Protein AF-0000000081803946 (afdb_homodimer)

pLDDT: mean 80.06, std 20.73, range [34.12, 98.56]

Organism: Hyalella azteca (NCBI:txid294128)

Sequence (398 aa):
MKQTNTRTLVTKDVRRVYSYYSEEHLLQTPNGPPEQARYSEAQELLKPVLTSSRTRSIFKINNPYLKTAFENKKAQLQHQNPNVQYEVKWLFHGTSSSNVTSIADENIDWRLHGTKTGQLYGRGAYFASQASDALRYGDVIFICHVLVGLTATGSPDTIKPPKDRFNRPIDTTVDNTVNPTIFVKYDSQEYYPVYYELFMKQTNTRTLVTKDVRRVYSYYSEEHLLQTPNGPPEQARYSEAQELLKPVLTSSRTRSIFKINNPYLKTAFENKKAQLQHQNPNVQYEVKWLFHGTSSSNVTSIADENIDWRLHGTKTGQLYGRGAYFASQASDALRYGDVIFICHVLVGLTATGSPDTIKPPKDRFNRPIDTTVDNTVNPTIFVKYDSQEYYPVYYELF

Foldseek 3Di:
DFDQPPVVRDTDPPPPPPQQKDFPQLPPPVPDDPPPNPVDPVNVQCVVPDDPDDSWTKIFGHDVVLVVLLVVVLVVVCVVPVPWDFDWDWWKAAAEPVCVRVCSVPNDFQQPQDPPDPLAFARGGKTFRHHVVNNVHYFKMFTKTFRQIAEEAGGSHHQFAAADPVRHGHAWHANDPVDGGMIGGNDRSRMDGTIMTGD/DFDQPPVVRDTDPPPPPPQQKDFPQLPPPVPDPPVSPPVPPVNVQCVVPDDPDDSFTKIFGHDVVLVVLLVVVLVVVCVVPVPWDFDWDWWKAAAEPVCVRVCSHPNDFQQPQDPPDPLAFARGGKTFSHHVVNNVHYFKMFTKTFRQIAEEAGGSHHQFAAADPVRHGHAWHANDPVDGGMIGGNDRSRMDGTIMTGD

Secondary structure (DSSP, 8-state):
-EEE-TTT--EEE------SEEEE-----TTS-GGG----HHHHHHTTT--SSS---EEEE--HHHHHHHHHHHHHHHHH-TTS---EEEEEEEE-GGGHHHHHHH---GGG--SSS--TT-SSEEEESSHHHHHTT-SEEEEEEEE--SEEE--TT-SSPPB-TTSPBP-EEES-SSS-SEEEES-GGGEEEEEEEE-/-EEEETTTTEEEE------SEEE------TTS-GGG----HHHHHHTTT--SSS---EEEE--HHHHHHHHHHHHHHHHH-TTS---EEEEEEEE-GGGHHHHHHH---GGG--SSS--TT-SSEEEESSHHHHHTT-SEEEEEEEE--SEEE--TT-SSPPB-TTSPBP-EEES-SSS-SEEEES-GGGEEEEEEEE-

InterPro domains:
  IPR012317 Poly(ADP-ribose) polymerase, catalytic domain [PF00644] (53-150)
  IPR012317 Poly(ADP-ribose) polymerase, catalytic domain [PS51059] (1-199)
  IPR051712 Mono-ADP-ribosyltransferase and antiviral protein [PTHR45740] (34-195)

Structure (mmCIF, N/CA/C/O backbone):
data_AF-0000000081803946-model_v1
#
loop_
_entity.id
_entity.type
_entity.pdbx_description
1 polymer Poly
#
loop_
_atom_site.group_PDB
_atom_site.id
_atom_site.type_symbol
_atom_site.label_atom_id
_atom_site.label_alt_id
_atom_site.label_comp_id
_atom_site.label_asym_id
_atom_site.label_entity_id
_atom_site.label_seq_id
_atom_site.pdbx_PDB_ins_code
_atom_site.Cartn_x
_atom_site.Cartn_y
_atom_site.Cartn_z
_atom_site.occupancy
_atom_site.B_iso_or_equiv
_atom_site.auth_seq_id
_atom_site.auth_comp_id
_atom_site.auth_asym_id
_atom_site.auth_atom_id
_atom_site.pdbx_PDB_model_num
ATOM 1 N N . MET A 1 1 ? 25.484 16.797 -4.73 1 41.78 1 MET A N 1
ATOM 2 C CA . MET A 1 1 ? 25.922 17.828 -3.805 1 41.78 1 MET A CA 1
ATOM 3 C C . MET A 1 1 ? 26.891 17.266 -2.779 1 41.78 1 MET A C 1
ATOM 5 O O . MET A 1 1 ? 26.859 16.078 -2.461 1 41.78 1 MET A O 1
ATOM 9 N N . LYS A 1 2 ? 27.938 17.875 -2.637 1 46.5 2 LYS A N 1
ATOM 10 C CA . LYS A 1 2 ? 29.031 17.547 -1.722 1 46.5 2 LYS A CA 1
ATOM 11 C C . LYS A 1 2 ? 28.688 17.953 -0.29 1 46.5 2 LYS A C 1
ATOM 13 O O . LYS A 1 2 ? 28.172 19.047 -0.053 1 46.5 2 LYS A O 1
ATOM 18 N N . GLN A 1 3 ? 28.266 17.031 0.655 1 44.72 3 GLN A N 1
ATOM 19 C CA . GLN A 1 3 ? 28.156 17.406 2.061 1 44.72 3 GLN A CA 1
ATOM 20 C C . GLN A 1 3 ? 29.484 17.172 2.789 1 44.72 3 GLN A C 1
ATOM 22 O O . GLN A 1 3 ? 30.109 16.125 2.635 1 44.72 3 GLN A O 1
ATOM 27 N N . THR A 1 4 ? 30.047 18.234 3.289 1 46.66 4 THR A N 1
ATOM 28 C CA . THR A 1 4 ? 31.297 18.203 4.02 1 46.66 4 THR A CA 1
ATOM 29 C C . THR A 1 4 ? 31.047 18.094 5.523 1 46.66 4 THR A C 1
ATOM 31 O O . THR A 1 4 ? 30.344 18.922 6.102 1 46.66 4 THR A O 1
ATOM 34 N N . ASN A 1 5 ? 31.281 16.953 6.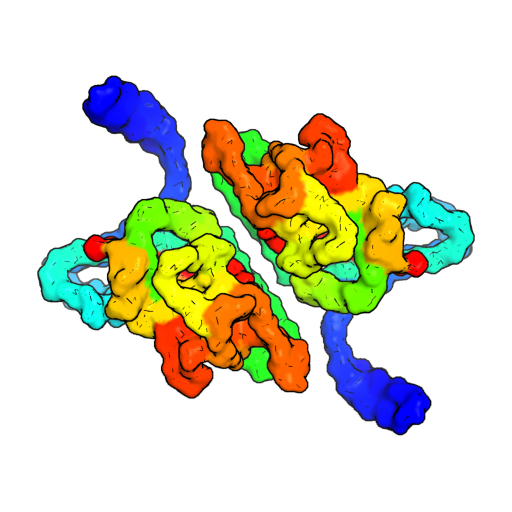215 1 44.16 5 ASN A N 1
ATOM 35 C CA . ASN A 1 5 ? 31.359 16.859 7.672 1 44.16 5 ASN A CA 1
ATOM 36 C C . ASN A 1 5 ? 32.375 17.859 8.242 1 44.16 5 ASN A C 1
ATOM 38 O O . ASN A 1 5 ? 33.562 17.766 7.98 1 44.16 5 ASN A O 1
ATOM 42 N N . THR A 1 6 ? 31.781 18.938 8.711 1 53.06 6 THR A N 1
ATOM 43 C CA . THR A 1 6 ? 32.656 20.016 9.188 1 53.06 6 THR A CA 1
ATOM 44 C C . THR A 1 6 ? 33.531 19.531 10.344 1 53.06 6 THR A C 1
ATOM 46 O O . THR A 1 6 ? 34.5 20.188 10.703 1 53.06 6 THR A O 1
ATOM 49 N N . ARG A 1 7 ? 33.156 18.484 11.062 1 51.31 7 ARG A N 1
ATOM 50 C CA . ARG A 1 7 ? 34 18.016 12.164 1 51.31 7 ARG A CA 1
ATOM 51 C C . ARG A 1 7 ? 35.188 17.234 11.656 1 51.31 7 ARG A C 1
ATOM 53 O O . ARG A 1 7 ? 36.312 17.438 12.125 1 51.31 7 ARG A O 1
ATOM 60 N N . THR A 1 8 ? 34.906 16.391 10.68 1 55.06 8 THR A N 1
ATOM 61 C CA . THR A 1 8 ? 36 15.531 10.211 1 55.06 8 THR A CA 1
ATOM 62 C C . THR A 1 8 ? 36.594 16.062 8.906 1 55.06 8 THR A C 1
ATOM 64 O O . THR A 1 8 ? 37.625 15.562 8.43 1 55.06 8 THR A O 1
ATOM 67 N N . LEU A 1 9 ? 36.25 17.094 8.359 1 52.09 9 LEU A N 1
ATOM 68 C CA . LEU A 1 9 ? 36.719 17.75 7.145 1 52.09 9 LEU A CA 1
ATOM 69 C C . LEU A 1 9 ? 36.656 16.797 5.953 1 52.09 9 LEU A C 1
ATOM 71 O O . LEU A 1 9 ? 37.344 16.984 4.965 1 52.09 9 LEU A O 1
ATOM 75 N N . VAL A 1 10 ? 36.031 15.641 6.133 1 49.66 10 VAL A N 1
ATOM 76 C CA . VAL A 1 10 ? 35.875 14.711 5.016 1 49.66 10 VAL A CA 1
ATOM 77 C C . VAL A 1 10 ? 34.719 15.148 4.133 1 49.66 10 VAL A C 1
ATOM 79 O O . VAL A 1 10 ? 33.625 15.469 4.633 1 49.66 10 VAL A O 1
ATOM 82 N N . THR A 1 11 ? 34.906 15.656 2.959 1 43.62 11 THR A N 1
ATOM 83 C CA . THR A 1 11 ? 33.938 16.031 1.945 1 43.62 11 THR A CA 1
ATOM 84 C C . THR A 1 11 ? 33.438 14.797 1.19 1 43.62 11 THR A C 1
ATOM 86 O O . THR A 1 11 ? 34.25 14.023 0.657 1 43.62 11 THR A O 1
ATOM 89 N N . LYS A 1 12 ? 32.625 14.125 1.545 1 43.72 12 LYS A N 1
ATOM 90 C CA . LYS A 1 12 ? 32.094 13.008 0.766 1 43.72 12 LYS A CA 1
ATOM 91 C C . LYS A 1 12 ? 31.047 13.492 -0.246 1 43.72 12 LYS A C 1
ATOM 93 O O . LYS A 1 12 ? 30.359 14.492 -0.015 1 43.72 12 LYS A O 1
ATOM 98 N N . ASP A 1 13 ? 31.062 13.117 -1.403 1 39.5 13 ASP A N 1
ATOM 99 C CA . ASP A 1 13 ? 30.016 13.367 -2.402 1 39.5 13 ASP A CA 1
ATOM 100 C C . ASP A 1 13 ? 28.672 12.82 -1.94 1 39.5 13 ASP A C 1
ATOM 102 O O . ASP A 1 13 ? 28.547 11.625 -1.674 1 39.5 13 ASP A O 1
ATOM 106 N N . VAL A 1 14 ? 27.922 13.508 -1.093 1 38.31 14 VAL A N 1
ATOM 107 C CA . VAL A 1 14 ? 26.578 13.055 -0.765 1 38.31 14 VAL A CA 1
ATOM 108 C C . VAL A 1 14 ? 25.703 13.07 -2.02 1 38.31 14 VAL A C 1
ATOM 110 O O . VAL A 1 14 ? 25.766 14.016 -2.809 1 38.31 14 VAL A O 1
ATOM 113 N N . ARG A 1 15 ? 25.625 12.047 -2.633 1 35.41 15 ARG A N 1
ATOM 114 C CA . ARG A 1 15 ? 24.672 11.961 -3.738 1 35.41 15 ARG A CA 1
ATOM 115 C C . ARG A 1 15 ? 23.438 12.812 -3.469 1 35.41 15 ARG A C 1
ATOM 117 O O . ARG A 1 15 ? 22.906 12.812 -2.357 1 35.41 15 ARG A O 1
ATOM 124 N N . ARG A 1 16 ? 23.312 13.953 -4.07 1 34.12 16 ARG A N 1
ATOM 125 C CA . ARG A 1 16 ? 22.078 14.734 -4.02 1 34.12 16 ARG A CA 1
ATOM 126 C C . ARG A 1 16 ? 20.859 13.836 -4.035 1 34.12 16 ARG A C 1
ATOM 128 O O . ARG A 1 16 ? 20.578 13.18 -5.039 1 34.12 16 ARG A O 1
ATOM 135 N N . VAL A 1 17 ? 20.562 13.078 -3.062 1 39.59 17 VAL A N 1
ATOM 136 C CA . VAL A 1 17 ? 19.281 12.406 -2.848 1 39.59 17 VAL A CA 1
ATOM 137 C C . VAL A 1 17 ? 18.141 13.273 -3.395 1 39.59 17 VAL A C 1
ATOM 139 O O . VAL A 1 17 ? 18.109 14.484 -3.148 1 39.59 17 VAL A O 1
ATOM 142 N N . TYR A 1 18 ? 17.719 13.125 -4.598 1 43.34 18 TYR A N 1
ATOM 143 C CA . TYR A 1 18 ? 16.547 13.781 -5.168 1 43.34 18 TYR A CA 1
ATOM 144 C C . TYR A 1 18 ? 15.617 14.289 -4.074 1 43.34 18 TYR A C 1
ATOM 146 O O . TYR A 1 18 ? 15.211 13.523 -3.193 1 43.34 18 TYR A O 1
ATOM 154 N N . SER A 1 19 ? 16.016 15.438 -3.504 1 56.5 19 SER A N 1
ATOM 155 C CA . SER A 1 19 ? 15.203 16.078 -2.48 1 56.5 19 SER A CA 1
ATOM 156 C C . SER A 1 19 ? 13.797 16.359 -2.998 1 56.5 19 SER A C 1
ATOM 158 O O . SER A 1 19 ? 13.625 17.031 -4.02 1 56.5 19 SER A O 1
ATOM 160 N N . TYR A 1 20 ? 12.914 15.461 -2.836 1 60 20 TYR A N 1
ATOM 161 C CA . TYR A 1 20 ? 11.523 15.656 -3.238 1 60 20 TYR A CA 1
ATOM 162 C C . TYR A 1 20 ? 10.953 16.922 -2.611 1 60 20 TYR A C 1
ATOM 164 O O . TYR A 1 20 ? 9.75 17.188 -2.715 1 60 20 TYR A O 1
ATOM 172 N N . TYR A 1 21 ? 11.773 17.672 -1.945 1 55.47 21 TYR A N 1
ATOM 173 C CA . TYR A 1 21 ? 11.133 18.844 -1.351 1 55.47 21 TYR A CA 1
ATOM 174 C C . TYR A 1 21 ? 11.852 20.125 -1.768 1 55.47 21 TYR A C 1
ATOM 176 O O . TYR A 1 21 ? 13.07 20.125 -1.989 1 55.47 21 TYR A O 1
ATOM 184 N N . SER A 1 22 ? 11.156 20.969 -2.434 1 55.28 22 SER A N 1
ATOM 185 C CA . SER A 1 22 ? 11.641 22.312 -2.758 1 55.28 22 SER A CA 1
ATOM 186 C C . SER A 1 22 ? 11.047 23.359 -1.823 1 55.28 22 SER A C 1
ATOM 188 O O . SER A 1 22 ? 9.906 23.203 -1.362 1 55.28 22 SER A O 1
ATOM 190 N N . GLU A 1 23 ? 11.93 24.141 -1.232 1 49.31 23 GLU A N 1
ATOM 191 C CA . GLU A 1 23 ? 11.453 25.266 -0.428 1 49.31 23 GLU A CA 1
ATOM 192 C C . GLU A 1 23 ? 10.516 26.156 -1.231 1 49.31 23 GLU A C 1
ATOM 194 O O . GLU A 1 23 ? 10.82 26.547 -2.363 1 49.31 23 GLU A O 1
ATOM 199 N N . GLU A 1 24 ? 9.32 26 -1.134 1 48.56 24 GLU A N 1
ATOM 200 C CA . GLU A 1 24 ? 8.508 27.125 -1.573 1 48.56 24 GLU A CA 1
ATOM 201 C C . GLU A 1 24 ? 8.656 28.312 -0.622 1 48.56 24 GLU A C 1
ATOM 203 O O . GLU A 1 24 ? 8.336 28.203 0.564 1 48.56 24 GLU A O 1
ATOM 208 N N . HIS A 1 25 ? 9.82 29.078 -0.826 1 42 25 HIS A N 1
ATOM 209 C CA . HIS A 1 25 ? 9.898 30.344 -0.109 1 42 25 HIS A CA 1
ATOM 210 C C . HIS A 1 25 ? 8.633 31.172 -0.292 1 42 25 HIS A C 1
ATOM 212 O O . HIS A 1 25 ? 8.328 31.625 -1.401 1 42 25 HIS A O 1
ATOM 218 N N . LEU A 1 26 ? 7.684 30.891 0.322 1 43.62 26 LEU A N 1
ATOM 219 C CA . LEU A 1 26 ? 6.695 31.969 0.394 1 43.62 26 LEU A CA 1
ATOM 220 C C . LEU A 1 26 ? 7.312 33.25 0.958 1 43.62 26 LEU A C 1
ATOM 222 O O . LEU A 1 26 ? 7.332 33.438 2.174 1 43.62 26 LEU A O 1
ATOM 226 N N . LEU A 1 27 ? 8.539 33.656 0.48 1 38.34 27 LEU A N 1
ATOM 227 C CA . LEU A 1 27 ? 9.141 34.938 0.866 1 38.34 27 LEU A CA 1
ATOM 228 C C . LEU A 1 27 ? 8.109 36.062 0.823 1 38.34 27 LEU A C 1
ATOM 230 O O . LEU A 1 27 ? 7.406 36.219 -0.174 1 38.34 27 LEU A O 1
ATOM 234 N N . GLN A 1 28 ? 7.594 36.406 1.961 1 39.09 28 GLN A N 1
ATOM 235 C CA . GLN A 1 28 ? 7.133 37.781 2.072 1 39.09 28 GLN A CA 1
ATOM 236 C C . GLN A 1 28 ? 8.18 38.781 1.543 1 39.09 28 GLN A C 1
ATOM 238 O O . GLN A 1 28 ? 9.266 38.875 2.117 1 39.09 28 GLN A O 1
ATOM 243 N N . THR A 1 29 ? 8.391 38.875 0.251 1 36.97 29 THR A N 1
ATOM 244 C CA . THR A 1 29 ? 9.195 40.062 -0.023 1 36.97 29 THR A CA 1
ATOM 245 C C . THR A 1 29 ? 8.57 41.312 0.613 1 36.97 29 THR A C 1
ATOM 247 O O . THR A 1 29 ? 7.367 41.531 0.473 1 36.97 29 THR A O 1
ATOM 250 N N . PRO A 1 30 ? 9.164 41.875 1.587 1 37.56 30 PRO A N 1
ATOM 251 C CA . PRO A 1 30 ? 8.664 43.125 2.133 1 37.56 30 PRO A CA 1
ATOM 252 C C . PRO A 1 30 ? 8.109 44.062 1.058 1 37.56 30 PRO A C 1
ATOM 254 O O . PRO A 1 30 ? 7.145 44.781 1.306 1 37.56 30 PRO A O 1
ATOM 257 N N . ASN A 1 31 ? 8.922 44.531 0.056 1 37.84 31 ASN A N 1
ATOM 258 C CA . ASN A 1 31 ? 8.633 45.594 -0.895 1 37.84 31 ASN A CA 1
ATOM 259 C C . ASN A 1 31 ? 7.699 45.125 -2.008 1 37.84 31 ASN A C 1
ATOM 261 O O . ASN A 1 31 ? 7.52 45.812 -3.01 1 37.84 31 ASN A O 1
ATOM 265 N N . GLY A 1 32 ? 7.414 43.812 -2.146 1 40.78 32 GLY A N 1
ATOM 266 C CA . GLY A 1 32 ? 6.516 43.656 -3.275 1 40.78 32 GLY A CA 1
ATOM 267 C C . GLY A 1 32 ? 5.082 44.031 -2.961 1 40.78 32 GLY A C 1
ATOM 268 O O . GLY A 1 32 ? 4.75 44.312 -1.81 1 40.78 32 GLY A O 1
ATOM 269 N N . PRO A 1 33 ? 4.293 44.562 -4.035 1 41.03 33 PRO A N 1
ATOM 270 C CA . PRO A 1 33 ? 2.934 45.062 -3.791 1 41.03 33 PRO A CA 1
ATOM 271 C C . PRO A 1 33 ? 2.143 44.156 -2.846 1 41.03 33 PRO A C 1
ATOM 273 O O . PRO A 1 33 ? 2.385 42.938 -2.791 1 41.03 33 PRO A O 1
ATOM 276 N N . PRO A 1 34 ? 1.508 44.656 -1.708 1 41.5 34 PRO A N 1
ATOM 277 C CA . PRO A 1 34 ? 0.594 44.062 -0.733 1 41.5 34 PRO A CA 1
ATOM 278 C C . PRO A 1 34 ? -0.209 42.906 -1.313 1 41.5 34 PRO A C 1
ATOM 280 O O . PRO A 1 34 ? -0.613 42 -0.579 1 41.5 34 PRO A O 1
ATOM 283 N N . GLU A 1 35 ? -0.716 43 -2.537 1 38.66 35 GLU A N 1
ATOM 284 C CA . GLU A 1 35 ? -1.681 42.094 -3.176 1 38.66 35 GLU A CA 1
ATOM 285 C C . GLU A 1 35 ? -1.144 40.688 -3.258 1 38.66 35 GLU A C 1
ATOM 287 O O . GLU A 1 35 ? -1.918 39.719 -3.295 1 38.66 35 GLU A O 1
ATOM 292 N N . GLN A 1 36 ? 0.095 40.5 -3.615 1 38.19 36 GLN A N 1
ATOM 293 C CA . GLN A 1 36 ? 0.548 39.188 -4.051 1 38.19 36 GLN A CA 1
ATOM 294 C C . GLN A 1 36 ? 0.669 38.219 -2.867 1 38.19 36 GLN A C 1
ATOM 296 O O . GLN A 1 36 ? 1.245 37.156 -2.992 1 38.19 36 GLN A O 1
ATOM 301 N N . ALA A 1 37 ? 0.672 38.594 -1.611 1 41.81 37 ALA A N 1
ATOM 302 C CA . ALA A 1 37 ? 0.837 37.5 -0.655 1 41.81 37 ALA A CA 1
ATOM 303 C C . ALA A 1 37 ? -0.208 36.438 -0.88 1 41.81 37 ALA A C 1
ATOM 305 O O . ALA A 1 37 ? -1.335 36.531 -0.39 1 41.81 37 ALA A O 1
ATOM 306 N N . ARG A 1 38 ? -0.534 36.094 -2.039 1 41.31 38 ARG A N 1
ATOM 307 C CA . ARG A 1 38 ? -1.35 34.906 -2.207 1 41.31 38 ARG A CA 1
ATOM 308 C C . ARG A 1 38 ? -0.952 33.812 -1.207 1 41.31 38 ARG A C 1
ATOM 310 O O . ARG A 1 38 ? 0.173 33.312 -1.243 1 41.31 38 ARG A O 1
ATOM 317 N N . TYR A 1 39 ? -1.432 34.094 0.064 1 51.84 39 TYR A N 1
ATOM 318 C CA . TYR A 1 39 ? -1.372 33 1.049 1 51.84 39 TYR A CA 1
ATOM 319 C C . TYR A 1 39 ? -1.576 31.656 0.387 1 51.84 39 TYR A C 1
ATOM 321 O O . TYR A 1 39 ? -2.6 31.422 -0.26 1 51.84 39 TYR A O 1
ATOM 329 N N . SER A 1 40 ? -0.46 30.984 0.191 1 66.38 40 SER A N 1
ATOM 330 C CA . SER A 1 40 ? -0.55 29.641 -0.346 1 66.38 40 SER A CA 1
ATOM 331 C C . SER A 1 40 ? -1.527 28.781 0.459 1 66.38 40 SER A C 1
ATOM 333 O O . SER A 1 40 ? -1.862 29.125 1.596 1 66.38 40 SER A O 1
ATOM 335 N N . GLU A 1 41 ? -2.383 28.016 -0.155 1 80.12 41 GLU A N 1
ATOM 336 C CA . GLU A 1 41 ? -3.291 27.062 0.462 1 80.12 41 GLU A CA 1
ATOM 337 C C . GLU A 1 41 ? -2.705 26.5 1.752 1 80.12 41 GLU A C 1
ATOM 339 O O . GLU A 1 41 ? -3.402 26.391 2.762 1 80.12 41 GLU A O 1
ATOM 344 N N . ALA A 1 42 ? -1.417 26.359 1.829 1 84.25 42 ALA A N 1
ATOM 345 C CA . ALA A 1 42 ? -0.75 25.797 2.998 1 84.25 42 ALA A CA 1
ATOM 346 C C . ALA A 1 42 ? -0.713 26.797 4.148 1 84.25 42 ALA A C 1
ATOM 348 O O . ALA A 1 42 ? -0.902 26.422 5.309 1 84.25 42 ALA A O 1
ATOM 349 N N . GLN A 1 43 ? -0.477 28.031 3.861 1 81.12 43 GLN A N 1
ATOM 350 C CA . GLN A 1 43 ? -0.434 29.062 4.891 1 81.12 43 GLN A CA 1
ATOM 351 C C . GLN A 1 43 ? -1.795 29.234 5.562 1 81.12 43 GLN A C 1
ATOM 353 O O . GLN A 1 43 ? -1.876 29.391 6.785 1 81.12 43 GLN A O 1
ATOM 358 N N . GLU A 1 44 ? -2.74 29.219 4.707 1 83.44 44 GLU A N 1
ATOM 359 C CA . GLU A 1 44 ? -4.09 29.328 5.254 1 83.44 44 GLU A CA 1
ATOM 360 C C . GLU A 1 44 ? -4.414 28.172 6.18 1 83.44 44 GLU A C 1
ATOM 362 O O . GLU A 1 44 ? -5.023 28.359 7.234 1 83.44 44 GLU A O 1
ATOM 367 N N . LEU A 1 45 ? -3.957 27.016 5.816 1 85.56 45 LEU A N 1
ATOM 368 C CA . LEU A 1 45 ? -4.227 25.812 6.586 1 85.56 45 LEU A CA 1
ATOM 369 C C . LEU A 1 45 ? -3.477 25.828 7.914 1 85.56 45 LEU A C 1
ATOM 371 O O . LEU A 1 45 ? -3.961 25.297 8.914 1 85.56 45 LEU A O 1
ATOM 375 N N . LEU A 1 46 ? -2.389 26.531 7.992 1 86.19 46 LEU A N 1
ATOM 376 C CA . LEU A 1 46 ? -1.525 26.5 9.172 1 86.19 46 LEU A CA 1
ATOM 377 C C . LEU A 1 46 ? -1.709 27.766 10.008 1 86.19 46 LEU A C 1
ATOM 379 O O . LEU A 1 46 ? -1.075 27.906 11.055 1 86.19 46 LEU A O 1
ATOM 383 N N . LYS A 1 47 ? -2.492 28.672 9.625 1 81.12 47 LYS A N 1
ATOM 384 C CA . LYS A 1 47 ? -2.678 29.969 10.266 1 81.12 47 LYS A CA 1
ATOM 385 C C . LYS A 1 47 ? -2.908 29.828 11.766 1 81.12 47 LYS A C 1
ATOM 387 O O . LYS A 1 47 ? -2.35 30.578 12.562 1 81.12 47 LYS A O 1
ATOM 392 N N . PRO A 1 48 ? -3.697 28.875 12.117 1 79.62 48 PRO A N 1
ATOM 393 C CA . PRO A 1 48 ? -3.988 28.766 13.547 1 79.62 48 PRO A CA 1
ATOM 394 C C . PRO A 1 48 ? -2.742 28.484 14.383 1 79.62 48 PRO A C 1
ATOM 396 O O . PRO A 1 48 ? -2.746 28.703 15.602 1 79.62 48 PRO A O 1
ATOM 399 N N . VAL A 1 49 ? -1.774 27.969 13.805 1 80.75 49 VAL A N 1
ATOM 400 C CA . VAL A 1 49 ? -0.613 27.578 14.594 1 80.75 49 VAL A CA 1
ATOM 401 C C . VAL A 1 49 ? 0.592 28.422 14.203 1 80.75 49 VAL A C 1
ATOM 403 O O . VAL A 1 49 ? 1.652 28.328 14.828 1 80.75 49 VAL A O 1
ATOM 406 N N . LEU A 1 50 ? 0.413 29.172 13.195 1 75.81 50 LEU A N 1
ATOM 407 C CA . LEU A 1 50 ? 1.511 30.047 12.797 1 75.81 50 LEU A CA 1
ATOM 408 C C . LEU A 1 50 ? 1.574 31.281 13.695 1 75.81 50 LEU A C 1
ATOM 410 O O . LEU A 1 50 ? 0.54 31.844 14.047 1 75.81 50 LEU A O 1
ATOM 414 N N . THR A 1 51 ? 2.58 31.469 14.531 1 64.56 51 THR A N 1
ATOM 415 C CA . THR A 1 51 ? 2.789 32.656 15.352 1 64.56 51 THR A CA 1
ATOM 416 C C . THR A 1 51 ? 3.303 33.812 14.508 1 64.56 51 THR A C 1
ATOM 418 O O . THR A 1 51 ? 3.789 33.594 13.391 1 64.56 51 THR A O 1
ATOM 421 N N . SER A 1 52 ? 2.844 35.188 14.914 1 54.19 52 SER A N 1
ATOM 422 C CA . SER A 1 52 ? 3.162 36.438 14.273 1 54.19 52 SER A CA 1
ATOM 423 C C . SER A 1 52 ? 4.621 36.5 13.836 1 54.19 52 SER A C 1
ATOM 425 O O . SER A 1 52 ? 5.004 37.344 13.016 1 54.19 52 SER A O 1
ATOM 427 N N . SER A 1 53 ? 5.391 35.969 14.625 1 48.62 53 SER A N 1
ATOM 428 C CA . SER A 1 53 ? 6.777 36.312 14.336 1 48.62 53 SER A CA 1
ATOM 429 C C . SER A 1 53 ? 7.18 35.875 12.93 1 48.62 53 SER A C 1
ATOM 431 O O . SER A 1 53 ? 7.629 36.688 12.125 1 48.62 53 SER A O 1
ATOM 433 N N . ARG A 1 54 ? 8.406 35.031 12.766 1 47.59 54 ARG A N 1
ATOM 434 C CA . ARG A 1 54 ? 9.43 34.812 11.758 1 47.59 54 ARG A CA 1
ATOM 435 C C . ARG A 1 54 ? 8.844 34.125 10.523 1 47.59 54 ARG A C 1
ATOM 437 O O . ARG A 1 54 ? 7.824 33.438 10.617 1 47.59 54 ARG A O 1
ATOM 444 N N . THR A 1 55 ? 9.539 34.375 9.352 1 49.84 55 THR A N 1
ATOM 445 C CA . THR A 1 55 ? 9.555 33.906 7.969 1 49.84 55 THR A CA 1
ATOM 446 C C . THR A 1 55 ? 9.422 32.375 7.91 1 49.84 55 THR A C 1
ATOM 448 O O . THR A 1 55 ? 10.367 31.656 8.219 1 49.84 55 THR A O 1
ATOM 451 N N . ARG A 1 56 ? 8.203 31.859 8.383 1 58.28 56 ARG A N 1
ATOM 452 C CA . ARG A 1 56 ? 8.164 30.406 8.391 1 58.28 56 ARG A CA 1
ATOM 453 C C . ARG A 1 56 ? 8.039 29.844 6.977 1 58.28 56 ARG A C 1
ATOM 455 O O . ARG A 1 56 ? 7.285 30.391 6.16 1 58.28 56 ARG A O 1
ATOM 462 N N . SER A 1 57 ? 9.086 29.141 6.531 1 71.56 57 SER A N 1
ATOM 463 C CA . SER A 1 57 ? 9.203 28.484 5.234 1 71.56 57 SER A CA 1
ATOM 464 C C . SER A 1 57 ? 8.375 27.203 5.184 1 71.56 57 SER A C 1
ATOM 466 O O . SER A 1 57 ? 8.531 26.328 6.035 1 71.56 57 SER A O 1
ATOM 468 N N . ILE A 1 58 ? 7.223 27.344 4.602 1 82.56 58 ILE A N 1
ATOM 469 C CA . ILE A 1 58 ? 6.484 26.125 4.27 1 82.56 58 ILE A CA 1
ATOM 470 C C . ILE A 1 58 ? 7.148 25.422 3.088 1 82.56 58 ILE A C 1
ATOM 472 O O . ILE A 1 58 ? 7.457 26.062 2.074 1 82.56 58 ILE A O 1
ATOM 476 N N . PHE A 1 59 ? 7.43 24.125 3.254 1 88.06 59 PHE A N 1
ATOM 477 C CA . PHE A 1 59 ? 8.109 23.328 2.23 1 88.06 59 PHE A CA 1
ATOM 478 C C . PHE A 1 59 ? 7.109 22.484 1.457 1 88.06 59 PHE A C 1
ATOM 480 O O . PHE A 1 59 ? 6.207 21.891 2.047 1 88.06 59 PHE A O 1
ATOM 487 N N . LYS A 1 60 ? 7.312 22.547 0.144 1 89.31 60 LYS A N 1
ATOM 488 C CA . LYS A 1 60 ? 6.492 21.688 -0.702 1 89.31 60 LYS A CA 1
ATOM 489 C C . LYS A 1 60 ? 7.195 20.359 -0.989 1 89.31 60 LYS A C 1
ATOM 491 O O . LYS A 1 60 ? 8.398 20.344 -1.258 1 89.31 60 LYS A O 1
ATOM 496 N N . ILE A 1 61 ? 6.418 19.344 -0.858 1 91.12 61 ILE A N 1
ATOM 497 C CA . ILE A 1 61 ? 6.918 18.016 -1.214 1 91.12 61 ILE A CA 1
ATOM 498 C C . ILE A 1 61 ? 6.504 17.672 -2.645 1 91.12 61 ILE A C 1
ATOM 500 O O . ILE A 1 61 ? 5.316 17.719 -2.982 1 91.12 61 ILE A O 1
ATOM 504 N N . ASN A 1 62 ? 7.516 17.359 -3.449 1 89.06 62 ASN A N 1
ATOM 505 C CA . ASN A 1 62 ? 7.238 16.969 -4.828 1 89.06 62 ASN A CA 1
ATOM 506 C C . ASN A 1 62 ? 7.73 15.562 -5.121 1 89.06 62 ASN A C 1
ATOM 508 O O . ASN A 1 62 ? 8.836 15.375 -5.633 1 89.06 62 ASN A O 1
ATOM 512 N N . ASN A 1 63 ? 6.969 14.609 -4.867 1 92.31 63 ASN A N 1
ATOM 513 C CA . ASN A 1 63 ? 7.199 13.211 -5.215 1 92.31 63 ASN A CA 1
ATOM 514 C C . ASN A 1 63 ? 6.121 12.68 -6.156 1 92.31 63 ASN A C 1
ATOM 516 O O . ASN A 1 63 ? 5.008 12.375 -5.723 1 92.31 63 ASN A O 1
ATOM 520 N N . PRO A 1 64 ? 6.434 12.609 -7.426 1 93.69 64 PRO A N 1
ATOM 521 C CA . PRO A 1 64 ? 5.395 12.258 -8.398 1 93.69 64 PRO A CA 1
ATOM 522 C C . PRO A 1 64 ? 4.883 10.828 -8.219 1 93.69 64 PRO A C 1
ATOM 524 O O . PRO A 1 64 ? 3.752 10.523 -8.602 1 93.69 64 PRO A O 1
ATOM 527 N N . TYR A 1 65 ? 5.672 9.969 -7.645 1 94.88 65 TYR A N 1
ATOM 528 C CA . TYR A 1 65 ? 5.266 8.586 -7.473 1 94.88 65 TYR A CA 1
ATOM 529 C C . TYR A 1 65 ? 4.203 8.453 -6.391 1 94.88 65 TYR A C 1
ATOM 531 O O . TYR A 1 65 ? 3.227 7.719 -6.551 1 94.88 65 TYR A O 1
ATOM 539 N N . LEU A 1 66 ? 4.406 9.18 -5.27 1 95.62 66 LEU A N 1
ATOM 540 C CA . LEU A 1 66 ? 3.406 9.172 -4.211 1 95.62 66 LEU A CA 1
ATOM 541 C C . LEU A 1 66 ? 2.086 9.75 -4.703 1 95.62 66 LEU A C 1
ATOM 543 O O . LEU A 1 66 ? 1.017 9.219 -4.402 1 95.62 66 LEU A O 1
ATOM 547 N N . LYS A 1 67 ? 2.229 10.789 -5.441 1 95.5 67 LYS A N 1
ATOM 548 C CA . LYS A 1 67 ? 1.033 11.422 -5.996 1 95.5 67 LYS A CA 1
ATOM 549 C C . LYS A 1 67 ? 0.309 10.477 -6.953 1 95.5 67 LYS A C 1
ATOM 551 O O . LYS A 1 67 ? -0.917 10.352 -6.902 1 95.5 67 LYS A O 1
ATOM 556 N N . THR A 1 68 ? 1.017 9.836 -7.82 1 96.75 68 THR A N 1
ATOM 557 C CA . THR A 1 68 ? 0.438 8.898 -8.781 1 96.75 68 THR A CA 1
ATOM 558 C C . THR A 1 68 ? -0.268 7.754 -8.055 1 96.75 68 THR A C 1
ATOM 560 O O . THR A 1 68 ? -1.374 7.363 -8.43 1 96.75 68 THR A O 1
ATOM 563 N N . ALA A 1 69 ? 0.379 7.219 -7.07 1 97.31 69 ALA A N 1
ATOM 564 C CA . ALA A 1 69 ? -0.234 6.145 -6.293 1 97.31 69 ALA A CA 1
ATOM 565 C C . ALA A 1 69 ? -1.547 6.605 -5.664 1 97.31 69 ALA A C 1
ATOM 567 O O . ALA A 1 69 ? -2.545 5.883 -5.695 1 97.31 69 ALA A O 1
ATOM 568 N N . PHE A 1 70 ? -1.563 7.805 -5.105 1 97.75 70 PHE A N 1
ATOM 569 C CA . PHE A 1 70 ? -2.732 8.383 -4.453 1 97.75 70 PHE A CA 1
ATOM 570 C C . PHE A 1 70 ? -3.871 8.562 -5.449 1 97.75 70 PHE A C 1
ATOM 572 O O . PHE A 1 70 ? -5.004 8.156 -5.188 1 97.75 70 PHE A O 1
ATOM 579 N N . GLU A 1 71 ? -3.553 9.156 -6.586 1 97.5 71 GLU A N 1
ATOM 580 C CA . GLU A 1 71 ? -4.559 9.422 -7.609 1 97.5 71 GLU A CA 1
ATOM 581 C C . GLU A 1 71 ? -5.121 8.117 -8.18 1 97.5 71 GLU A C 1
ATOM 583 O O . GLU A 1 71 ? -6.32 8.023 -8.453 1 97.5 71 GLU A O 1
ATOM 588 N N . ASN A 1 72 ? -4.242 7.188 -8.359 1 97.5 72 ASN A N 1
ATOM 589 C CA . ASN A 1 72 ? -4.68 5.879 -8.836 1 97.5 72 ASN A CA 1
ATOM 590 C C . ASN A 1 72 ? -5.625 5.211 -7.836 1 97.5 72 ASN A C 1
ATOM 592 O O . ASN A 1 72 ? -6.648 4.648 -8.227 1 97.5 72 ASN A O 1
ATOM 596 N N . LYS A 1 73 ? -5.281 5.262 -6.586 1 96.81 73 LYS A N 1
ATOM 597 C CA . LYS A 1 73 ? -6.113 4.656 -5.547 1 96.81 73 LYS A CA 1
ATOM 598 C C . LYS A 1 73 ? -7.48 5.332 -5.477 1 96.81 73 LYS A C 1
ATOM 600 O O . LYS A 1 73 ? -8.5 4.66 -5.336 1 96.81 73 LYS A O 1
ATOM 605 N N . LYS A 1 74 ? -7.488 6.629 -5.52 1 96.31 74 LYS A N 1
ATOM 606 C CA . LYS A 1 74 ? -8.75 7.367 -5.535 1 96.31 74 LYS A CA 1
ATOM 607 C C . LYS A 1 74 ? -9.648 6.902 -6.676 1 96.31 74 LYS A C 1
ATOM 609 O O . LYS A 1 74 ? -10.828 6.629 -6.473 1 96.31 74 LYS A O 1
ATOM 614 N N . ALA A 1 75 ? -9.07 6.84 -7.867 1 95.62 75 ALA A N 1
ATOM 615 C CA . ALA A 1 75 ? -9.82 6.391 -9.039 1 95.62 75 ALA A CA 1
ATOM 616 C C . ALA A 1 75 ? -10.32 4.961 -8.852 1 95.62 75 ALA A C 1
ATOM 618 O O . ALA A 1 75 ? -11.461 4.645 -9.211 1 95.62 75 ALA A O 1
ATOM 619 N N . GLN A 1 76 ? -9.492 4.113 -8.32 1 94.25 76 GLN A N 1
ATOM 620 C CA . GLN A 1 76 ? -9.836 2.719 -8.078 1 94.25 76 GLN A CA 1
ATOM 621 C C . GLN A 1 76 ? -11.031 2.604 -7.137 1 94.25 76 GLN A C 1
ATOM 623 O O . GLN A 1 76 ? -12.008 1.906 -7.438 1 94.25 76 GLN A O 1
ATOM 628 N N . LEU A 1 77 ? -10.961 3.25 -6.008 1 93.69 77 LEU A N 1
ATOM 629 C CA . LEU A 1 77 ? -12.008 3.168 -5 1 93.69 77 LEU A CA 1
ATOM 630 C C . LEU A 1 77 ? -13.32 3.723 -5.535 1 93.69 77 LEU A C 1
ATOM 632 O O . LEU A 1 77 ? -14.391 3.158 -5.281 1 93.69 77 LEU A O 1
ATOM 636 N N . GLN A 1 78 ? -13.164 4.852 -6.25 1 93.19 78 GLN A N 1
ATOM 637 C CA . GLN A 1 78 ? -14.359 5.438 -6.844 1 93.19 78 GLN A CA 1
ATOM 638 C C . GLN A 1 78 ? -15 4.48 -7.844 1 93.19 78 GLN A C 1
ATOM 640 O O . GLN A 1 78 ? -16.234 4.395 -7.93 1 93.19 78 GLN A O 1
ATOM 645 N N . HIS A 1 79 ? -14.203 3.82 -8.586 1 91.06 79 HIS A N 1
ATOM 646 C CA . HIS A 1 79 ? -14.695 2.844 -9.547 1 91.06 79 HIS A CA 1
ATOM 647 C C . HIS A 1 79 ? -15.383 1.676 -8.852 1 91.06 79 HIS A C 1
ATOM 649 O O . HIS A 1 79 ? -16.453 1.23 -9.281 1 91.06 79 HIS A O 1
ATOM 655 N N . GLN A 1 80 ? -14.812 1.207 -7.789 1 87.56 80 GLN A N 1
ATOM 656 C CA . GLN A 1 80 ? -15.32 0.061 -7.047 1 87.56 80 GLN A CA 1
ATOM 657 C C . GLN A 1 80 ? -16.625 0.409 -6.324 1 87.56 80 GLN A C 1
ATOM 659 O O . GLN A 1 80 ? -17.5 -0.444 -6.164 1 87.56 80 GLN A O 1
ATOM 664 N N . ASN A 1 81 ? -16.641 1.64 -5.871 1 88.56 81 ASN A N 1
ATOM 665 C CA . ASN A 1 81 ? -17.797 2.111 -5.121 1 88.56 81 ASN A CA 1
ATOM 666 C C . ASN A 1 81 ? -18.328 3.424 -5.684 1 88.56 81 ASN A C 1
ATOM 668 O O . ASN A 1 81 ? -18.156 4.48 -5.078 1 88.56 81 ASN A O 1
ATOM 672 N N . PRO A 1 82 ? -19.078 3.334 -6.703 1 88.5 82 PRO A N 1
ATOM 673 C CA . PRO A 1 82 ? -19.516 4.547 -7.398 1 88.5 82 PRO A CA 1
ATOM 674 C C . PRO A 1 82 ? -20.484 5.387 -6.566 1 88.5 82 PRO A C 1
ATOM 676 O O . PRO A 1 82 ? -20.625 6.59 -6.797 1 88.5 82 PRO A O 1
ATOM 679 N N . ASN A 1 83 ? -21.125 4.75 -5.543 1 88.44 83 ASN A N 1
ATOM 680 C CA . ASN A 1 83 ? -22.125 5.465 -4.754 1 88.44 83 ASN A CA 1
ATOM 681 C C . ASN A 1 83 ? -21.484 6.152 -3.547 1 88.44 83 ASN A C 1
ATOM 683 O O . ASN A 1 83 ? -22.172 6.844 -2.793 1 88.44 83 ASN A O 1
ATOM 687 N N . VAL A 1 84 ? -20.25 5.973 -3.363 1 88.44 84 VAL A N 1
ATOM 688 C CA . VAL A 1 84 ? -19.516 6.594 -2.26 1 88.44 84 VAL A CA 1
ATOM 689 C C . VAL A 1 84 ? -18.75 7.809 -2.766 1 88.44 84 VAL A C 1
ATOM 691 O O . VAL A 1 84 ? -18.094 7.742 -3.812 1 88.44 84 VAL A O 1
ATOM 694 N N . GLN A 1 85 ? -18.906 8.836 -2.107 1 87.88 85 GLN A N 1
ATOM 695 C CA . GLN A 1 85 ? -18.094 10 -2.422 1 87.88 85 GLN A CA 1
ATOM 696 C C . GLN A 1 85 ? -16.75 9.945 -1.696 1 87.88 85 GLN A C 1
ATOM 698 O O . GLN A 1 85 ? -16.703 10.055 -0.469 1 87.88 85 GLN A O 1
ATOM 703 N N . TYR A 1 86 ? -15.688 9.727 -2.424 1 92.31 86 TYR A N 1
ATOM 704 C CA . TYR A 1 86 ? -14.352 9.711 -1.844 1 92.31 86 TYR A CA 1
ATOM 705 C C . TYR A 1 86 ? -13.75 11.109 -1.811 1 92.31 86 TYR A C 1
ATOM 707 O O . TYR A 1 86 ? -13.023 11.5 -2.723 1 92.31 86 TYR A O 1
ATOM 715 N N . GLU A 1 87 ? -14.086 11.758 -0.719 1 92.38 87 GLU A N 1
ATOM 716 C CA . GLU A 1 87 ? -13.609 13.125 -0.51 1 92.38 87 GLU A CA 1
ATOM 717 C C . GLU A 1 87 ? -12.133 13.133 -0.123 1 92.38 87 GLU A C 1
ATOM 719 O O . GLU A 1 87 ? -11.68 12.289 0.648 1 92.38 87 GLU A O 1
ATOM 724 N N . VAL A 1 88 ? -11.422 14.055 -0.684 1 97 88 VAL A N 1
ATOM 725 C CA . VAL A 1 88 ? -10.047 14.336 -0.276 1 97 88 VAL A CA 1
ATOM 726 C C . VAL A 1 88 ? -10.031 15.508 0.704 1 97 88 VAL A C 1
ATOM 728 O O . VAL A 1 88 ? -10.57 16.578 0.41 1 97 88 VAL A O 1
ATOM 731 N N . LYS A 1 89 ? -9.469 15.297 1.853 1 97.31 89 LYS A N 1
ATOM 732 C CA . LYS A 1 89 ? -9.375 16.344 2.859 1 97.31 89 LYS A CA 1
ATOM 733 C C . LYS A 1 89 ? -7.926 16.75 3.104 1 97.31 89 LYS A C 1
ATOM 735 O O . LYS A 1 89 ? -7.02 15.914 2.986 1 97.31 89 LYS A O 1
ATOM 740 N N . TRP A 1 90 ? -7.758 18 3.406 1 97.31 90 TRP A N 1
ATOM 741 C CA . TRP A 1 90 ? -6.512 18.453 4.02 1 97.31 90 TRP A CA 1
ATOM 742 C C . TRP A 1 90 ? -6.469 18.062 5.496 1 97.31 90 TRP A C 1
ATOM 744 O O . TRP A 1 90 ? -7.297 18.516 6.285 1 97.31 90 TRP A O 1
ATOM 754 N N . LEU A 1 91 ? -5.578 17.188 5.824 1 98.12 91 LEU A N 1
ATOM 755 C CA . LEU A 1 91 ? -5.387 16.797 7.219 1 98.12 91 LEU A CA 1
ATOM 756 C C . LEU A 1 91 ? -3.92 16.922 7.621 1 98.12 91 LEU A C 1
ATOM 758 O O . LEU A 1 91 ? -3.053 17.109 6.762 1 98.12 91 LEU A O 1
ATOM 762 N N . PHE A 1 92 ? -3.711 16.828 8.922 1 97.31 92 PHE A N 1
ATOM 763 C CA . PHE A 1 92 ? -2.387 17.156 9.438 1 97.31 92 PHE A CA 1
ATOM 764 C C . PHE A 1 92 ? -1.782 15.945 10.148 1 97.31 92 PHE A C 1
ATOM 766 O O . PHE A 1 92 ? -2.475 15.242 10.883 1 97.31 92 PHE A O 1
ATOM 773 N N . HIS A 1 93 ? -0.495 15.68 9.914 1 96.44 93 HIS A N 1
ATOM 774 C CA . HIS A 1 93 ? 0.292 14.672 10.617 1 96.44 93 HIS A CA 1
ATOM 775 C C . HIS A 1 93 ? 1.489 15.305 11.32 1 96.44 93 HIS A C 1
ATOM 777 O O . HIS A 1 93 ? 2.316 15.953 10.68 1 96.44 93 HIS A O 1
ATOM 783 N N . GLY A 1 94 ? 1.515 15.188 12.609 1 95 94 GLY A N 1
ATOM 784 C CA . GLY A 1 94 ? 2.646 15.656 13.391 1 95 94 GLY A CA 1
ATOM 785 C C . GLY A 1 94 ? 3.625 14.562 13.75 1 95 94 GLY A C 1
ATOM 786 O O . GLY A 1 94 ? 3.219 13.445 14.102 1 95 94 GLY A O 1
ATOM 787 N N . THR A 1 95 ? 4.879 14.844 13.656 1 93.94 95 THR A N 1
ATOM 788 C CA . THR A 1 95 ? 5.93 13.891 13.992 1 93.94 95 THR A CA 1
ATOM 789 C C . THR A 1 95 ? 7.262 14.602 14.195 1 93.94 95 THR A C 1
ATOM 791 O O . THR A 1 95 ? 7.316 15.836 14.211 1 93.94 95 THR A O 1
ATOM 794 N N . SER A 1 96 ? 8.281 13.836 14.359 1 93.12 96 SER A N 1
ATOM 795 C CA . SER A 1 96 ? 9.617 14.398 14.531 1 93.12 96 SER A CA 1
ATOM 796 C C . SER A 1 96 ? 10.195 14.859 13.195 1 93.12 96 SER A C 1
ATOM 798 O O . SER A 1 96 ? 10.039 14.188 12.172 1 93.12 96 SER A O 1
ATOM 800 N N . SER A 1 97 ? 10.945 15.961 13.242 1 91.75 97 SER A N 1
ATOM 801 C CA . SER A 1 97 ? 11.586 16.5 12.047 1 91.75 97 SER A CA 1
ATOM 802 C C . SER A 1 97 ? 12.602 15.523 11.461 1 91.75 97 SER A C 1
ATOM 804 O O . SER A 1 97 ? 12.969 15.625 10.289 1 91.75 97 SER A O 1
ATOM 806 N N . SER A 1 98 ? 13.031 14.539 12.219 1 91.88 98 SER A N 1
ATOM 807 C CA . SER A 1 98 ? 13.953 13.516 11.727 1 91.88 98 SER A CA 1
ATOM 808 C C . SER A 1 98 ? 13.289 12.641 10.672 1 91.88 98 SER A C 1
ATOM 810 O O . SER A 1 98 ? 13.977 11.922 9.938 1 91.88 98 SER A O 1
ATOM 812 N N . ASN A 1 99 ? 11.953 12.766 10.547 1 91.94 99 ASN A N 1
ATOM 813 C CA . ASN A 1 99 ? 11.219 11.898 9.633 1 91.94 99 ASN A CA 1
ATOM 814 C C . ASN A 1 99 ? 10.922 12.586 8.305 1 91.94 99 ASN A C 1
ATOM 816 O O . ASN A 1 99 ? 10.336 11.992 7.406 1 91.94 99 ASN A O 1
ATOM 820 N N . VAL A 1 100 ? 11.352 13.805 8.133 1 92 100 VAL A N 1
ATOM 821 C CA . VAL A 1 100 ? 10.953 14.602 6.973 1 92 100 VAL A CA 1
ATOM 822 C C . VAL A 1 100 ? 11.438 13.93 5.691 1 92 100 VAL A C 1
ATOM 824 O O . VAL A 1 100 ? 10.648 13.703 4.766 1 92 100 VAL A O 1
ATOM 827 N N . THR A 1 101 ? 12.703 13.555 5.633 1 88.81 101 THR A N 1
ATOM 828 C CA . THR A 1 101 ? 13.266 12.977 4.418 1 88.81 101 THR A CA 1
ATOM 829 C C . THR A 1 101 ? 12.594 11.641 4.094 1 88.81 101 THR A C 1
ATOM 831 O O . THR A 1 101 ? 12.188 11.406 2.951 1 88.81 101 THR A O 1
ATOM 834 N N . SER A 1 102 ? 12.414 10.797 5.102 1 89.44 102 SER A N 1
ATOM 835 C CA . SER A 1 102 ? 11.828 9.477 4.875 1 89.44 102 SER A CA 1
ATOM 836 C C . SER A 1 102 ? 10.383 9.586 4.414 1 89.44 102 SER A C 1
ATOM 838 O O . SER A 1 102 ? 9.953 8.867 3.508 1 89.44 102 SER A O 1
ATOM 840 N N . ILE A 1 103 ? 9.68 10.469 5.004 1 93.38 103 ILE A N 1
ATOM 841 C CA . ILE A 1 103 ? 8.273 10.633 4.656 1 93.38 103 ILE A CA 1
ATOM 842 C C . ILE A 1 103 ? 8.148 11.234 3.256 1 93.38 103 ILE A C 1
ATOM 844 O O . ILE A 1 103 ? 7.309 10.812 2.461 1 93.38 103 ILE A O 1
ATOM 848 N N . ALA A 1 104 ? 8.984 12.164 2.943 1 92.56 104 ALA A N 1
ATOM 849 C CA . ALA A 1 104 ? 8.969 12.75 1.606 1 92.56 104 ALA A CA 1
ATOM 850 C C . ALA A 1 104 ? 9.312 11.711 0.545 1 92.56 104 ALA A C 1
ATOM 852 O O . ALA A 1 104 ? 8.766 11.734 -0.558 1 92.56 104 ALA A O 1
ATOM 853 N N . ASP A 1 105 ? 10.148 10.797 0.917 1 88.44 105 ASP A N 1
ATOM 854 C CA . ASP A 1 105 ? 10.641 9.812 -0.04 1 88.44 105 ASP A CA 1
ATOM 855 C C . ASP A 1 105 ? 9.703 8.609 -0.123 1 88.44 105 ASP A C 1
ATOM 857 O O . ASP A 1 105 ? 9.484 8.062 -1.204 1 88.44 105 ASP A O 1
ATOM 861 N N . GLU A 1 106 ? 9.156 8.211 1.069 1 89.81 106 GLU A N 1
ATOM 862 C CA . GLU A 1 106 ? 8.508 6.902 1.132 1 89.81 106 GLU A CA 1
ATOM 863 C C . GLU A 1 106 ? 7.09 7.012 1.681 1 89.81 106 GLU A C 1
ATOM 865 O O . GLU A 1 106 ? 6.391 6.004 1.818 1 89.81 106 GLU A O 1
ATOM 870 N N . ASN A 1 107 ? 6.695 8.18 1.948 1 94.62 107 ASN A N 1
ATOM 871 C CA . ASN A 1 107 ? 5.375 8.375 2.547 1 94.62 107 ASN A CA 1
ATOM 872 C C . ASN A 1 107 ? 5.359 7.941 4.012 1 94.62 107 ASN A C 1
ATOM 874 O O . ASN A 1 107 ? 6.355 7.426 4.523 1 94.62 107 ASN A O 1
ATOM 878 N N . ILE A 1 108 ? 4.309 8.273 4.68 1 93.75 108 ILE A N 1
ATOM 879 C CA . ILE A 1 108 ? 4.082 7.844 6.055 1 93.75 108 ILE A CA 1
ATOM 880 C C . ILE A 1 108 ? 3.805 6.34 6.086 1 93.75 108 ILE A C 1
ATOM 882 O O . ILE A 1 108 ? 2.92 5.852 5.379 1 93.75 108 ILE A O 1
ATOM 886 N N . ASP A 1 109 ? 4.613 5.609 6.758 1 88.38 109 ASP A N 1
ATOM 887 C CA . ASP A 1 109 ? 4.406 4.176 6.938 1 88.38 109 ASP A CA 1
ATOM 888 C C . ASP A 1 109 ? 3.402 3.902 8.055 1 88.38 109 ASP A C 1
ATOM 890 O O . ASP A 1 109 ? 3.742 3.992 9.234 1 88.38 109 ASP A O 1
ATOM 894 N N . TRP A 1 110 ? 2.246 3.523 7.719 1 86 110 TRP A N 1
ATOM 895 C CA . TRP A 1 110 ? 1.155 3.35 8.672 1 86 110 TRP A CA 1
ATOM 896 C C . TRP A 1 110 ? 1.45 2.203 9.633 1 86 110 TRP A C 1
ATOM 898 O O . TRP A 1 110 ? 0.856 2.119 10.711 1 86 110 TRP A O 1
ATOM 908 N N . ARG A 1 111 ? 2.363 1.352 9.352 1 76.75 111 ARG A N 1
ATOM 909 C CA . ARG A 1 111 ? 2.697 0.188 10.164 1 76.75 111 ARG A CA 1
ATOM 910 C C . ARG A 1 111 ? 3.506 0.594 11.391 1 76.75 111 ARG A C 1
ATOM 912 O O . ARG A 1 111 ? 3.613 -0.172 12.352 1 76.75 111 ARG A O 1
ATOM 919 N N . LEU A 1 112 ? 4.195 1.78 11.164 1 71.25 112 LEU A N 1
ATOM 920 C CA . LEU A 1 112 ? 5.004 2.26 12.281 1 71.25 112 LEU A CA 1
ATOM 921 C C . LEU A 1 112 ? 4.125 2.92 13.336 1 71.25 112 LEU A C 1
ATOM 923 O O . LEU A 1 112 ? 4.625 3.646 14.203 1 71.25 112 LEU A O 1
ATOM 927 N N . HIS A 1 113 ? 2.906 2.406 13.328 1 61.91 113 HIS A N 1
ATOM 928 C CA . HIS A 1 113 ? 1.976 2.994 14.281 1 61.91 113 HIS A CA 1
ATOM 929 C C . HIS A 1 113 ? 2.625 3.162 15.648 1 61.91 113 HIS A C 1
ATOM 931 O O . HIS A 1 113 ? 3.539 2.414 16 1 61.91 113 HIS A O 1
ATOM 937 N N . GLY A 1 114 ? 2.744 4.449 16.062 1 53.28 114 GLY A N 1
ATOM 938 C CA . GLY A 1 114 ? 3.383 4.879 17.297 1 53.28 114 GLY A CA 1
ATOM 939 C C . GLY A 1 114 ? 3.082 3.969 18.484 1 53.28 114 GLY A C 1
ATOM 940 O O . GLY A 1 114 ? 2.053 3.289 18.5 1 53.28 114 GLY A O 1
ATOM 941 N N . THR A 1 115 ? 4.051 3.266 18.938 1 49.69 115 THR A N 1
ATOM 942 C CA . THR A 1 115 ? 3.883 2.719 20.281 1 49.69 115 THR A CA 1
ATOM 943 C C . THR A 1 115 ? 3.539 3.822 21.281 1 49.69 115 THR A C 1
ATOM 945 O O . THR A 1 115 ? 3.066 3.545 22.375 1 49.69 115 THR A O 1
ATOM 948 N N . LYS A 1 116 ? 4.062 4.973 20.812 1 46.72 116 LYS A N 1
ATOM 949 C CA . LYS A 1 116 ? 4.082 5.922 21.922 1 46.72 116 LYS A CA 1
ATOM 950 C C . LYS A 1 116 ? 2.67 6.234 22.406 1 46.72 116 LYS A C 1
ATOM 952 O O . LYS A 1 116 ? 2.422 6.301 23.609 1 46.72 116 LYS A O 1
ATOM 957 N N . THR A 1 117 ? 1.729 7.117 21.594 1 51.66 117 THR A N 1
ATOM 958 C CA . THR A 1 117 ? 0.521 7.719 22.156 1 51.66 117 THR A CA 1
ATOM 959 C C . THR A 1 117 ? -0.721 6.969 21.688 1 51.66 117 THR A C 1
ATOM 961 O O . THR A 1 117 ? -0.932 6.797 20.484 1 51.66 117 THR A O 1
ATOM 964 N N . GLY A 1 118 ? -1.572 6.285 22.547 1 62.22 118 GLY A N 1
ATOM 965 C CA . GLY A 1 118 ? -2.91 5.738 22.703 1 62.22 118 GLY A CA 1
ATOM 966 C C . GLY A 1 118 ? -3.596 5.449 21.375 1 62.22 118 GLY A C 1
ATOM 967 O O . GLY A 1 118 ? -4.129 6.355 20.734 1 62.22 118 GLY A O 1
ATOM 968 N N . GLN A 1 119 ? -3.131 4.414 20.594 1 82.31 119 GLN A N 1
ATOM 969 C CA . GLN A 1 119 ? -3.803 3.898 19.406 1 82.31 119 GLN A CA 1
ATOM 970 C C . GLN A 1 119 ? -5.27 3.592 19.688 1 82.31 119 GLN A C 1
ATOM 972 O O . GLN A 1 119 ? -5.746 2.492 19.406 1 82.31 119 GLN A O 1
ATOM 977 N N . LEU A 1 120 ? -5.867 4.715 20.125 1 88.75 120 LEU A N 1
ATOM 978 C CA . LEU A 1 120 ? -7.223 4.535 20.641 1 88.75 120 LEU A CA 1
ATOM 979 C C . LEU A 1 120 ? -8.195 4.227 19.5 1 88.75 120 LEU A C 1
ATOM 981 O O . LEU A 1 120 ? -9.227 3.594 19.719 1 88.75 120 LEU A O 1
ATOM 985 N N . TYR A 1 121 ? -7.77 4.688 18.312 1 93.44 121 TYR A N 1
ATOM 986 C CA . TYR A 1 121 ? -8.781 4.609 17.266 1 93.44 121 TYR A CA 1
ATOM 987 C C . TYR A 1 121 ? -8.305 3.734 16.109 1 93.44 121 TYR A C 1
ATOM 989 O O . TYR A 1 121 ? -8.883 3.76 15.023 1 93.44 121 TYR A O 1
ATOM 997 N N . GLY A 1 122 ? -7.227 3.027 16.344 1 92.81 122 GLY A N 1
ATOM 998 C CA . GLY A 1 122 ? -6.707 2.086 15.367 1 92.81 122 GLY A CA 1
ATOM 999 C C . GLY A 1 122 ? -5.191 2.078 15.289 1 92.81 122 GLY A C 1
ATOM 1000 O O . GLY A 1 122 ? -4.535 3.008 15.766 1 92.81 122 GLY A O 1
ATOM 1001 N N . ARG A 1 123 ? -4.727 1.076 14.695 1 90 123 ARG A N 1
ATOM 1002 C CA . ARG A 1 123 ? -3.289 0.935 14.5 1 90 123 ARG A CA 1
ATOM 1003 C C . ARG A 1 123 ? -2.895 1.293 13.07 1 90 123 ARG A C 1
ATOM 1005 O O . ARG A 1 123 ? -2.656 0.409 12.242 1 90 123 ARG A O 1
ATOM 1012 N N . GLY A 1 124 ? -2.781 2.566 12.836 1 93.69 124 GLY A N 1
ATOM 1013 C CA . GLY A 1 124 ? -2.469 3.057 11.5 1 93.69 124 GLY A CA 1
ATOM 1014 C C . GLY A 1 124 ? -1.822 4.43 11.508 1 93.69 124 GLY A C 1
ATOM 1015 O O . GLY A 1 124 ? -1.123 4.789 12.461 1 93.69 124 GLY A O 1
ATOM 1016 N N . ALA A 1 125 ? -1.862 5.051 10.406 1 94.69 125 ALA A N 1
ATOM 1017 C CA . ALA A 1 125 ? -1.354 6.414 10.289 1 94.69 125 ALA A CA 1
ATOM 1018 C C . ALA A 1 125 ? -2.381 7.43 10.781 1 94.69 125 ALA A C 1
ATOM 1020 O O . ALA A 1 125 ? -3.518 7.457 10.305 1 94.69 125 ALA A O 1
ATOM 1021 N N . TYR A 1 126 ? -1.974 8.297 11.688 1 95.19 126 TYR A N 1
ATOM 1022 C CA . TYR A 1 126 ? -2.879 9.25 12.328 1 95.19 126 TYR A CA 1
ATOM 1023 C C . TYR A 1 126 ? -2.795 10.617 11.664 1 95.19 126 TYR A C 1
ATOM 1025 O O . TYR A 1 126 ? -1.7 11.109 11.367 1 95.19 126 TYR A O 1
ATOM 1033 N N . PHE A 1 127 ? -3.938 11.18 11.492 1 96.62 127 PHE A N 1
ATOM 1034 C CA . PHE A 1 127 ? -4.07 12.547 11 1 96.62 127 PHE A CA 1
ATOM 1035 C C . PHE A 1 127 ? -5.051 13.336 11.859 1 96.62 127 PHE A C 1
ATOM 1037 O O . PHE A 1 127 ? -6.043 12.781 12.344 1 96.62 127 PHE A O 1
ATOM 1044 N N . ALA A 1 128 ? -4.773 14.594 11.992 1 97.19 128 ALA A N 1
ATOM 1045 C CA . ALA A 1 128 ? -5.641 15.492 12.742 1 97.19 128 ALA A CA 1
ATOM 1046 C C . ALA A 1 128 ? -6.348 16.484 11.82 1 97.19 128 ALA A C 1
ATOM 1048 O O . ALA A 1 128 ? -5.789 16.891 10.797 1 97.19 128 ALA A O 1
ATOM 1049 N N . SER A 1 129 ? -7.582 16.906 12.203 1 97.38 129 SER A N 1
ATOM 1050 C CA . SER A 1 129 ? -8.312 17.906 11.438 1 97.38 129 SER A CA 1
ATOM 1051 C C . SER A 1 129 ? -7.762 19.312 11.695 1 97.38 129 SER A C 1
ATOM 1053 O O . SER A 1 129 ? -7.949 20.219 10.875 1 97.38 129 SER A O 1
ATOM 1055 N N . GLN A 1 130 ? -7.074 19.453 12.797 1 96.25 130 GLN A N 1
ATOM 1056 C CA . GLN A 1 130 ? -6.5 20.75 13.141 1 96.25 130 GLN A CA 1
ATOM 1057 C C . GLN A 1 130 ? -4.984 20.641 13.305 1 96.25 130 GLN A C 1
ATOM 1059 O O . GLN A 1 130 ? -4.477 19.703 13.906 1 96.25 130 GLN A O 1
ATOM 1064 N N . ALA A 1 131 ? -4.297 21.609 12.812 1 94.81 131 ALA A N 1
ATOM 1065 C CA . ALA A 1 131 ? -2.838 21.656 12.883 1 94.81 131 ALA A CA 1
ATOM 1066 C C . ALA A 1 131 ? -2.354 21.656 14.328 1 94.81 131 ALA A C 1
ATOM 1068 O O . ALA A 1 131 ? -1.331 21.047 14.648 1 94.81 131 ALA A O 1
ATOM 1069 N N . SER A 1 132 ? -3.043 22.375 15.195 1 93.75 132 SER A N 1
ATOM 1070 C CA . SER A 1 132 ? -2.664 22.484 16.594 1 93.75 132 SER A CA 1
ATOM 1071 C C . SER A 1 132 ? -2.602 21.109 17.266 1 93.75 132 SER A C 1
ATOM 1073 O O . SER A 1 132 ? -1.733 20.859 18.094 1 93.75 132 SER A O 1
ATOM 1075 N N . ASP A 1 133 ? -3.541 20.266 16.891 1 94.75 133 ASP A N 1
ATOM 1076 C CA . ASP A 1 133 ? -3.561 18.922 17.453 1 94.75 133 ASP A CA 1
ATOM 1077 C C . ASP A 1 133 ? -2.367 18.109 16.953 1 94.75 133 ASP A C 1
ATOM 1079 O O . ASP A 1 133 ? -1.78 17.328 17.719 1 94.75 133 ASP A O 1
ATOM 1083 N N . ALA A 1 134 ? -2.01 18.219 15.68 1 94.44 134 ALA A N 1
ATOM 1084 C CA . ALA A 1 134 ? -0.875 17.5 15.109 1 94.44 134 ALA A CA 1
ATOM 1085 C C . ALA A 1 134 ? 0.437 17.953 15.742 1 94.44 134 ALA A C 1
ATOM 1087 O O . ALA A 1 134 ? 1.35 17.141 15.938 1 94.44 134 ALA A O 1
ATOM 1088 N N . LEU A 1 135 ? 0.517 19.203 16.078 1 92 135 LEU A N 1
ATOM 1089 C CA . LEU A 1 135 ? 1.738 19.766 16.625 1 92 135 LEU A CA 1
ATOM 1090 C C . LEU A 1 135 ? 2.078 19.141 17.969 1 92 135 LEU A C 1
ATOM 1092 O O . LEU A 1 135 ? 3.232 19.172 18.406 1 92 135 LEU A O 1
ATOM 1096 N N . ARG A 1 136 ? 1.124 18.547 18.672 1 91.38 136 ARG A N 1
ATOM 1097 C CA . ARG A 1 136 ? 1.335 17.891 19.969 1 91.38 136 ARG A CA 1
ATOM 1098 C C . ARG A 1 136 ? 2.205 16.656 19.812 1 91.38 136 ARG A C 1
ATOM 1100 O O . ARG A 1 136 ? 2.713 16.109 20.797 1 91.38 136 ARG A O 1
ATOM 1107 N N . TYR A 1 137 ? 2.463 16.203 18.609 1 90.31 137 TYR A N 1
ATOM 1108 C CA . TYR A 1 137 ? 3.133 14.93 18.406 1 90.31 137 TYR A CA 1
ATOM 1109 C C . TYR A 1 137 ? 4.531 15.125 17.844 1 90.31 137 TYR A C 1
ATOM 1111 O O . TYR A 1 137 ? 5.25 14.156 17.578 1 90.31 137 TYR A O 1
ATOM 1119 N N . GLY A 1 138 ? 4.879 16.344 17.609 1 92.69 138 GLY A N 1
ATOM 1120 C CA . GLY A 1 138 ? 6.211 16.547 17.062 1 92.69 138 GLY A CA 1
ATOM 1121 C C . GLY A 1 138 ? 6.527 18 16.766 1 92.69 138 GLY A C 1
ATOM 1122 O O . GLY A 1 138 ? 5.84 18.906 17.234 1 92.69 138 GLY A O 1
ATOM 1123 N N . ASP A 1 139 ? 7.664 18.125 16.016 1 94.06 139 ASP A N 1
ATOM 1124 C CA . ASP A 1 139 ? 8.148 19.469 15.711 1 94.06 139 ASP A CA 1
ATOM 1125 C C . ASP A 1 139 ? 8.031 19.766 14.219 1 94.06 139 ASP A C 1
ATOM 1127 O O . ASP A 1 139 ? 8.594 20.75 13.734 1 94.06 139 ASP A O 1
ATOM 1131 N N . VAL A 1 140 ? 7.379 18.891 13.539 1 93.81 140 VAL A N 1
ATOM 1132 C CA . VAL A 1 140 ? 7.039 19.141 12.141 1 93.81 140 VAL A CA 1
ATOM 1133 C C . VAL A 1 140 ? 5.59 18.734 11.883 1 93.81 140 VAL A C 1
ATOM 1135 O O . VAL A 1 140 ? 5.113 17.734 12.422 1 93.81 140 VAL A O 1
ATOM 1138 N N . ILE A 1 141 ? 4.934 19.531 11.102 1 95.19 141 ILE A N 1
ATOM 1139 C CA . ILE A 1 141 ? 3.588 19.188 10.648 1 95.19 141 ILE A CA 1
ATOM 1140 C C . ILE A 1 141 ? 3.607 18.922 9.141 1 95.19 141 ILE A C 1
ATOM 1142 O O . ILE A 1 141 ? 4.094 19.75 8.367 1 95.19 141 ILE A O 1
ATOM 1146 N N . PHE A 1 142 ? 3.123 17.766 8.797 1 95.75 142 PHE A N 1
ATOM 1147 C CA . PHE A 1 142 ? 2.83 17.484 7.391 1 95.75 142 PHE A CA 1
ATOM 1148 C C . PHE A 1 142 ? 1.378 17.812 7.066 1 95.75 142 PHE A C 1
ATOM 1150 O O . PHE A 1 142 ? 0.474 17.484 7.836 1 95.75 142 PHE A O 1
ATOM 1157 N N . ILE A 1 143 ? 1.209 18.516 5.988 1 96.44 143 ILE A N 1
ATOM 1158 C CA . ILE A 1 143 ? -0.111 18.766 5.418 1 96.44 143 ILE A CA 1
ATOM 1159 C C . ILE A 1 143 ? -0.362 17.781 4.273 1 96.44 143 ILE A C 1
ATOM 1161 O O . ILE A 1 143 ? 0.363 17.781 3.275 1 96.44 143 ILE A O 1
ATOM 1165 N N . CYS A 1 144 ? -1.429 17 4.457 1 97.81 144 CYS A N 1
ATOM 1166 C CA . CYS A 1 144 ? -1.614 15.875 3.555 1 97.81 144 CYS A CA 1
ATOM 1167 C C . CYS A 1 144 ? -2.982 15.93 2.887 1 97.81 144 CYS A C 1
ATOM 1169 O O . CYS A 1 144 ? -3.953 16.391 3.486 1 97.81 144 CYS A O 1
ATOM 1171 N N . HIS A 1 145 ? -2.973 15.5 1.619 1 97.88 145 HIS A N 1
ATOM 1172 C CA . HIS A 1 145 ? -4.227 15.016 1.05 1 97.88 145 HIS A CA 1
ATOM 1173 C C . HIS A 1 145 ? -4.57 13.625 1.572 1 97.88 145 HIS A C 1
ATOM 1175 O O . HIS A 1 145 ? -3.76 12.703 1.464 1 97.88 145 HIS A O 1
ATOM 1181 N N . VAL A 1 146 ? -5.715 13.469 2.191 1 98.56 146 VAL A N 1
ATOM 1182 C CA . VAL A 1 146 ? -6.145 12.188 2.734 1 98.56 146 VAL A CA 1
ATOM 1183 C C . VAL A 1 146 ? -7.473 11.773 2.102 1 98.56 146 VAL A C 1
ATOM 1185 O O . VAL A 1 146 ? -8.422 12.555 2.076 1 98.56 146 VAL A O 1
ATOM 1188 N N . LEU A 1 147 ? -7.465 10.633 1.497 1 98 147 LEU A N 1
ATOM 1189 C CA . LEU A 1 147 ? -8.68 10.023 0.977 1 98 147 LEU A CA 1
ATOM 1190 C C . LEU A 1 147 ? -9.508 9.398 2.102 1 98 147 LEU A C 1
ATOM 1192 O O . LEU A 1 147 ? -9.219 8.281 2.539 1 98 147 LEU A O 1
ATOM 1196 N N . VAL A 1 148 ? -10.5 10.062 2.568 1 96.94 148 VAL A N 1
ATOM 1197 C CA . VAL A 1 148 ? -11.195 9.641 3.783 1 96.94 148 VAL A CA 1
ATOM 1198 C C . VAL A 1 148 ? -12.117 8.469 3.473 1 96.94 148 VAL A C 1
ATOM 1200 O O . VAL A 1 148 ? -12.016 7.41 4.098 1 96.94 148 VAL A O 1
ATOM 1203 N N . GLY A 1 149 ? -13 8.586 2.498 1 94.75 149 GLY A N 1
ATOM 1204 C CA . GLY A 1 149 ? -13.922 7.52 2.143 1 94.75 149 GLY A CA 1
ATOM 1205 C C . GLY A 1 149 ? -14.898 7.184 3.25 1 94.75 149 GLY A C 1
ATOM 1206 O O . GLY A 1 149 ? -15.383 8.07 3.949 1 94.75 149 GLY A O 1
ATOM 1207 N N . LEU A 1 150 ? -15.266 5.91 3.387 1 94.88 150 LEU A N 1
ATOM 1208 C CA . LEU A 1 150 ? -16.172 5.426 4.414 1 94.88 150 LEU A CA 1
ATOM 1209 C C . LEU A 1 150 ? -15.5 5.41 5.781 1 94.88 150 LEU A C 1
ATOM 1211 O O . LEU A 1 150 ? -14.359 4.961 5.906 1 94.88 150 LEU A O 1
ATOM 1215 N N . THR A 1 151 ? -16.25 5.918 6.781 1 96 151 THR A N 1
ATOM 1216 C CA . THR A 1 151 ? -15.656 6.043 8.109 1 96 151 THR A CA 1
ATOM 1217 C C . THR A 1 151 ? -16.438 5.215 9.125 1 96 151 THR A C 1
ATOM 1219 O O . THR A 1 151 ? -17.609 4.902 8.922 1 96 151 THR A O 1
ATOM 1222 N N . ALA A 1 152 ? -15.781 4.801 10.156 1 96.44 152 ALA A N 1
ATOM 1223 C CA . ALA A 1 152 ? -16.328 4.207 11.375 1 96.44 152 ALA A CA 1
ATOM 1224 C C . ALA A 1 152 ? -15.516 4.602 12.594 1 96.44 152 ALA A C 1
ATOM 1226 O O . ALA A 1 152 ? -14.352 4.992 12.469 1 96.44 152 ALA A O 1
ATOM 1227 N N . THR A 1 153 ? -16.125 4.516 13.719 1 96.25 153 THR A N 1
ATOM 1228 C CA . THR A 1 153 ? -15.375 4.758 14.945 1 96.25 153 THR A CA 1
ATOM 1229 C C . THR A 1 153 ? -14.32 3.67 15.156 1 96.25 153 THR A C 1
ATOM 1231 O O . THR A 1 153 ? -14.625 2.48 15.023 1 96.25 153 THR A O 1
ATOM 1234 N N . GLY A 1 154 ? -13.102 4.109 15.469 1 94.88 154 GLY A N 1
ATOM 1235 C CA . GLY A 1 154 ? -12.008 3.16 15.617 1 94.88 154 GLY A CA 1
ATOM 1236 C C . GLY A 1 154 ? -11.945 2.535 17 1 94.88 154 GLY A C 1
ATOM 1237 O O . GLY A 1 154 ? -12.68 2.939 17.906 1 94.88 154 GLY A O 1
ATOM 1238 N N . SER A 1 155 ? -11.156 1.535 17.016 1 92.81 155 SER A N 1
ATOM 1239 C CA . SER A 1 155 ? -10.812 0.859 18.266 1 92.81 155 SER A CA 1
ATOM 1240 C C . SER A 1 155 ? -9.32 0.557 18.328 1 92.81 155 SER A C 1
ATOM 1242 O O . SER A 1 155 ? -8.648 0.474 17.297 1 92.81 155 SER A O 1
ATOM 1244 N N . PRO A 1 156 ? -8.773 0.383 19.578 1 89.56 156 PRO A N 1
ATOM 1245 C CA . PRO A 1 156 ? -7.324 0.246 19.75 1 89.56 156 PRO A CA 1
ATOM 1246 C C . PRO A 1 156 ? -6.762 -0.983 19.031 1 89.56 156 PRO A C 1
ATOM 1248 O O . PRO A 1 156 ? -5.578 -1.011 18.688 1 89.56 156 PRO A O 1
ATOM 1251 N N . ASP A 1 157 ? -7.598 -1.908 18.703 1 87 157 ASP A N 1
ATOM 1252 C CA . ASP A 1 157 ? -7.074 -3.162 18.172 1 87 157 ASP A CA 1
ATOM 1253 C C . ASP A 1 157 ? -7.27 -3.24 16.656 1 87 157 ASP A C 1
ATOM 1255 O O . ASP A 1 157 ? -6.887 -4.227 16.031 1 87 157 ASP A O 1
ATOM 1259 N N . THR A 1 158 ? -7.789 -2.164 16.156 1 87.12 158 THR A N 1
ATOM 1260 C CA . THR A 1 158 ? -8.094 -2.203 14.734 1 87.12 158 THR A CA 1
ATOM 1261 C C . THR A 1 158 ? -6.812 -2.141 13.906 1 87.12 158 THR A C 1
ATOM 1263 O O . THR A 1 158 ? -6.07 -1.159 13.977 1 87.12 158 THR A O 1
ATOM 1266 N N . ILE A 1 159 ? -6.543 -3.209 13.125 1 82.06 159 ILE A N 1
ATOM 1267 C CA . ILE A 1 159 ? -5.406 -3.236 12.211 1 82.06 159 ILE A CA 1
ATOM 1268 C C . ILE A 1 159 ? -5.902 -3.152 10.766 1 82.06 159 ILE A C 1
ATOM 1270 O O . ILE A 1 159 ? -5.199 -2.641 9.891 1 82.06 159 ILE A O 1
ATOM 1274 N N . LYS A 1 160 ? -7.004 -3.699 10.586 1 82.62 160 LYS A N 1
ATOM 1275 C CA . LYS A 1 160 ? -7.758 -3.639 9.336 1 82.62 160 LYS A CA 1
ATOM 1276 C C . LYS A 1 160 ? -9.219 -3.277 9.594 1 82.62 160 LYS A C 1
ATOM 1278 O O . LYS A 1 160 ? -9.922 -3.988 10.32 1 82.62 160 LYS A O 1
ATOM 1283 N N . PRO A 1 161 ? -9.586 -2.201 8.961 1 87.62 161 PRO A N 1
ATOM 1284 C CA . PRO A 1 161 ? -10.969 -1.8 9.234 1 87.62 161 PRO A CA 1
ATOM 1285 C C . PRO A 1 161 ? -11.984 -2.848 8.781 1 87.62 161 PRO A C 1
ATOM 1287 O O . PRO A 1 161 ? -11.75 -3.561 7.805 1 87.62 161 PRO A O 1
ATOM 1290 N N . PRO A 1 162 ? -13.039 -2.883 9.578 1 86.25 162 PRO A N 1
ATOM 1291 C CA . PRO A 1 162 ? -14.102 -3.83 9.234 1 86.25 162 PRO A CA 1
ATOM 1292 C C . PRO A 1 162 ? -14.891 -3.41 7.996 1 86.25 162 PRO A C 1
ATOM 1294 O O . PRO A 1 162 ? -14.609 -2.363 7.406 1 86.25 162 PRO A O 1
ATOM 1297 N N . LYS A 1 163 ? -15.711 -4.336 7.582 1 87.62 163 LYS A N 1
ATOM 1298 C CA . LYS A 1 163 ? -16.672 -4 6.535 1 87.62 163 LYS A CA 1
ATOM 1299 C C . LYS A 1 163 ? -17.953 -3.422 7.129 1 87.62 163 LYS A C 1
ATOM 1301 O O . LYS A 1 163 ? -18.297 -3.707 8.281 1 87.62 163 LYS A O 1
ATOM 1306 N N . ASP A 1 164 ? -18.562 -2.562 6.359 1 87.38 164 ASP A N 1
ATOM 1307 C CA . ASP A 1 164 ? -19.828 -2.016 6.836 1 87.38 164 ASP A CA 1
ATOM 1308 C C . ASP A 1 164 ? -20.984 -2.982 6.566 1 87.38 164 ASP A C 1
ATOM 1310 O O . ASP A 1 164 ? -20.75 -4.129 6.172 1 87.38 164 ASP A O 1
ATOM 1314 N N . ARG A 1 165 ? -22.188 -2.557 6.875 1 84.12 165 ARG A N 1
ATOM 1315 C CA . ARG A 1 165 ? -23.375 -3.4 6.797 1 84.12 165 ARG A CA 1
ATOM 1316 C C . ARG A 1 165 ? -23.641 -3.82 5.355 1 84.12 165 ARG A C 1
ATOM 1318 O O . ARG A 1 165 ? -24.375 -4.785 5.117 1 84.12 165 ARG A O 1
ATOM 1325 N N . PHE A 1 166 ? -23.094 -3.098 4.367 1 82.88 166 PHE A N 1
ATOM 1326 C CA . PHE A 1 166 ? -23.266 -3.418 2.957 1 82.88 166 PHE A CA 1
ATOM 1327 C C . PHE A 1 166 ? -22.062 -4.18 2.426 1 82.88 166 PHE A C 1
ATOM 1329 O O . PHE A 1 166 ? -21.875 -4.281 1.212 1 82.88 166 PHE A O 1
ATOM 1336 N N . ASN A 1 167 ? -21.141 -4.582 3.324 1 81 167 ASN A N 1
ATOM 1337 C CA . ASN A 1 167 ? -19.969 -5.387 3.021 1 81 167 ASN A CA 1
ATOM 1338 C C . ASN A 1 167 ? -18.891 -4.562 2.309 1 81 167 ASN A C 1
ATOM 1340 O O . ASN A 1 167 ? -18.078 -5.109 1.569 1 81 167 ASN A O 1
ATOM 1344 N N . ARG A 1 168 ? -19.094 -3.25 2.518 1 84.5 168 ARG A N 1
ATOM 1345 C CA . ARG A 1 168 ? -18.062 -2.371 1.986 1 84.5 168 ARG A CA 1
ATOM 1346 C C . ARG A 1 168 ? -16.969 -2.123 3.021 1 84.5 168 ARG A C 1
ATOM 1348 O O . ARG A 1 168 ? -17.25 -1.912 4.199 1 84.5 168 ARG A O 1
ATOM 1355 N N . PRO A 1 169 ? -15.711 -2.238 2.518 1 87.69 169 PRO A N 1
ATOM 1356 C CA . PRO A 1 169 ? -14.641 -1.987 3.48 1 87.69 169 PRO A CA 1
ATOM 1357 C C . PRO A 1 169 ? -14.617 -0.542 3.973 1 87.69 169 PRO A C 1
ATOM 1359 O O . PRO A 1 169 ? -14.734 0.388 3.172 1 87.69 169 PRO A O 1
ATOM 1362 N N . ILE A 1 170 ? -14.531 -0.386 5.297 1 93.81 170 ILE A N 1
ATOM 1363 C CA . ILE A 1 170 ? -14.281 0.929 5.879 1 93.81 170 ILE A CA 1
ATOM 1364 C C . ILE A 1 170 ? -12.875 1.397 5.512 1 93.81 170 ILE A C 1
ATOM 1366 O O . ILE A 1 170 ? -11.922 0.62 5.57 1 93.81 170 ILE A O 1
ATOM 1370 N N . ASP A 1 171 ? -12.789 2.643 5.148 1 94.44 171 ASP A N 1
ATOM 1371 C CA . ASP A 1 171 ? -11.516 3.176 4.676 1 94.44 171 ASP A CA 1
ATOM 1372 C C . ASP A 1 171 ? -10.75 3.85 5.809 1 94.44 171 ASP A C 1
ATOM 1374 O O . ASP A 1 171 ? -9.516 3.842 5.824 1 94.44 171 ASP A O 1
ATOM 1378 N N . THR A 1 172 ? -11.469 4.445 6.656 1 96.81 172 THR A N 1
ATOM 1379 C CA . THR A 1 172 ? -10.891 5.316 7.672 1 96.81 172 THR A CA 1
ATOM 1380 C C . THR A 1 172 ? -11.594 5.113 9.016 1 96.81 172 THR A C 1
ATOM 1382 O O . THR A 1 172 ? -12.82 5.102 9.086 1 96.81 172 THR A O 1
ATOM 1385 N N . THR A 1 173 ? -10.836 4.914 10.055 1 97 173 THR A N 1
ATOM 1386 C CA . THR A 1 173 ? -11.43 4.984 11.383 1 97 173 THR A CA 1
ATOM 1387 C C . THR A 1 173 ? -11.211 6.363 12.008 1 97 173 THR A C 1
ATOM 1389 O O . THR A 1 173 ? -10.203 7.016 11.734 1 97 173 THR A O 1
ATOM 1392 N N . VAL A 1 174 ? -12.211 6.746 12.836 1 97.44 174 VAL A N 1
ATOM 1393 C CA . VAL A 1 174 ? -12.211 8.102 13.375 1 97.44 174 VAL A CA 1
ATOM 1394 C C . VAL A 1 174 ? -12.625 8.062 14.844 1 97.44 174 VAL A C 1
ATOM 1396 O O . VAL A 1 174 ? -13.062 7.027 15.352 1 97.44 174 VAL A O 1
ATOM 1399 N N . ASP A 1 175 ? -12.391 9.188 15.5 1 96.88 175 ASP A N 1
ATOM 1400 C CA . ASP A 1 175 ? -12.797 9.32 16.906 1 96.88 175 ASP A CA 1
ATOM 1401 C C . ASP A 1 175 ? -14.297 9.578 17.016 1 96.88 175 ASP A C 1
ATOM 1403 O O . ASP A 1 175 ? -14.93 9.164 18 1 96.88 175 ASP A O 1
ATOM 1407 N N . ASN A 1 176 ? -14.812 10.281 15.992 1 96.81 176 ASN A N 1
ATOM 1408 C CA . ASN A 1 176 ? -16.219 10.672 15.922 1 96.81 176 ASN A CA 1
ATOM 1409 C C . ASN A 1 176 ? -16.719 10.711 14.484 1 96.81 176 ASN A C 1
ATOM 1411 O O . ASN A 1 176 ? -16.188 11.453 13.656 1 96.81 176 ASN A O 1
ATOM 1415 N N . THR A 1 177 ? -17.766 9.898 14.18 1 95.44 177 THR A N 1
ATOM 1416 C CA . THR A 1 177 ? -18.203 9.758 12.789 1 95.44 177 THR A CA 1
ATOM 1417 C C . THR A 1 177 ? -18.953 11 12.336 1 95.44 177 THR A C 1
ATOM 1419 O O . THR A 1 177 ? -19.078 11.25 11.133 1 95.44 177 THR A O 1
ATOM 1422 N N . VAL A 1 178 ? -19.5 11.766 13.234 1 95.94 178 VAL A N 1
ATOM 1423 C CA . VAL A 1 178 ? -20.266 12.961 12.891 1 95.94 178 VAL A CA 1
ATOM 1424 C C . VAL A 1 178 ? -19.312 14.148 12.703 1 95.94 178 VAL A C 1
ATOM 1426 O O . VAL A 1 178 ? -19.422 14.875 11.719 1 95.94 178 VAL A O 1
ATOM 1429 N N . ASN A 1 179 ? -18.438 14.297 13.672 1 96.88 179 ASN A N 1
ATOM 1430 C CA . ASN A 1 179 ? -17.453 15.367 13.633 1 96.88 179 ASN A CA 1
ATOM 1431 C C . ASN A 1 179 ? -16.062 14.859 13.945 1 96.88 179 ASN A C 1
ATOM 1433 O O . ASN A 1 179 ? -15.508 15.133 15.016 1 96.88 179 ASN A O 1
ATOM 1437 N N . PRO A 1 180 ? -15.453 14.25 12.969 1 97.81 180 PRO A N 1
ATOM 1438 C CA . PRO A 1 180 ? -14.148 13.641 13.219 1 97.81 180 PRO A CA 1
ATOM 1439 C C . PRO A 1 180 ? -13.039 14.68 13.391 1 97.81 180 PRO A C 1
ATOM 1441 O O . PRO A 1 180 ? -12.977 15.656 12.648 1 97.81 180 PRO A O 1
ATOM 1444 N N . THR A 1 181 ? -12.195 14.469 14.43 1 97.75 181 THR A N 1
ATOM 1445 C CA . THR A 1 181 ? -11.008 15.281 14.633 1 97.75 181 THR A CA 1
ATOM 1446 C C . THR A 1 181 ? -9.742 14.453 14.438 1 97.75 181 THR A C 1
ATOM 1448 O O . THR A 1 181 ? -8.656 15.008 14.266 1 97.75 181 THR A O 1
ATOM 1451 N N . ILE 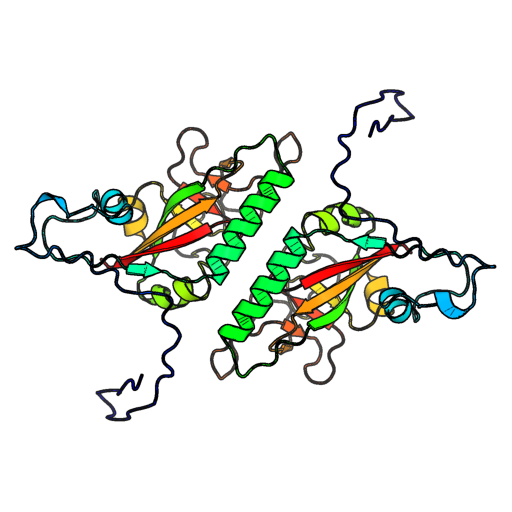A 1 182 ? -9.93 13.156 14.523 1 97 182 ILE A N 1
ATOM 1452 C CA . ILE A 1 182 ? -8.836 12.203 14.352 1 97 182 ILE A CA 1
ATOM 1453 C C . ILE A 1 182 ? -9.195 11.211 13.242 1 97 182 ILE A C 1
ATOM 1455 O O . ILE A 1 182 ? -10.305 10.672 13.219 1 97 182 ILE A O 1
ATOM 1459 N N . PHE A 1 183 ? -8.352 11.023 12.383 1 97.06 183 PHE A N 1
ATOM 1460 C CA . PHE A 1 183 ? -8.492 10.094 11.273 1 97.06 183 PHE A CA 1
ATOM 1461 C C . PHE A 1 183 ? -7.348 9.086 11.258 1 97.06 183 PHE A C 1
ATOM 1463 O O . PHE A 1 183 ? -6.184 9.461 11.398 1 97.06 183 PHE A O 1
ATOM 1470 N N . VAL A 1 184 ? -7.656 7.82 11.102 1 96.38 184 VAL A N 1
ATOM 1471 C CA . VAL A 1 184 ? -6.641 6.773 11.055 1 96.38 184 VAL A CA 1
ATOM 1472 C C . VAL A 1 184 ? -6.734 6.023 9.727 1 96.38 184 VAL A C 1
ATOM 1474 O O . VAL A 1 184 ? -7.812 5.555 9.344 1 96.38 184 VAL A O 1
ATOM 1477 N N . LYS A 1 185 ? -5.645 5.996 9 1 95.94 185 LYS A N 1
ATOM 1478 C CA . LYS A 1 185 ? -5.586 5.316 7.707 1 95.94 185 LYS A CA 1
ATOM 1479 C C . LYS A 1 185 ? -4.723 4.059 7.789 1 95.94 185 LYS A C 1
ATOM 1481 O O . LYS A 1 185 ? -3.754 4.016 8.547 1 95.94 185 LYS A O 1
ATOM 1486 N N . TYR A 1 186 ? -4.969 3.088 6.863 1 91.94 186 TYR A N 1
ATOM 1487 C CA . TYR A 1 186 ? -4.348 1.772 6.938 1 91.94 186 TYR A CA 1
ATOM 1488 C C . TYR A 1 186 ? -3.754 1.373 5.59 1 91.94 186 TYR A C 1
ATOM 1490 O O . TYR A 1 186 ? -3.473 0.195 5.355 1 91.94 186 TYR A O 1
ATOM 1498 N N . ASP A 1 187 ? -3.73 2.277 4.715 1 92.81 187 ASP A N 1
ATOM 1499 C CA . ASP A 1 187 ? -3.18 2.107 3.373 1 92.81 187 ASP A CA 1
ATOM 1500 C C . ASP A 1 187 ? -2.445 3.365 2.918 1 92.81 187 ASP A C 1
ATOM 1502 O O . ASP A 1 187 ? -3.051 4.434 2.789 1 92.81 187 ASP A O 1
ATOM 1506 N N . SER A 1 188 ? -1.189 3.18 2.59 1 94.38 188 SER A N 1
ATOM 1507 C CA . SER A 1 188 ? -0.344 4.328 2.275 1 94.38 188 SER A CA 1
ATOM 1508 C C . SER A 1 188 ? -0.763 4.977 0.96 1 94.38 188 SER A C 1
ATOM 1510 O O . SER A 1 188 ? -0.35 6.098 0.657 1 94.38 188 SER A O 1
ATOM 1512 N N . GLN A 1 189 ? -1.568 4.297 0.198 1 96.25 189 GLN A N 1
ATOM 1513 C CA . GLN A 1 189 ? -2 4.875 -1.07 1 96.25 189 GLN A CA 1
ATOM 1514 C C . GLN A 1 189 ? -3.178 5.824 -0.871 1 96.25 189 GLN A C 1
ATOM 1516 O O . GLN A 1 189 ? -3.635 6.465 -1.819 1 96.25 189 GLN A O 1
ATOM 1521 N N . GLU A 1 190 ? -3.623 5.934 0.353 1 97.5 190 GLU A N 1
ATOM 1522 C CA . GLU A 1 190 ? -4.828 6.719 0.607 1 97.5 190 GLU A CA 1
ATOM 1523 C C . GLU A 1 190 ? -4.488 8.07 1.219 1 97.5 190 GLU A C 1
ATOM 1525 O O . GLU A 1 190 ? -5.375 8.797 1.679 1 97.5 190 GLU A O 1
ATOM 1530 N N . TYR A 1 191 ? -3.238 8.43 1.271 1 97.94 191 TYR A N 1
ATOM 1531 C CA . TYR A 1 191 ? -2.809 9.758 1.672 1 97.94 191 TYR A CA 1
ATOM 1532 C C . TYR A 1 191 ? -1.504 10.141 0.983 1 97.94 191 TYR A C 1
ATOM 1534 O O . TYR A 1 191 ? -0.77 9.273 0.504 1 97.94 191 TYR A O 1
ATOM 1542 N N . TYR A 1 192 ? -1.29 11.414 0.969 1 95.88 192 TYR A N 1
ATOM 1543 C CA . TYR A 1 192 ? -0.18 12 0.229 1 95.88 192 TYR A CA 1
ATOM 1544 C C . TYR A 1 192 ? 0.283 13.297 0.883 1 95.88 192 TYR A C 1
ATOM 1546 O O . TYR A 1 192 ? -0.452 14.289 0.902 1 95.88 192 TYR A O 1
ATOM 1554 N N . PRO A 1 193 ? 1.555 13.234 1.457 1 96.62 193 PRO A N 1
ATOM 1555 C CA . PRO A 1 193 ? 2.053 14.5 2.004 1 96.62 193 PRO A CA 1
ATOM 1556 C C . PRO A 1 193 ? 2.354 15.531 0.922 1 96.62 193 PRO A C 1
ATOM 1558 O O . PRO A 1 193 ? 3.076 15.234 -0.035 1 96.62 193 PRO A O 1
ATOM 1561 N N . VAL A 1 194 ? 1.796 16.75 1.111 1 95 194 VAL A N 1
ATOM 1562 C CA . VAL A 1 194 ? 1.929 17.781 0.089 1 95 194 VAL A CA 1
ATOM 1563 C C . VAL A 1 194 ? 2.895 18.859 0.57 1 95 194 VAL A C 1
ATOM 1565 O O . VAL A 1 194 ? 3.73 19.344 -0.198 1 95 194 VAL A O 1
ATOM 1568 N N . TYR A 1 195 ? 2.74 19.297 1.844 1 92.5 195 TYR A N 1
ATOM 1569 C CA . TYR A 1 195 ? 3.59 20.312 2.457 1 92.5 195 TYR A CA 1
ATOM 1570 C C . TYR A 1 195 ? 4.09 19.844 3.822 1 92.5 195 TYR A C 1
ATOM 1572 O O . TYR A 1 195 ? 3.543 18.906 4.406 1 92.5 195 TYR A O 1
ATOM 1580 N N . TYR A 1 196 ? 5.156 20.453 4.258 1 92.5 196 TYR A N 1
ATOM 1581 C CA . TYR A 1 196 ? 5.5 20.312 5.668 1 92.5 196 TYR A CA 1
ATOM 1582 C C . TYR A 1 196 ? 6.078 21.625 6.211 1 92.5 196 TYR A C 1
ATOM 1584 O O . TYR A 1 196 ? 6.562 22.453 5.445 1 92.5 196 TYR A O 1
ATOM 1592 N N . GLU A 1 197 ? 5.891 21.812 7.48 1 90.75 197 GLU A N 1
ATOM 1593 C CA . GLU A 1 197 ? 6.395 22.984 8.203 1 90.75 197 GLU A CA 1
ATOM 1594 C C . GLU A 1 197 ? 7.102 22.562 9.492 1 90.75 197 GLU A C 1
ATOM 1596 O O . GLU A 1 197 ? 6.609 21.703 10.227 1 90.75 197 GLU A O 1
ATOM 1601 N N . LEU A 1 198 ? 8.242 23.156 9.625 1 89 198 LEU A N 1
ATOM 1602 C CA . LEU A 1 198 ? 9.023 22.922 10.836 1 89 198 LEU A CA 1
ATOM 1603 C C . LEU A 1 198 ? 8.68 23.922 11.922 1 89 198 LEU A C 1
ATOM 1605 O O . LEU A 1 198 ? 8.477 25.109 11.633 1 89 198 LEU A O 1
ATOM 1609 N N . PHE A 1 199 ? 8.609 23.469 13.109 1 86.38 199 PHE A N 1
ATOM 1610 C CA . PHE A 1 199 ? 8.297 24.359 14.227 1 86.38 199 PHE A CA 1
ATOM 1611 C C . PHE A 1 199 ? 9.391 24.297 15.289 1 86.38 199 PHE A C 1
ATOM 1613 O O . PHE A 1 199 ? 10.094 23.281 15.398 1 86.38 199 PHE A O 1
ATOM 1620 N N . MET B 1 1 ? -25.969 -7.785 -14.57 1 40.94 1 MET B N 1
ATOM 1621 C CA . MET B 1 1 ? -26.406 -9.164 -14.773 1 40.94 1 MET B CA 1
ATOM 1622 C C . MET B 1 1 ? -27.297 -9.625 -13.617 1 40.94 1 MET B C 1
ATOM 1624 O O . MET B 1 1 ? -27.188 -9.117 -12.5 1 40.94 1 MET B O 1
ATOM 1628 N N . LYS B 1 2 ? -28.375 -10.125 -13.953 1 46.34 2 LYS B N 1
ATOM 1629 C CA . LYS B 1 2 ? -29.391 -10.648 -13.047 1 46.34 2 LYS B CA 1
ATOM 1630 C C . LYS B 1 2 ? -28.984 -12.008 -12.492 1 46.34 2 LYS B C 1
ATOM 1632 O O . LYS B 1 2 ? -28.5 -12.875 -13.227 1 46.34 2 LYS B O 1
ATOM 1637 N N . GLN B 1 3 ? -28.438 -12.141 -11.234 1 44.84 3 GLN B N 1
ATOM 1638 C CA . GLN B 1 3 ? -28.281 -13.469 -10.656 1 44.84 3 GLN B CA 1
ATOM 1639 C C . GLN B 1 3 ? -29.547 -13.914 -9.93 1 44.84 3 GLN B C 1
ATOM 1641 O O . GLN B 1 3 ? -30.125 -13.141 -9.164 1 44.84 3 GLN B O 1
ATOM 1646 N N . THR B 1 4 ? -30.125 -14.953 -10.43 1 46.66 4 THR B N 1
ATOM 1647 C CA . THR B 1 4 ? -31.344 -15.523 -9.859 1 46.66 4 THR B CA 1
ATOM 1648 C C . THR B 1 4 ? -31 -16.625 -8.852 1 46.66 4 THR B C 1
ATOM 1650 O O . THR B 1 4 ? -30.312 -17.578 -9.18 1 46.66 4 THR B O 1
ATOM 1653 N N . ASN B 1 5 ? -31.141 -16.438 -7.52 1 44.38 5 ASN B N 1
ATOM 1654 C CA . ASN B 1 5 ? -31.125 -17.516 -6.539 1 44.38 5 ASN B CA 1
ATOM 1655 C C . ASN B 1 5 ? -32.156 -18.594 -6.883 1 44.38 5 ASN B C 1
ATOM 1657 O O . ASN B 1 5 ? -33.344 -18.344 -6.883 1 44.38 5 ASN B O 1
ATOM 1661 N N . THR B 1 6 ? -31.578 -19.672 -7.48 1 53.09 6 THR B N 1
ATOM 1662 C CA . THR B 1 6 ? -32.469 -20.719 -7.961 1 53.09 6 THR B CA 1
ATOM 1663 C C . THR B 1 6 ? -33.25 -21.328 -6.809 1 53.09 6 THR B C 1
ATOM 1665 O O . THR B 1 6 ? -34.25 -22.031 -7.027 1 53.09 6 THR B O 1
ATOM 1668 N N . ARG B 1 7 ? -32.812 -21.219 -5.586 1 51.47 7 ARG B N 1
ATOM 1669 C CA . ARG B 1 7 ? -33.562 -21.812 -4.484 1 51.47 7 ARG B CA 1
ATOM 1670 C C . ARG B 1 7 ? -34.75 -20.922 -4.109 1 51.47 7 ARG B C 1
ATOM 1672 O O . ARG B 1 7 ? -35.875 -21.422 -3.9 1 51.47 7 ARG B O 1
ATOM 1679 N N . THR B 1 8 ? -34.5 -19.656 -4.078 1 53.22 8 THR B N 1
ATOM 1680 C CA . THR B 1 8 ? -35.562 -18.75 -3.637 1 53.22 8 THR B CA 1
ATOM 1681 C C . THR B 1 8 ? -36.219 -18.078 -4.832 1 53.22 8 THR B C 1
ATOM 1683 O O . THR B 1 8 ? -37.219 -17.406 -4.68 1 53.22 8 THR B O 1
ATOM 1686 N N . LEU B 1 9 ? -35.969 -18.281 -6.039 1 47.62 9 LEU B N 1
ATOM 1687 C CA . LEU B 1 9 ? -36.5 -17.75 -7.277 1 47.62 9 LEU B CA 1
ATOM 1688 C C . LEU B 1 9 ? -36.438 -16.219 -7.281 1 47.62 9 LEU B C 1
ATOM 1690 O O . LEU B 1 9 ? -37.219 -15.57 -7.977 1 47.62 9 LEU B O 1
ATOM 1694 N N . VAL B 1 10 ? -35.812 -15.633 -6.312 1 48.06 10 VAL B N 1
ATOM 1695 C CA . VAL B 1 10 ? -35.656 -14.188 -6.309 1 48.06 10 VAL B CA 1
ATOM 1696 C C . VAL B 1 10 ? -34.562 -13.766 -7.281 1 48.06 10 VAL B C 1
ATOM 1698 O O . VAL B 1 10 ? -33.469 -14.32 -7.266 1 48.06 10 VAL B O 1
ATOM 1701 N N . THR B 1 11 ? -34.875 -13.133 -8.375 1 40.84 11 THR B N 1
ATOM 1702 C CA . THR B 1 11 ? -33.969 -12.578 -9.375 1 40.84 11 THR B CA 1
ATOM 1703 C C . THR B 1 11 ? -33.438 -11.219 -8.93 1 40.84 11 THR B C 1
ATOM 1705 O O . THR B 1 11 ? -34.219 -10.312 -8.625 1 40.84 11 THR B O 1
ATOM 1708 N N . LYS B 1 12 ? -32.594 -11.07 -8.211 1 43.31 12 LYS B N 1
ATOM 1709 C CA . LYS B 1 12 ? -32.031 -9.758 -7.871 1 43.31 12 LYS B CA 1
ATOM 1710 C C . LYS B 1 12 ? -31.062 -9.273 -8.945 1 43.31 12 LYS B C 1
ATOM 1712 O O . LYS B 1 12 ? -30.406 -10.078 -9.617 1 43.31 12 LYS B O 1
ATOM 1717 N N . ASP B 1 13 ? -31.125 -8.156 -9.414 1 38.53 13 ASP B N 1
ATOM 1718 C CA . ASP B 1 13 ? -30.156 -7.52 -10.297 1 38.53 13 ASP B CA 1
ATOM 1719 C C . ASP B 1 13 ? -28.766 -7.512 -9.672 1 38.53 13 ASP B C 1
ATOM 1721 O O . ASP B 1 13 ? -28.578 -6.969 -8.586 1 38.53 13 ASP B O 1
ATOM 1725 N N . VAL B 1 14 ? -27.969 -8.594 -9.734 1 38.19 14 VAL B N 1
ATOM 1726 C CA . VAL B 1 14 ? -26.594 -8.539 -9.281 1 38.19 14 VAL B CA 1
ATOM 1727 C C . VAL B 1 14 ? -25.797 -7.562 -10.148 1 38.19 14 VAL B C 1
ATOM 1729 O O . VAL B 1 14 ? -25.922 -7.578 -11.375 1 38.19 14 VAL B O 1
ATOM 1732 N N . ARG B 1 15 ? -25.734 -6.438 -9.781 1 35.62 15 ARG B N 1
ATOM 1733 C CA . ARG B 1 15 ? -24.859 -5.512 -10.492 1 35.62 15 ARG B CA 1
ATOM 1734 C C . ARG B 1 15 ? -23.625 -6.227 -11.023 1 35.62 15 ARG B C 1
ATOM 1736 O O . ARG B 1 15 ? -23.031 -7.051 -10.328 1 35.62 15 ARG B O 1
ATOM 1743 N N . ARG B 1 16 ? -23.547 -6.508 -12.289 1 34.47 16 ARG B N 1
ATOM 1744 C CA . ARG B 1 16 ? -22.344 -7.023 -12.914 1 34.47 16 ARG B CA 1
ATOM 1745 C C . ARG B 1 16 ? -21.094 -6.391 -12.297 1 34.47 16 ARG B C 1
ATOM 1747 O O . ARG B 1 16 ? -20.875 -5.188 -12.422 1 34.47 16 ARG B O 1
ATOM 1754 N N . VAL B 1 17 ? -20.719 -6.656 -11.125 1 39.53 17 VAL B N 1
ATOM 1755 C CA . VAL B 1 17 ? -19.406 -6.363 -10.539 1 39.53 17 VAL B CA 1
ATOM 1756 C C . VAL B 1 17 ? -18.328 -6.43 -11.617 1 39.53 17 VAL B C 1
ATOM 1758 O O . VAL B 1 17 ? -18.312 -7.359 -12.422 1 39.53 17 VAL B O 1
ATOM 1761 N N . TYR B 1 18 ? -17.984 -5.391 -12.273 1 43.16 18 TYR B N 1
ATOM 1762 C CA . TYR B 1 18 ? -16.875 -5.305 -13.211 1 43.16 18 TYR B CA 1
ATOM 1763 C C . TYR B 1 18 ? -15.883 -6.445 -12.992 1 43.16 18 TYR B C 1
ATOM 1765 O O . TYR B 1 18 ? -15.406 -6.656 -11.875 1 43.16 18 TYR B O 1
ATOM 1773 N N . SER B 1 19 ? -16.281 -7.617 -13.547 1 56.12 19 SER B N 1
ATOM 1774 C CA . SER B 1 19 ? -15.422 -8.789 -13.461 1 56.12 19 SER B CA 1
ATOM 1775 C C . SER B 1 19 ? -14.062 -8.516 -14.094 1 56.12 19 SER B C 1
ATOM 1777 O O . SER B 1 19 ? -13.977 -8.117 -15.258 1 56.12 19 SER B O 1
ATOM 1779 N N . TYR B 1 20 ? -13.141 -8.07 -13.328 1 59.97 20 TYR B N 1
ATOM 1780 C CA . TYR B 1 20 ? -11.781 -7.836 -13.812 1 59.97 20 TYR B CA 1
ATOM 1781 C C . TYR B 1 20 ? -11.211 -9.094 -14.469 1 59.97 20 TYR B C 1
ATOM 1783 O O . TYR B 1 20 ? -10.023 -9.133 -14.812 1 59.97 20 TYR B O 1
ATOM 1791 N N . TYR B 1 21 ? -12 -10.117 -14.617 1 55.22 21 TYR B N 1
ATOM 1792 C CA . TYR B 1 21 ? -11.367 -11.289 -15.219 1 55.22 21 TYR B CA 1
ATOM 1793 C C . TYR B 1 21 ? -12.141 -11.75 -16.453 1 55.22 21 TYR B C 1
ATOM 1795 O O . TYR B 1 21 ? -13.359 -11.602 -16.516 1 55.22 21 TYR B O 1
ATOM 1803 N N . SER B 1 22 ? -11.492 -11.719 -17.562 1 55.53 22 SER B N 1
ATOM 1804 C CA . SER B 1 22 ? -12.023 -12.281 -18.797 1 55.53 22 SER B CA 1
ATOM 1805 C C . SER B 1 22 ? -11.43 -13.656 -19.078 1 55.53 22 SER B C 1
ATOM 1807 O O . SER B 1 22 ? -10.273 -13.922 -18.719 1 55.53 22 SER B O 1
ATOM 1809 N N . GLU B 1 23 ? -12.32 -14.625 -19.281 1 48.28 23 GLU B N 1
ATOM 1810 C CA . GLU B 1 23 ? -11.852 -15.938 -19.703 1 48.28 23 GLU B CA 1
ATOM 1811 C C . GLU B 1 23 ? -10.992 -15.836 -20.969 1 48.28 23 GLU B C 1
ATOM 1813 O O . GLU B 1 23 ? -11.391 -15.203 -21.938 1 48.28 23 GLU B O 1
ATOM 1818 N N . GLU B 1 24 ? -9.812 -15.711 -20.859 1 48 24 GLU B N 1
ATOM 1819 C CA . GLU B 1 24 ? -9.062 -16.047 -22.062 1 48 24 GLU B CA 1
ATOM 1820 C C . GLU B 1 24 ? -9.172 -17.547 -22.375 1 48 24 GLU B C 1
ATOM 1822 O O . GLU B 1 24 ? -8.758 -18.391 -21.578 1 48 24 GLU B O 1
ATOM 1827 N N . HIS B 1 25 ? -10.391 -17.906 -23 1 41.66 25 HIS B N 1
ATOM 1828 C CA . HIS B 1 25 ? -10.469 -19.266 -23.547 1 41.66 25 HIS B CA 1
ATOM 1829 C C . HIS B 1 25 ? -9.25 -19.594 -24.406 1 41.66 25 HIS B C 1
ATOM 1831 O O . HIS B 1 25 ? -9.055 -18.984 -25.453 1 41.66 25 HIS B O 1
ATOM 1837 N N . LEU B 1 26 ? -8.266 -19.906 -23.891 1 43.12 26 LEU B N 1
ATOM 1838 C CA . LEU B 1 26 ? -7.316 -20.578 -24.766 1 43.12 26 LEU B CA 1
ATOM 1839 C C . LEU B 1 26 ? -7.957 -21.797 -25.422 1 43.12 26 LEU B C 1
ATOM 1841 O O . LEU B 1 26 ? -7.949 -22.891 -24.859 1 43.12 26 LEU B O 1
ATOM 1845 N N . LEU B 1 27 ? -9.203 -21.688 -26 1 37.94 27 LEU B N 1
ATOM 1846 C CA . LEU B 1 27 ? -9.789 -22.781 -26.781 1 37.94 27 LEU B CA 1
ATOM 1847 C C . LEU B 1 27 ? -8.773 -23.375 -27.734 1 37.94 27 LEU B C 1
ATOM 1849 O O . LEU B 1 27 ? -8.125 -22.641 -28.5 1 37.94 27 LEU B O 1
ATOM 1853 N N . GLN B 1 28 ? -8.164 -24.438 -27.344 1 38.62 28 GLN B N 1
ATOM 1854 C CA . GLN B 1 28 ? -7.699 -25.359 -28.391 1 38.62 28 GLN B CA 1
ATOM 1855 C C . GLN B 1 28 ? -8.781 -25.594 -29.438 1 38.62 28 GLN B C 1
ATOM 1857 O O . GLN B 1 28 ? -9.812 -26.188 -29.156 1 38.62 28 GLN B O 1
ATOM 1862 N N . THR B 1 29 ? -9.125 -24.609 -30.266 1 36.41 29 THR B N 1
ATOM 1863 C CA . THR B 1 29 ? -9.922 -25.188 -31.344 1 36.41 29 THR B CA 1
ATOM 1864 C C . THR B 1 29 ? -9.172 -26.328 -32.031 1 36.41 29 THR B C 1
ATOM 1866 O O . THR B 1 29 ? -7.996 -26.188 -32.375 1 36.41 29 THR B O 1
ATOM 1869 N N . PRO B 1 30 ? -9.625 -27.516 -31.922 1 37.25 30 PRO B N 1
ATOM 1870 C CA . PRO B 1 30 ? -9.016 -28.625 -32.656 1 37.25 30 PRO B CA 1
ATOM 1871 C C . PRO B 1 30 ? -8.539 -28.219 -34.031 1 37.25 30 PRO B C 1
ATOM 1873 O O . PRO B 1 30 ? -7.539 -28.75 -34.531 1 37.25 30 PRO B O 1
ATOM 1876 N N . ASN B 1 31 ? -9.445 -27.781 -34.969 1 37.34 31 ASN B N 1
ATOM 1877 C CA . ASN B 1 31 ? -9.227 -27.578 -36.406 1 37.34 31 ASN B CA 1
ATOM 1878 C C . ASN B 1 31 ? -8.492 -26.266 -36.688 1 37.34 31 ASN B C 1
ATOM 1880 O O . ASN B 1 31 ? -8.438 -25.812 -37.844 1 37.34 31 ASN B O 1
ATOM 1884 N N . GLY B 1 32 ? -8.289 -25.359 -35.75 1 40.44 32 GLY B N 1
ATOM 1885 C CA . GLY B 1 32 ? -7.625 -24.203 -36.312 1 40.44 32 GLY B CA 1
ATOM 1886 C C . GLY B 1 32 ? -6.148 -24.422 -36.562 1 40.44 32 GLY B C 1
ATOM 1887 O O . GLY B 1 32 ? -5.602 -25.469 -36.219 1 40.44 32 GLY B O 1
ATOM 1888 N N . PRO B 1 33 ? -5.559 -23.688 -37.656 1 40.06 33 PRO B N 1
ATOM 1889 C CA . PRO B 1 33 ? -4.164 -23.922 -38.062 1 40.06 33 PRO B CA 1
ATOM 1890 C C . PRO B 1 33 ? -3.229 -24.031 -36.844 1 40.06 33 PRO B C 1
ATOM 1892 O O . PRO B 1 33 ? -3.52 -23.5 -35.781 1 40.06 33 PRO B O 1
ATOM 1895 N N . PRO B 1 34 ? -2.256 -25.031 -36.812 1 40.31 34 PRO B N 1
ATOM 1896 C CA . PRO B 1 34 ? -1.165 -25.312 -35.875 1 40.31 34 PRO B CA 1
ATOM 1897 C C . PRO B 1 34 ? -0.632 -24.047 -35.219 1 40.31 34 PRO B C 1
ATOM 1899 O O . PRO B 1 34 ? -0.062 -24.125 -34.125 1 40.31 34 PRO B O 1
ATOM 1902 N N . GLU B 1 35 ? -0.564 -22.969 -35.906 1 38.59 35 GLU B N 1
ATOM 1903 C CA . GLU B 1 35 ? 0.072 -21.75 -35.406 1 38.59 35 GLU B CA 1
ATOM 1904 C C . GLU B 1 35 ? -0.573 -21.297 -34.125 1 38.59 35 GLU B C 1
ATOM 1906 O O . GLU B 1 35 ? -0.018 -20.453 -33.406 1 38.59 35 GLU B O 1
ATOM 1911 N N . GLN B 1 36 ? -1.813 -21.469 -33.938 1 38.34 36 GLN B N 1
ATOM 1912 C CA . GLN B 1 36 ? -2.541 -20.953 -32.781 1 38.34 36 GLN B CA 1
ATOM 1913 C C . GLN B 1 36 ? -2.045 -21.578 -31.5 1 38.34 36 GLN B C 1
ATOM 1915 O O . GLN B 1 36 ? -2.654 -21.406 -30.438 1 38.34 36 GLN B O 1
ATOM 1920 N N . ALA B 1 37 ? -1.365 -22.672 -31.469 1 41.31 37 ALA B N 1
ATOM 1921 C CA . ALA B 1 37 ? -0.81 -23.125 -30.203 1 41.31 37 ALA B CA 1
ATOM 1922 C C . ALA B 1 37 ? -0.054 -22 -29.5 1 41.31 37 ALA B C 1
ATOM 1924 O O . ALA B 1 37 ? 1.128 -22.141 -29.188 1 41.31 37 ALA B O 1
ATOM 1925 N N . ARG B 1 38 ? -0.002 -20.875 -29.984 1 41.75 38 ARG B N 1
ATOM 1926 C CA . ARG B 1 38 ? 0.722 -19.922 -29.156 1 41.75 38 ARG B CA 1
ATOM 1927 C C . ARG B 1 38 ? 0.369 -20.094 -27.672 1 41.75 38 ARG B C 1
ATOM 1929 O O . ARG B 1 38 ? -0.75 -19.797 -27.266 1 41.75 38 ARG B O 1
ATOM 1936 N N . TYR B 1 39 ? 0.884 -21.25 -27.156 1 51.28 39 TYR B N 1
ATOM 1937 C CA . TYR B 1 39 ? 0.852 -21.453 -25.719 1 51.28 39 TYR B CA 1
ATOM 1938 C C . TYR B 1 39 ? 1.063 -20.141 -24.969 1 51.28 39 TYR B C 1
ATOM 1940 O O . TYR B 1 39 ? 2.105 -19.5 -25.125 1 51.28 39 TYR B O 1
ATOM 1948 N N . SER B 1 40 ? -0.066 -19.562 -24.547 1 66.62 40 SER B N 1
ATOM 1949 C CA . SER B 1 40 ? -0.025 -18.328 -23.781 1 66.62 40 SER B CA 1
ATOM 1950 C C . SER B 1 40 ? 1.015 -18.406 -22.656 1 66.62 40 SER B C 1
ATOM 1952 O O . SER B 1 40 ? 1.409 -19.5 -22.25 1 66.62 40 SER B O 1
ATOM 1954 N N . GLU B 1 41 ? 1.913 -17.438 -22.516 1 79.56 41 GLU B N 1
ATOM 1955 C CA . GLU B 1 41 ? 2.889 -17.281 -21.453 1 79.56 41 GLU B CA 1
ATOM 1956 C C . GLU B 1 41 ? 2.41 -17.984 -20.172 1 79.56 41 GLU B C 1
ATOM 1958 O O . GLU B 1 41 ? 3.18 -18.688 -19.516 1 79.56 41 GLU B O 1
ATOM 1963 N N . ALA B 1 42 ? 1.147 -18.031 -19.953 1 84 42 ALA B N 1
ATOM 1964 C CA . ALA B 1 42 ? 0.583 -18.625 -18.734 1 84 42 ALA B CA 1
ATOM 1965 C C . ALA B 1 42 ? 0.584 -20.141 -18.828 1 84 42 ALA B C 1
ATOM 1967 O O . ALA B 1 42 ? 0.858 -20.828 -17.844 1 84 42 ALA B O 1
ATOM 1968 N N . GLN B 1 43 ? 0.295 -20.672 -19.984 1 81.12 43 GLN B N 1
ATOM 1969 C CA . GLN B 1 43 ? 0.285 -22.125 -20.156 1 81.12 43 GLN B CA 1
ATOM 1970 C C . GLN B 1 43 ? 1.679 -22.719 -19.953 1 81.12 43 GLN B C 1
ATOM 1972 O O . GLN B 1 43 ? 1.829 -23.766 -19.344 1 81.12 43 GLN B O 1
ATOM 1977 N N . GLU B 1 44 ? 2.574 -22 -20.531 1 83.44 44 GLU B N 1
ATOM 1978 C CA . GLU B 1 44 ? 3.949 -22.469 -20.375 1 83.44 44 GLU B CA 1
ATOM 1979 C C . GLU B 1 44 ? 4.367 -22.469 -18.906 1 83.44 44 GLU B C 1
ATOM 1981 O O . GLU B 1 44 ? 5.039 -23.391 -18.453 1 83.44 44 GLU B O 1
ATOM 1986 N N . LEU B 1 45 ? 3.906 -21.5 -18.203 1 85.31 45 LEU B N 1
ATOM 1987 C CA . LEU B 1 45 ? 4.258 -21.344 -16.781 1 85.31 45 LEU B CA 1
ATOM 1988 C C . LEU B 1 45 ? 3.594 -22.438 -15.945 1 85.31 45 LEU B C 1
ATOM 1990 O O . LEU B 1 45 ? 4.152 -22.875 -14.938 1 85.31 45 LEU B O 1
ATOM 1994 N N . LEU B 1 46 ? 2.494 -22.969 -16.391 1 85.81 46 LEU B N 1
ATOM 1995 C CA . LEU B 1 46 ? 1.707 -23.906 -15.594 1 85.81 46 LEU B CA 1
ATOM 1996 C C . LEU B 1 46 ? 1.906 -25.328 -16.078 1 85.81 46 LEU B C 1
ATOM 1998 O O . LEU B 1 46 ? 1.339 -26.266 -15.523 1 85.81 46 LEU B O 1
ATOM 2002 N N . LYS B 1 47 ? 2.637 -25.562 -17.094 1 81 47 LYS B N 1
ATOM 2003 C CA . LYS B 1 47 ? 2.826 -26.859 -17.734 1 81 47 LYS B CA 1
ATOM 2004 C C . LYS B 1 47 ? 3.158 -27.938 -16.703 1 81 47 LYS B C 1
ATOM 2006 O O . LYS B 1 47 ? 2.629 -29.047 -16.781 1 81 47 LYS B O 1
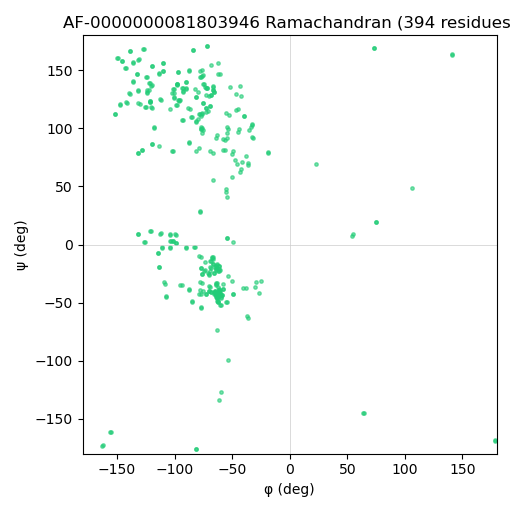ATOM 2011 N N . PRO B 1 48 ? 3.998 -27.609 -15.789 1 79.5 48 PRO B N 1
ATOM 2012 C CA . PRO B 1 48 ? 4.383 -28.656 -14.844 1 79.5 48 PRO B CA 1
ATOM 2013 C C . PRO B 1 48 ? 3.197 -29.188 -14.039 1 79.5 48 PRO B C 1
ATOM 2015 O O . PRO B 1 48 ? 3.271 -30.266 -13.469 1 79.5 48 PRO B O 1
ATOM 2018 N N . VAL B 1 49 ? 2.209 -28.438 -13.93 1 80.38 49 VAL B N 1
ATOM 2019 C CA . VAL B 1 49 ? 1.112 -28.859 -13.062 1 80.38 49 VAL B CA 1
ATOM 2020 C C . VAL B 1 49 ? -0.139 -29.109 -13.906 1 80.38 49 VAL B C 1
ATOM 2022 O O . VAL B 1 49 ? -1.152 -29.578 -13.383 1 80.38 49 VAL B O 1
ATOM 2025 N N . LEU B 1 50 ? -0.034 -28.766 -15.117 1 75.88 50 LEU B N 1
ATOM 2026 C CA . LEU B 1 50 ? -1.181 -29.031 -15.984 1 75.88 50 LEU B CA 1
ATOM 2027 C C . LEU B 1 50 ? -1.232 -30.484 -16.391 1 75.88 50 LEU B C 1
ATOM 2029 O O . LEU B 1 50 ? -0.196 -31.094 -16.672 1 75.88 50 LEU B O 1
ATOM 2033 N N . THR B 1 51 ? -2.193 -31.297 -15.977 1 64.31 51 THR B N 1
ATOM 2034 C CA . THR B 1 51 ? -2.391 -32.688 -16.391 1 64.31 51 THR B CA 1
ATOM 2035 C C . THR B 1 51 ? -2.996 -32.75 -17.797 1 64.31 51 THR B C 1
ATOM 2037 O O . THR B 1 51 ? -3.541 -31.75 -18.281 1 64.31 51 THR B O 1
ATOM 2040 N N . SER B 1 52 ? -2.543 -33.875 -18.641 1 53.97 52 SER B N 1
ATOM 2041 C CA . SER B 1 52 ? -2.951 -34.188 -20.016 1 53.97 52 SER B CA 1
ATOM 2042 C C . SER B 1 52 ? -4.438 -33.906 -20.219 1 53.97 52 SER B C 1
ATOM 2044 O O . SER B 1 52 ? -4.914 -33.812 -21.344 1 53.97 52 SER B O 1
ATOM 2046 N N . SER B 1 53 ? -5.113 -34.188 -19.234 1 48.22 53 SER B N 1
ATOM 2047 C CA . SER B 1 53 ? -6.531 -34.219 -19.578 1 48.22 53 SER B CA 1
ATOM 2048 C C . SER B 1 53 ? -6.996 -32.844 -20.078 1 48.22 53 SER B C 1
ATOM 2050 O O . SER B 1 53 ? -7.492 -32.75 -21.203 1 48.22 53 SER B O 1
ATOM 2052 N N . ARG B 1 54 ? -8.25 -32.312 -19.547 1 47.53 54 ARG B N 1
ATOM 2053 C CA . ARG B 1 54 ? -9.305 -31.375 -19.969 1 47.53 54 ARG B CA 1
ATOM 2054 C C . ARG B 1 54 ? -8.758 -29.969 -20.156 1 47.53 54 ARG B C 1
ATOM 2056 O O . ARG B 1 54 ? -7.723 -29.609 -19.594 1 47.53 54 ARG B O 1
ATOM 2063 N N . THR B 1 55 ? -9.523 -29.172 -21.031 1 49.91 55 THR B N 1
ATOM 2064 C CA . THR B 1 55 ? -9.602 -27.797 -21.5 1 49.91 55 THR B CA 1
ATOM 2065 C C . THR B 1 55 ? -9.438 -26.812 -20.344 1 49.91 55 THR B C 1
ATOM 2067 O O . THR B 1 55 ? -10.352 -26.625 -19.547 1 49.91 55 THR B O 1
ATOM 2070 N N . ARG B 1 56 ? -8.211 -26.859 -19.672 1 58.31 56 ARG B N 1
ATOM 2071 C CA . ARG B 1 56 ? -8.141 -25.969 -18.516 1 58.31 56 ARG B CA 1
ATOM 2072 C C . ARG B 1 56 ? -8.078 -24.516 -18.953 1 58.31 56 ARG B C 1
ATOM 2074 O O . ARG B 1 56 ? -7.391 -24.188 -19.922 1 58.31 56 ARG B O 1
ATOM 2081 N N . SER B 1 57 ? -9.125 -23.734 -18.609 1 72.12 57 SER B N 1
ATOM 2082 C CA . SER B 1 57 ? -9.305 -22.328 -18.891 1 72.12 57 SER B CA 1
ATOM 2083 C C . SER B 1 57 ? -8.453 -21.453 -17.969 1 72.12 57 SER B C 1
ATOM 2085 O O . SER B 1 57 ? -8.539 -21.578 -16.75 1 72.12 57 SER B O 1
ATOM 2087 N N . ILE B 1 58 ? -7.324 -21.109 -18.5 1 82.69 58 ILE B N 1
ATOM 2088 C CA . ILE B 1 58 ? -6.574 -20.062 -17.797 1 82.69 58 ILE B CA 1
ATOM 2089 C C . ILE B 1 58 ? -7.293 -18.734 -17.938 1 82.69 58 ILE B C 1
ATOM 2091 O O . ILE B 1 58 ? -7.676 -18.328 -19.031 1 82.69 58 ILE B O 1
ATOM 2095 N N . PHE B 1 59 ? -7.531 -18.062 -16.781 1 88.25 59 PHE B N 1
ATOM 2096 C CA . PHE B 1 59 ? -8.25 -16.797 -16.75 1 88.25 59 PHE B CA 1
ATOM 2097 C C . PHE B 1 59 ? -7.285 -15.625 -16.609 1 88.25 59 PHE B C 1
ATOM 2099 O O . PHE B 1 59 ? -6.332 -15.688 -15.836 1 88.25 59 PHE B O 1
ATOM 2106 N N . LYS B 1 60 ? -7.57 -14.641 -17.453 1 89.44 60 LYS B N 1
ATOM 2107 C CA . LYS B 1 60 ? -6.777 -13.422 -17.359 1 89.44 60 LYS B CA 1
ATOM 2108 C C . LYS B 1 60 ? -7.457 -12.406 -16.438 1 89.44 60 LYS B C 1
ATOM 2110 O O . LYS B 1 60 ? -8.672 -12.219 -16.5 1 89.44 60 LYS B O 1
ATOM 2115 N N . ILE B 1 61 ? -6.645 -11.844 -15.602 1 91.19 61 ILE B N 1
ATOM 2116 C CA . ILE B 1 61 ? -7.125 -10.766 -14.742 1 91.19 61 ILE B CA 1
ATOM 2117 C C . ILE B 1 61 ? -6.793 -9.422 -15.375 1 91.19 61 ILE B C 1
ATOM 2119 O O . ILE B 1 61 ? -5.637 -9.141 -15.695 1 91.19 61 ILE B O 1
ATOM 2123 N N . ASN B 1 62 ? -7.859 -8.625 -15.547 1 89.19 62 ASN B N 1
ATOM 2124 C CA . ASN B 1 62 ? -7.66 -7.293 -16.109 1 89.19 62 ASN B CA 1
ATOM 2125 C C . ASN B 1 62 ? -8.125 -6.207 -15.141 1 89.19 62 ASN B C 1
ATOM 2127 O O . ASN B 1 62 ? -9.266 -5.746 -15.219 1 89.19 62 ASN B O 1
ATOM 2131 N N . ASN B 1 63 ? -7.32 -5.797 -14.273 1 92.44 63 ASN B N 1
ATOM 2132 C CA . ASN B 1 63 ? -7.527 -4.672 -13.375 1 92.44 63 ASN B CA 1
ATOM 2133 C C . ASN B 1 63 ? -6.496 -3.572 -13.602 1 92.44 63 ASN B C 1
ATOM 2135 O O . ASN B 1 63 ? -5.348 -3.689 -13.164 1 92.44 63 ASN B O 1
ATOM 2139 N N . PRO B 1 64 ? -6.887 -2.533 -14.312 1 93.75 64 PRO B N 1
ATOM 2140 C CA . PRO B 1 64 ? -5.902 -1.519 -14.695 1 93.75 64 PRO B CA 1
ATOM 2141 C C . PRO B 1 64 ? -5.336 -0.766 -13.492 1 93.75 64 PRO B C 1
ATOM 2143 O O . PRO B 1 64 ? -4.223 -0.239 -13.555 1 93.75 64 PRO B O 1
ATOM 2146 N N . TYR B 1 65 ? -6.059 -0.718 -12.406 1 94.94 65 TYR B N 1
ATOM 2147 C CA . TYR B 1 65 ? -5.594 0.013 -11.234 1 94.94 65 TYR B CA 1
ATOM 2148 C C . TYR B 1 65 ? -4.461 -0.732 -10.539 1 94.94 65 TYR B C 1
ATOM 2150 O O . TYR B 1 65 ? -3.477 -0.122 -10.109 1 94.94 65 TYR B O 1
ATOM 2158 N N . LEU B 1 66 ? -4.621 -2.068 -10.414 1 95.75 66 LEU B N 1
ATOM 2159 C CA . LEU B 1 66 ? -3.553 -2.869 -9.82 1 95.75 66 LEU B CA 1
ATOM 2160 C C . LEU B 1 66 ? -2.287 -2.795 -10.664 1 95.75 66 LEU B C 1
ATOM 2162 O O . LEU B 1 66 ? -1.184 -2.67 -10.133 1 95.75 66 LEU B O 1
ATOM 2166 N N . LYS B 1 67 ? -2.504 -2.854 -11.938 1 95.56 67 LYS B N 1
ATOM 2167 C CA . LYS B 1 67 ? -1.367 -2.764 -12.844 1 95.56 67 LYS B CA 1
ATOM 2168 C C . LYS B 1 67 ? -0.676 -1.407 -12.727 1 95.56 67 LYS B C 1
ATOM 2170 O O . LYS B 1 67 ? 0.553 -1.334 -12.68 1 95.56 67 LYS B O 1
ATOM 2175 N N . THR B 1 68 ? -1.417 -0.36 -12.711 1 96.81 68 THR B N 1
ATOM 2176 C CA . THR B 1 68 ? -0.874 0.989 -12.594 1 96.81 68 THR B CA 1
ATOM 2177 C C . THR B 1 68 ? -0.088 1.146 -11.297 1 96.81 68 THR B C 1
ATOM 2179 O O . THR B 1 68 ? 1.003 1.72 -11.289 1 96.81 68 THR B O 1
ATOM 2182 N N . ALA B 1 69 ? -0.648 0.672 -10.227 1 97.31 69 ALA B N 1
ATOM 2183 C CA . ALA B 1 69 ? 0.049 0.738 -8.945 1 97.31 69 ALA B CA 1
ATOM 2184 C C . ALA B 1 69 ? 1.383 0.001 -9.008 1 97.31 69 ALA B C 1
ATOM 2186 O O . ALA B 1 69 ? 2.398 0.498 -8.516 1 97.31 69 ALA B O 1
ATOM 2187 N N . PHE B 1 70 ? 1.389 -1.166 -9.617 1 97.75 70 PHE B N 1
ATOM 2188 C CA . PHE B 1 70 ? 2.578 -1.999 -9.75 1 97.75 70 PHE B CA 1
ATOM 2189 C C . PHE B 1 70 ? 3.645 -1.29 -10.578 1 97.75 70 PHE B C 1
ATOM 2191 O O . PHE B 1 70 ? 4.805 -1.212 -10.164 1 97.75 70 PHE B O 1
ATOM 2198 N N . GLU B 1 71 ? 3.24 -0.766 -11.711 1 97.5 71 GLU B N 1
ATOM 2199 C CA . GLU B 1 71 ? 4.172 -0.089 -12.609 1 97.5 71 GLU B CA 1
ATOM 2200 C C . GLU B 1 71 ? 4.738 1.175 -11.969 1 97.5 71 GLU B C 1
ATOM 2202 O O . GLU B 1 71 ? 5.918 1.488 -12.133 1 97.5 71 GLU B O 1
ATOM 2207 N N . ASN B 1 72 ? 3.873 1.859 -11.289 1 97.5 72 ASN B N 1
ATOM 2208 C CA . ASN B 1 72 ? 4.316 3.047 -10.57 1 97.5 72 ASN B CA 1
ATOM 2209 C C . ASN B 1 72 ? 5.348 2.701 -9.5 1 97.5 72 ASN B C 1
ATOM 2211 O O . ASN B 1 72 ? 6.359 3.389 -9.359 1 97.5 72 ASN B O 1
ATOM 2215 N N . LYS B 1 73 ? 5.086 1.675 -8.75 1 96.88 73 LYS B N 1
ATOM 2216 C CA . LYS B 1 73 ? 5.996 1.252 -7.688 1 96.88 73 LYS B CA 1
ATOM 2217 C C . LYS B 1 73 ? 7.344 0.823 -8.266 1 96.88 73 LYS B C 1
ATOM 2219 O O . LYS B 1 73 ? 8.398 1.154 -7.711 1 96.88 73 LYS B O 1
ATOM 2224 N N . LYS B 1 74 ? 7.312 0.07 -9.32 1 96.38 74 LYS B N 1
ATOM 2225 C CA . LYS B 1 74 ? 8.539 -0.333 -9.992 1 96.38 74 LYS B CA 1
ATOM 2226 C C . LYS B 1 74 ? 9.383 0.882 -10.375 1 96.38 74 LYS B C 1
ATOM 2228 O O . LYS B 1 74 ? 10.586 0.923 -10.109 1 96.38 74 LYS B O 1
ATOM 2233 N N . ALA B 1 75 ? 8.742 1.843 -11.016 1 95.69 75 ALA B N 1
ATOM 2234 C CA . ALA B 1 75 ? 9.43 3.064 -11.422 1 95.69 75 ALA B CA 1
ATOM 2235 C C . ALA B 1 75 ? 9.984 3.811 -10.219 1 95.69 75 ALA B C 1
ATOM 2237 O O . ALA B 1 75 ? 11.102 4.32 -10.25 1 95.69 75 ALA B O 1
ATOM 2238 N N . GLN B 1 76 ? 9.211 3.879 -9.164 1 94.25 76 GLN B N 1
ATOM 2239 C CA . GLN B 1 76 ? 9.617 4.555 -7.938 1 94.25 76 GLN B CA 1
ATOM 2240 C C . GLN B 1 76 ? 10.867 3.92 -7.348 1 94.25 76 GLN B C 1
ATOM 2242 O O . GLN B 1 76 ? 11.836 4.617 -7.039 1 94.25 76 GLN B O 1
ATOM 2247 N N . LEU B 1 77 ? 10.844 2.639 -7.16 1 93.69 77 LEU B N 1
ATOM 2248 C CA . LEU B 1 77 ? 11.953 1.926 -6.543 1 93.69 77 LEU B CA 1
ATOM 2249 C C . LEU B 1 77 ? 13.219 2.051 -7.395 1 93.69 77 LEU B C 1
ATOM 2251 O O . LEU B 1 77 ? 14.312 2.232 -6.859 1 93.69 77 LEU B O 1
ATOM 2255 N N . GLN B 1 78 ? 12.984 1.914 -8.711 1 93.19 78 GLN B N 1
ATOM 2256 C CA . GLN B 1 78 ? 14.125 2.059 -9.617 1 93.19 78 GLN B CA 1
ATOM 2257 C C . GLN B 1 78 ? 14.727 3.455 -9.516 1 93.19 78 GLN B C 1
ATOM 2259 O O . GLN B 1 78 ? 15.953 3.613 -9.578 1 93.19 78 GLN B O 1
ATOM 2264 N N . HIS B 1 79 ? 13.906 4.41 -9.391 1 91 79 HIS B N 1
ATOM 2265 C CA . HIS B 1 79 ? 14.367 5.785 -9.242 1 91 79 HIS B CA 1
ATOM 2266 C C . HIS B 1 79 ? 15.125 5.969 -7.934 1 91 79 HIS B C 1
ATOM 2268 O O . HIS B 1 79 ? 16.188 6.613 -7.91 1 91 79 HIS B O 1
ATOM 2274 N N . GLN B 1 80 ? 14.633 5.41 -6.875 1 87.56 80 GLN B N 1
ATOM 2275 C CA . GLN B 1 80 ? 15.227 5.543 -5.547 1 87.56 80 GLN B CA 1
ATOM 2276 C C . GLN B 1 80 ? 16.562 4.801 -5.465 1 87.56 80 GLN B C 1
ATOM 2278 O O . GLN B 1 80 ? 17.469 5.227 -4.75 1 87.56 80 GLN B O 1
ATOM 2283 N N . ASN B 1 81 ? 16.562 3.686 -6.156 1 88.56 81 ASN B N 1
ATOM 2284 C CA . ASN B 1 81 ? 17.75 2.842 -6.145 1 88.56 81 ASN B CA 1
ATOM 2285 C C . ASN B 1 81 ? 18.203 2.502 -7.559 1 88.56 81 ASN B C 1
ATOM 2287 O O . ASN B 1 81 ? 18.047 1.368 -8.016 1 88.56 81 ASN B O 1
ATOM 2291 N N . PRO B 1 82 ? 18.891 3.391 -8.164 1 88.38 82 PRO B N 1
ATOM 2292 C CA . PRO B 1 82 ? 19.234 3.209 -9.57 1 88.38 82 PRO B CA 1
ATOM 2293 C C . PRO B 1 82 ? 20.234 2.072 -9.789 1 88.38 82 PRO B C 1
ATOM 2295 O O . PRO B 1 82 ? 20.328 1.522 -10.891 1 88.38 82 PRO B O 1
ATOM 2298 N N . ASN B 1 83 ? 20.969 1.676 -8.703 1 88.38 83 ASN B N 1
ATOM 2299 C CA . ASN B 1 83 ? 21.984 0.646 -8.852 1 88.38 83 ASN B CA 1
ATOM 2300 C C . ASN B 1 83 ? 21.422 -0.749 -8.617 1 88.38 83 ASN B C 1
ATOM 2302 O O . ASN B 1 83 ? 22.125 -1.746 -8.742 1 88.38 83 ASN B O 1
ATOM 2306 N N . VAL B 1 84 ? 20.188 -0.829 -8.289 1 88.38 84 VAL B N 1
ATOM 2307 C CA . VAL B 1 84 ? 19.531 -2.105 -8.055 1 88.38 84 VAL B CA 1
ATOM 2308 C C . VAL B 1 84 ? 18.672 -2.473 -9.273 1 88.38 84 VAL B C 1
ATOM 2310 O O . VAL B 1 84 ? 17.969 -1.628 -9.82 1 88.38 84 VAL B O 1
ATOM 2313 N N . GLN B 1 85 ? 18.859 -3.621 -9.695 1 87.81 85 GLN B N 1
ATOM 2314 C CA . GLN B 1 85 ? 17.984 -4.113 -10.758 1 87.81 85 GLN B CA 1
ATOM 2315 C C . GLN B 1 85 ? 16.703 -4.695 -10.18 1 87.81 85 GLN B C 1
ATOM 2317 O O . GLN B 1 85 ? 16.719 -5.73 -9.516 1 87.81 85 GLN B O 1
ATOM 2322 N N . TYR B 1 86 ? 15.594 -4.02 -10.383 1 92.31 86 TYR B N 1
ATOM 2323 C CA . TYR B 1 86 ? 14.297 -4.508 -9.922 1 92.31 86 TYR B CA 1
ATOM 2324 C C . TYR B 1 86 ? 13.664 -5.414 -10.969 1 92.31 86 TYR B C 1
ATOM 2326 O O . TYR B 1 86 ? 12.867 -4.961 -11.797 1 92.31 86 TYR B O 1
ATOM 2334 N N . GLU B 1 87 ? 14.039 -6.664 -10.828 1 92.38 87 GLU B N 1
ATOM 2335 C CA . GLU B 1 87 ? 13.539 -7.684 -11.75 1 92.38 87 GLU B CA 1
ATOM 2336 C C . GLU B 1 87 ? 12.086 -8.039 -11.43 1 92.38 87 GLU B C 1
ATOM 2338 O O . GLU B 1 87 ? 11.703 -8.141 -10.266 1 92.38 87 GLU B O 1
ATOM 2343 N N . VAL B 1 88 ? 11.312 -8.18 -12.445 1 97 88 VAL B N 1
ATOM 2344 C CA . VAL B 1 88 ? 9.961 -8.719 -12.336 1 97 88 VAL B CA 1
ATOM 2345 C C . VAL B 1 88 ? 9.969 -10.211 -12.664 1 97 88 VAL B C 1
ATOM 2347 O O . VAL B 1 88 ? 10.453 -10.625 -13.719 1 97 88 VAL B O 1
ATOM 2350 N N . LYS B 1 89 ? 9.492 -11 -11.758 1 97.31 89 LYS B N 1
ATOM 2351 C CA . LYS B 1 89 ? 9.43 -12.445 -11.969 1 97.31 89 LYS B CA 1
ATOM 2352 C C . LYS B 1 89 ? 7.988 -12.93 -12.039 1 97.31 89 LYS B C 1
ATOM 2354 O O . LYS B 1 89 ? 7.102 -12.352 -11.406 1 97.31 89 LYS B O 1
ATOM 2359 N N . TRP B 1 90 ? 7.797 -13.953 -12.828 1 97.31 90 TRP B N 1
ATOM 2360 C CA . TRP B 1 90 ? 6.582 -14.75 -12.727 1 97.31 90 TRP B CA 1
ATOM 2361 C C . TRP B 1 90 ? 6.637 -15.68 -11.523 1 97.31 90 TRP B C 1
ATOM 2363 O O . TRP B 1 90 ? 7.504 -16.562 -11.445 1 97.31 90 TRP B O 1
ATOM 2373 N N . LEU B 1 91 ? 5.812 -15.414 -10.562 1 98.12 91 LEU B N 1
ATOM 2374 C CA . LEU B 1 91 ? 5.719 -16.281 -9.398 1 98.12 91 LEU B CA 1
ATOM 2375 C C . LEU B 1 91 ? 4.277 -16.719 -9.156 1 98.12 91 LEU B C 1
ATOM 2377 O O . LEU B 1 91 ? 3.352 -16.188 -9.773 1 98.12 91 LEU B O 1
ATOM 2381 N N . PHE B 1 92 ? 4.156 -17.688 -8.273 1 97.38 92 PHE B N 1
ATOM 2382 C CA . PHE B 1 92 ? 2.857 -18.344 -8.125 1 97.38 92 PHE B CA 1
ATOM 2383 C C . PHE B 1 92 ? 2.334 -18.188 -6.703 1 97.38 92 PHE B C 1
ATOM 2385 O O . PHE B 1 92 ? 3.092 -18.312 -5.738 1 97.38 92 PHE B O 1
ATOM 2392 N N . HIS B 1 93 ? 1.046 -17.875 -6.559 1 96.5 93 HIS B N 1
ATOM 2393 C CA . HIS B 1 93 ? 0.335 -17.828 -5.285 1 96.5 93 HIS B CA 1
ATOM 2394 C C . HIS B 1 93 ? -0.832 -18.812 -5.273 1 96.5 93 HIS B C 1
ATOM 2396 O O . HIS B 1 93 ? -1.721 -18.734 -6.125 1 96.5 93 HIS B O 1
ATOM 2402 N N . GLY B 1 94 ? -0.763 -19.75 -4.391 1 95 94 GLY B N 1
ATOM 2403 C CA . GLY B 1 94 ? -1.854 -20.703 -4.215 1 95 94 GLY B CA 1
ATOM 2404 C C . GLY B 1 94 ? -2.775 -20.344 -3.064 1 95 94 GLY B C 1
ATOM 2405 O O . GLY B 1 94 ? -2.316 -19.906 -2.004 1 95 94 GLY B O 1
ATOM 2406 N N . THR B 1 95 ? -4.043 -20.484 -3.273 1 94 95 THR B N 1
ATOM 2407 C CA . THR B 1 95 ? -5.043 -20.188 -2.252 1 94 95 THR B CA 1
ATOM 2408 C C . THR B 1 95 ? -6.379 -20.844 -2.604 1 94 95 THR B C 1
ATOM 2410 O O . THR B 1 95 ? -6.469 -21.609 -3.557 1 94 95 THR B O 1
ATOM 2413 N N . SER B 1 96 ? -7.355 -20.516 -1.844 1 93.31 96 SER B N 1
ATOM 2414 C CA . SER B 1 96 ? -8.695 -21.031 -2.096 1 93.31 96 SER B CA 1
ATOM 2415 C C . SER B 1 96 ? -9.367 -20.281 -3.242 1 93.31 96 SER B C 1
ATOM 2417 O O . SER B 1 96 ? -9.258 -19.062 -3.342 1 93.31 96 SER B O 1
ATOM 2419 N N . SER B 1 97 ? -10.156 -21.031 -4.035 1 92 97 SER B N 1
ATOM 2420 C CA . SER B 1 97 ? -10.883 -20.438 -5.156 1 92 97 SER B CA 1
ATOM 2421 C C . SER B 1 97 ? -11.898 -19.406 -4.672 1 92 97 SER B C 1
ATOM 2423 O O . SER B 1 97 ? -12.352 -18.562 -5.445 1 92 97 SER B O 1
ATOM 2425 N N . SER B 1 98 ? -12.258 -19.406 -3.406 1 92 98 SER B N 1
ATOM 2426 C CA . SER B 1 98 ? -13.172 -18.422 -2.838 1 92 98 SER B CA 1
ATOM 2427 C C . SER B 1 98 ? -12.562 -17.031 -2.836 1 92 98 SER B C 1
ATOM 2429 O O . SER B 1 98 ? -13.266 -16.031 -2.682 1 92 98 SER B O 1
ATOM 2431 N N . ASN B 1 99 ? -11.242 -16.969 -3.092 1 92.06 99 ASN B N 1
ATOM 2432 C CA . ASN B 1 99 ? -10.539 -15.695 -3.008 1 92.06 99 ASN B CA 1
ATOM 2433 C C . ASN B 1 99 ? -10.352 -15.07 -4.387 1 92.06 99 ASN B C 1
ATOM 2435 O O . ASN B 1 99 ? -9.805 -13.969 -4.504 1 92.06 99 ASN B O 1
ATOM 2439 N N . VAL B 1 100 ? -10.828 -15.688 -5.43 1 92.12 100 VAL B N 1
ATOM 2440 C CA . VAL B 1 100 ? -10.531 -15.25 -6.793 1 92.12 100 VAL B CA 1
ATOM 2441 C C . VAL B 1 100 ? -11.078 -13.844 -7.016 1 92.12 100 VAL B C 1
ATOM 2443 O O . VAL B 1 100 ? -10.352 -12.953 -7.453 1 92.12 100 VAL B O 1
ATOM 2446 N N . THR B 1 101 ? -12.336 -13.617 -6.676 1 89.06 101 THR B N 1
ATOM 2447 C CA . THR B 1 101 ? -12.953 -12.32 -6.93 1 89.06 101 THR B CA 1
ATOM 2448 C C . THR B 1 101 ? -12.266 -11.219 -6.121 1 89.06 101 THR B C 1
ATOM 2450 O O . THR B 1 101 ? -11.93 -10.164 -6.656 1 89.06 1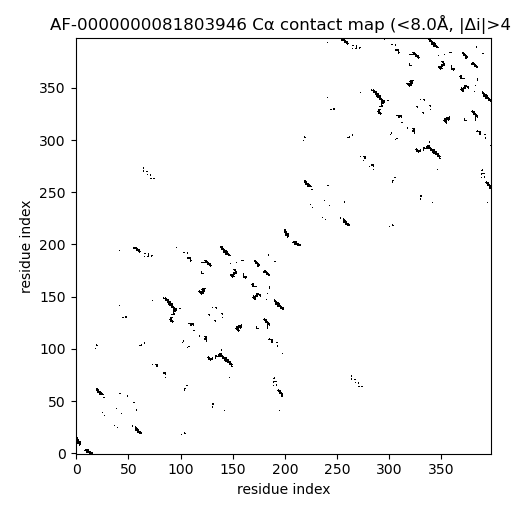01 THR B O 1
ATOM 2453 N N . SER B 1 102 ? -12.008 -11.484 -4.848 1 89.56 102 SER B N 1
ATOM 2454 C CA . SER B 1 102 ? -11.398 -10.484 -3.984 1 89.56 102 SER B CA 1
ATOM 2455 C C . SER B 1 102 ? -9.984 -10.141 -4.445 1 89.56 102 SER B C 1
ATOM 2457 O O . SER B 1 102 ? -9.594 -8.977 -4.465 1 89.56 102 SER B O 1
ATOM 2459 N N . ILE B 1 103 ? -9.266 -11.133 -4.828 1 93.5 103 ILE B N 1
ATOM 2460 C CA . ILE B 1 103 ? -7.891 -10.914 -5.258 1 93.5 103 ILE B CA 1
ATOM 2461 C C . ILE B 1 103 ? -7.875 -10.18 -6.594 1 93.5 103 ILE B C 1
ATOM 2463 O O . ILE B 1 103 ? -7.07 -9.266 -6.801 1 93.5 103 ILE B O 1
ATOM 2467 N N . ALA B 1 104 ? -8.75 -10.516 -7.465 1 92.69 104 ALA B N 1
ATOM 2468 C CA . ALA B 1 104 ? -8.836 -9.828 -8.75 1 92.69 104 ALA B CA 1
ATOM 2469 C C . ALA B 1 104 ? -9.211 -8.359 -8.555 1 92.69 104 ALA B C 1
ATOM 2471 O O . ALA B 1 104 ? -8.734 -7.488 -9.281 1 92.69 104 ALA B O 1
ATOM 2472 N N . ASP B 1 105 ? -9.992 -8.117 -7.562 1 88.56 105 ASP B N 1
ATOM 2473 C CA . ASP B 1 105 ? -10.516 -6.77 -7.34 1 88.56 105 ASP B CA 1
ATOM 2474 C C . ASP B 1 105 ? -9.547 -5.938 -6.5 1 88.56 105 ASP B C 1
ATOM 2476 O O . ASP B 1 105 ? -9.375 -4.742 -6.738 1 88.56 105 ASP B O 1
ATOM 2480 N N . GLU B 1 106 ? -8.93 -6.613 -5.477 1 89.94 106 GLU B N 1
ATOM 2481 C CA . GLU B 1 106 ? -8.242 -5.84 -4.445 1 89.94 106 GLU B CA 1
ATOM 2482 C C . GLU B 1 106 ? -6.797 -6.301 -4.281 1 89.94 106 GLU B C 1
ATOM 2484 O O . GLU B 1 106 ? -6.062 -5.77 -3.443 1 89.94 106 GLU B O 1
ATOM 2489 N N . ASN B 1 107 ? -6.41 -7.215 -5.07 1 94.69 107 ASN B N 1
ATOM 2490 C CA . ASN B 1 107 ? -5.062 -7.766 -4.938 1 94.69 107 ASN B CA 1
ATOM 2491 C C . ASN B 1 107 ? -4.941 -8.656 -3.707 1 94.69 107 ASN B C 1
ATOM 2493 O O . ASN B 1 107 ? -5.887 -8.781 -2.924 1 94.69 107 ASN B O 1
ATOM 2497 N N . ILE B 1 108 ? -3.857 -9.359 -3.619 1 93.94 108 ILE B N 1
ATOM 2498 C CA . ILE B 1 108 ? -3.529 -10.172 -2.449 1 93.94 108 ILE B CA 1
ATOM 2499 C C . ILE B 1 108 ? -3.205 -9.258 -1.268 1 93.94 108 ILE B C 1
ATOM 2501 O O . ILE B 1 108 ? -2.35 -8.383 -1.37 1 93.94 108 ILE B O 1
ATOM 2505 N N . ASP B 1 109 ? -3.953 -9.367 -0.234 1 88.5 109 ASP B N 1
ATOM 2506 C CA . ASP B 1 109 ? -3.688 -8.609 0.989 1 88.5 109 ASP B CA 1
ATOM 2507 C C . ASP B 1 109 ? -2.607 -9.289 1.827 1 88.5 109 ASP B C 1
ATOM 2509 O O . ASP B 1 109 ? -2.871 -10.289 2.5 1 88.5 109 ASP B O 1
ATOM 2513 N N . TRP B 1 110 ? -1.458 -8.75 1.848 1 86.56 110 TRP B N 1
ATOM 2514 C CA . TRP B 1 110 ? -0.305 -9.359 2.502 1 86.56 110 TRP B CA 1
ATOM 2515 C C . TRP B 1 110 ? -0.504 -9.422 4.012 1 86.56 110 TRP B C 1
ATOM 2517 O O . TRP B 1 110 ? 0.16 -10.203 4.699 1 86.56 110 TRP B O 1
ATOM 2527 N N . ARG B 1 111 ? -1.412 -8.703 4.551 1 77.19 111 ARG B N 1
ATOM 2528 C CA . ARG B 1 111 ? -1.66 -8.641 5.988 1 77.19 111 ARG B CA 1
ATOM 2529 C C . ARG B 1 111 ? -2.402 -9.883 6.469 1 77.19 111 ARG B C 1
ATOM 2531 O O . ARG B 1 111 ? -2.43 -10.172 7.664 1 77.19 111 ARG B O 1
ATOM 2538 N N . LEU B 1 112 ? -3.133 -10.453 5.441 1 71.56 112 LEU B N 1
ATOM 2539 C CA . LEU B 1 112 ? -3.883 -11.648 5.797 1 71.56 112 LEU B CA 1
ATOM 2540 C C . LEU B 1 112 ? -2.961 -12.867 5.867 1 71.56 112 LEU B C 1
ATOM 2542 O O . LEU B 1 112 ? -3.428 -14.008 5.832 1 71.56 112 LEU B O 1
ATOM 2546 N N . HIS B 1 113 ? -1.743 -12.5 6.207 1 61.69 113 HIS B N 1
ATOM 2547 C CA . HIS B 1 113 ? -0.779 -13.594 6.285 1 61.69 113 HIS B CA 1
ATOM 2548 C C . HIS B 1 113 ? -1.348 -14.773 7.066 1 61.69 113 HIS B C 1
ATOM 2550 O O . HIS B 1 113 ? -2.203 -14.594 7.934 1 61.69 113 HIS B O 1
ATOM 2556 N N . GLY B 1 114 ? -1.509 -15.906 6.352 1 52.84 114 GLY B N 1
ATOM 2557 C CA . GLY B 1 114 ? -2.088 -17.141 6.859 1 52.84 114 GLY B CA 1
ATOM 2558 C C . GLY B 1 114 ? -1.656 -17.469 8.273 1 52.84 114 GLY B C 1
ATOM 2559 O O . GLY B 1 114 ? -0.602 -17.016 8.727 1 52.84 114 GLY B O 1
ATOM 2560 N N . THR B 1 115 ? -2.584 -17.375 9.203 1 48.66 115 THR B N 1
ATOM 2561 C CA . THR B 1 115 ? -2.297 -18.047 10.469 1 48.66 115 THR B CA 1
ATOM 2562 C C . THR B 1 115 ? -1.856 -19.484 10.234 1 48.66 115 THR B C 1
ATOM 2564 O O . THR B 1 115 ? -1.299 -20.125 11.125 1 48.66 115 THR B O 1
ATOM 2567 N N . LYS B 1 116 ? -2.506 -19.922 9.094 1 45.5 116 LYS B N 1
ATOM 2568 C CA . LYS B 1 116 ? -2.43 -21.375 9.133 1 45.5 116 LYS B CA 1
ATOM 2569 C C . LYS B 1 116 ? -0.987 -21.844 9.305 1 45.5 116 LYS B C 1
ATOM 2571 O O . LYS B 1 116 ? -0.664 -22.547 10.266 1 45.5 116 LYS B O 1
ATOM 2576 N N . THR B 1 117 ? -0.226 -22.297 8.094 1 45.53 117 THR B N 1
ATOM 2577 C CA . THR B 1 117 ? 0.889 -23.219 7.949 1 45.53 117 THR B CA 1
ATOM 2578 C C . THR B 1 117 ? 2.148 -22.5 7.496 1 45.53 117 THR B C 1
ATOM 2580 O O . THR B 1 117 ? 2.229 -22.031 6.355 1 45.53 117 THR B O 1
ATOM 2583 N N . GLY B 1 118 ? 3.086 -21.828 8.438 1 59.84 118 GLY B N 1
ATOM 2584 C CA . GLY B 1 118 ? 4.527 -21.828 8.242 1 59.84 118 GLY B CA 1
ATOM 2585 C C . GLY B 1 118 ? 5.07 -20.484 7.785 1 59.84 118 GLY B C 1
ATOM 2586 O O . GLY B 1 118 ? 5.742 -20.406 6.758 1 59.84 118 GLY B O 1
ATOM 2587 N N . GLN B 1 119 ? 4.68 -19.406 8.461 1 82.5 119 GLN B N 1
ATOM 2588 C CA . GLN B 1 119 ? 5.285 -18.125 8.117 1 82.5 119 GLN B CA 1
ATOM 2589 C C . GLN B 1 119 ? 6.77 -18.109 8.469 1 82.5 119 GLN B C 1
ATOM 2591 O O . GLN B 1 119 ? 7.242 -17.188 9.133 1 82.5 119 GLN B O 1
ATOM 2596 N N . LEU B 1 120 ? 7.387 -19.062 7.918 1 88.75 120 LEU B N 1
ATOM 2597 C CA . LEU B 1 120 ? 8.781 -19.297 8.289 1 88.75 120 LEU B CA 1
ATOM 2598 C C . LEU B 1 120 ? 9.68 -18.188 7.781 1 88.75 120 LEU B C 1
ATOM 2600 O O . LEU B 1 120 ? 10.742 -17.922 8.352 1 88.75 120 LEU B O 1
ATOM 2604 N N . TYR B 1 121 ? 9.172 -17.531 6.758 1 93.44 121 TYR B N 1
ATOM 2605 C CA . TYR B 1 121 ? 10.109 -16.609 6.113 1 93.44 121 TYR B CA 1
ATOM 2606 C C . TYR B 1 121 ? 9.586 -15.188 6.133 1 93.44 121 TYR B C 1
ATOM 2608 O O . TYR B 1 121 ? 10.094 -14.32 5.41 1 93.44 121 TYR B O 1
ATOM 2616 N N . GLY B 1 122 ? 8.539 -14.953 6.898 1 92.81 122 GLY B N 1
ATOM 2617 C CA . GLY B 1 122 ? 7.988 -13.625 7.07 1 92.81 122 GLY B CA 1
ATOM 2618 C C . GLY B 1 122 ? 6.473 -13.609 7.125 1 92.81 122 GLY B C 1
ATOM 2619 O O . GLY B 1 122 ? 5.824 -14.57 6.715 1 92.81 122 GLY B O 1
ATOM 2620 N N . ARG B 1 123 ? 5.992 -12.539 7.598 1 90.06 123 ARG B N 1
ATOM 2621 C CA . ARG B 1 123 ? 4.551 -12.344 7.68 1 90.06 123 ARG B CA 1
ATOM 2622 C C . ARG B 1 123 ? 4.055 -11.453 6.547 1 90.06 123 ARG B C 1
ATOM 2624 O O . ARG B 1 123 ? 3.783 -10.266 6.754 1 90.06 123 ARG B O 1
ATOM 2631 N N . GLY B 1 124 ? 3.9 -12.047 5.414 1 93.69 124 GLY B N 1
ATOM 2632 C CA . GLY B 1 124 ? 3.488 -11.312 4.23 1 93.69 124 GLY B CA 1
ATOM 2633 C C . GLY B 1 124 ? 2.803 -12.18 3.193 1 93.69 124 GLY B C 1
ATOM 2634 O O . GLY B 1 124 ? 2.152 -13.172 3.537 1 93.69 124 GLY B O 1
ATOM 2635 N N . ALA B 1 125 ? 2.754 -11.703 2.033 1 94.69 125 ALA B N 1
ATOM 2636 C CA . ALA B 1 125 ? 2.199 -12.461 0.915 1 94.69 125 ALA B CA 1
ATOM 2637 C C . ALA B 1 125 ? 3.225 -13.438 0.354 1 94.69 125 ALA B C 1
ATOM 2639 O O . ALA B 1 125 ? 4.328 -13.039 -0.032 1 94.69 125 ALA B O 1
ATOM 2640 N N . TYR B 1 126 ? 2.852 -14.695 0.25 1 95.19 126 TYR B N 1
ATOM 2641 C CA . TYR B 1 126 ? 3.764 -15.758 -0.164 1 95.19 126 TYR B CA 1
ATOM 2642 C C . TYR B 1 126 ? 3.596 -16.078 -1.646 1 95.19 126 TYR B C 1
ATOM 2644 O O . TYR B 1 126 ? 2.471 -16.172 -2.141 1 95.19 126 TYR B O 1
ATOM 2652 N N . PHE B 1 127 ? 4.715 -16.25 -2.258 1 96.69 127 PHE B N 1
ATOM 2653 C CA . PHE B 1 127 ? 4.773 -16.703 -3.643 1 96.69 127 PHE B CA 1
ATOM 2654 C C . PHE B 1 127 ? 5.781 -17.828 -3.801 1 96.69 127 PHE B C 1
ATOM 2656 O O . PHE B 1 127 ? 6.82 -17.844 -3.137 1 96.69 127 PHE B O 1
ATOM 2663 N N . ALA B 1 128 ? 5.477 -18.719 -4.695 1 97.25 128 ALA B N 1
ATOM 2664 C CA . ALA B 1 128 ? 6.363 -19.844 -4.996 1 97.25 128 ALA B CA 1
ATOM 2665 C C . ALA B 1 128 ? 6.98 -19.688 -6.383 1 97.25 128 ALA B C 1
ATOM 2667 O O . ALA B 1 128 ? 6.344 -19.156 -7.297 1 97.25 128 ALA B O 1
ATOM 2668 N N . SER B 1 129 ? 8.227 -20.219 -6.57 1 97.38 129 SER B N 1
ATOM 2669 C CA . SER B 1 129 ? 8.875 -20.203 -7.875 1 97.38 129 SER B CA 1
ATOM 2670 C C . SER B 1 129 ? 8.297 -21.281 -8.789 1 97.38 129 SER B C 1
ATOM 2672 O O . SER B 1 129 ? 8.414 -21.203 -10.016 1 97.38 129 SER B O 1
ATOM 2674 N N . GLN B 1 130 ? 7.684 -22.25 -8.188 1 96.19 130 GLN B N 1
ATOM 2675 C CA . GLN B 1 130 ? 7.094 -23.344 -8.953 1 96.19 130 GLN B CA 1
ATOM 2676 C C . GLN B 1 130 ? 5.594 -23.453 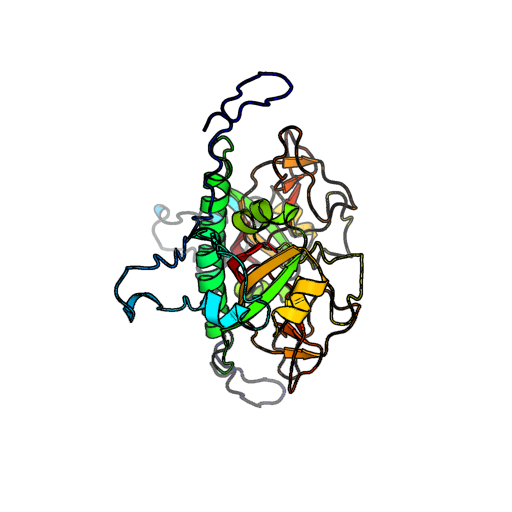-8.695 1 96.19 130 GLN B C 1
ATOM 2678 O O . GLN B 1 130 ? 5.152 -23.359 -7.543 1 96.19 130 GLN B O 1
ATOM 2683 N N . ALA B 1 131 ? 4.855 -23.688 -9.703 1 94.81 131 ALA B N 1
ATOM 2684 C CA . ALA B 1 131 ? 3.404 -23.812 -9.602 1 94.81 131 ALA B CA 1
ATOM 2685 C C . ALA B 1 131 ? 3.012 -24.969 -8.695 1 94.81 131 ALA B C 1
ATOM 2687 O O . ALA B 1 131 ? 2.031 -24.891 -7.953 1 94.81 131 ALA B O 1
ATOM 2688 N N . SER B 1 132 ? 3.732 -26.062 -8.766 1 93.75 132 SER B N 1
ATOM 2689 C CA . SER B 1 132 ? 3.441 -27.25 -7.973 1 93.75 132 SER B CA 1
ATOM 2690 C C . SER B 1 132 ? 3.459 -26.938 -6.48 1 93.75 132 SER B C 1
ATOM 2692 O O . SER B 1 132 ? 2.652 -27.469 -5.715 1 93.75 132 SER B O 1
ATOM 2694 N N . ASP B 1 133 ? 4.398 -26.094 -6.105 1 94.75 133 ASP B N 1
ATOM 2695 C CA . ASP B 1 133 ? 4.492 -25.703 -4.699 1 94.75 133 ASP B CA 1
ATOM 2696 C C . ASP B 1 133 ? 3.297 -24.859 -4.281 1 94.75 133 ASP B C 1
ATOM 2698 O O . ASP B 1 133 ? 2.781 -25 -3.172 1 94.75 133 ASP B O 1
ATOM 2702 N N . ALA B 1 134 ? 2.857 -23.938 -5.129 1 94.5 134 ALA B N 1
ATOM 2703 C CA . ALA B 1 134 ? 1.711 -23.078 -4.848 1 94.5 134 ALA B CA 1
ATOM 2704 C C . ALA B 1 134 ? 0.428 -23.891 -4.73 1 94.5 134 ALA B C 1
ATOM 2706 O O . ALA B 1 134 ? -0.447 -23.578 -3.922 1 94.5 134 ALA B O 1
ATOM 2707 N N . LEU B 1 135 ? 0.332 -24.922 -5.5 1 92 135 LEU B N 1
ATOM 2708 C CA . LEU B 1 135 ? -0.87 -25.75 -5.543 1 92 135 LEU B CA 1
ATOM 2709 C C . LEU B 1 135 ? -1.107 -26.438 -4.199 1 92 135 LEU B C 1
ATOM 2711 O O . LEU B 1 135 ? -2.232 -26.828 -3.891 1 92 135 LEU B O 1
ATOM 2715 N N . ARG B 1 136 ? -0.094 -26.594 -3.367 1 91.44 136 ARG B N 1
ATOM 2716 C CA . ARG B 1 136 ? -0.206 -27.219 -2.053 1 91.44 136 ARG B CA 1
ATOM 2717 C C . ARG B 1 136 ? -1.046 -26.359 -1.111 1 91.44 136 ARG B C 1
ATOM 2719 O O . ARG B 1 136 ? -1.477 -26.828 -0.055 1 91.44 136 ARG B O 1
ATOM 2726 N N . TYR B 1 137 ? -1.356 -25.156 -1.467 1 90.31 137 TYR B N 1
ATOM 2727 C CA . TYR B 1 137 ? -1.995 -24.219 -0.539 1 90.31 137 TYR B CA 1
ATOM 2728 C C . TYR B 1 137 ? -3.432 -23.938 -0.959 1 90.31 137 TYR B C 1
ATOM 2730 O O . TYR B 1 137 ? -4.133 -23.156 -0.303 1 90.31 137 TYR B O 1
ATOM 2738 N N . GLY B 1 138 ? -3.828 -24.5 -2.045 1 92.62 138 GLY B N 1
ATOM 2739 C CA . GLY B 1 138 ? -5.199 -24.234 -2.449 1 92.62 138 GLY B CA 1
ATOM 2740 C C . GLY B 1 138 ? -5.574 -24.891 -3.764 1 92.62 138 GLY B C 1
ATOM 2741 O O . GLY B 1 138 ? -4.871 -25.797 -4.238 1 92.62 138 GLY B O 1
ATOM 2742 N N . ASP B 1 139 ? -6.77 -24.438 -4.227 1 94.06 139 ASP B N 1
ATOM 2743 C CA . ASP B 1 139 ? -7.309 -25.031 -5.441 1 94.06 139 ASP B CA 1
ATOM 2744 C C . ASP B 1 139 ? -7.305 -24.031 -6.598 1 94.06 139 ASP B C 1
ATOM 2746 O O . ASP B 1 139 ? -7.922 -24.281 -7.637 1 94.06 139 ASP B O 1
ATOM 2750 N N . VAL B 1 140 ? -6.672 -22.938 -6.379 1 93.94 140 VAL B N 1
ATOM 2751 C CA . VAL B 1 140 ? -6.43 -21.984 -7.453 1 93.94 140 VAL B CA 1
ATOM 2752 C C . VAL B 1 140 ? -4.988 -21.484 -7.383 1 93.94 140 VAL B C 1
ATOM 2754 O O . VAL B 1 140 ? -4.449 -21.281 -6.293 1 93.94 140 VAL B O 1
ATOM 2757 N N . ILE B 1 141 ? -4.398 -21.344 -8.539 1 95.25 141 ILE B N 1
ATOM 2758 C CA . ILE B 1 141 ? -3.078 -20.734 -8.633 1 95.25 141 ILE B CA 1
ATOM 2759 C C . ILE B 1 141 ? -3.182 -19.391 -9.344 1 95.25 141 ILE B C 1
ATOM 2761 O O . ILE B 1 141 ? -3.736 -19.297 -10.438 1 95.25 141 ILE B O 1
ATOM 2765 N N . PHE B 1 142 ? -2.699 -18.391 -8.664 1 95.81 142 PHE B N 1
ATOM 2766 C CA . PHE B 1 142 ? -2.486 -17.109 -9.32 1 95.81 142 PHE B CA 1
ATOM 2767 C C . PHE B 1 142 ? -1.068 -17 -9.867 1 95.81 142 PHE B C 1
ATOM 2769 O O . PHE B 1 142 ? -0.108 -17.375 -9.188 1 95.81 142 PHE B O 1
ATOM 2776 N N . ILE B 1 143 ? -0.994 -16.594 -11.094 1 96.5 143 ILE B N 1
ATOM 2777 C CA . ILE B 1 143 ? 0.28 -16.25 -11.719 1 96.5 143 ILE B CA 1
ATOM 2778 C C . ILE B 1 143 ? 0.48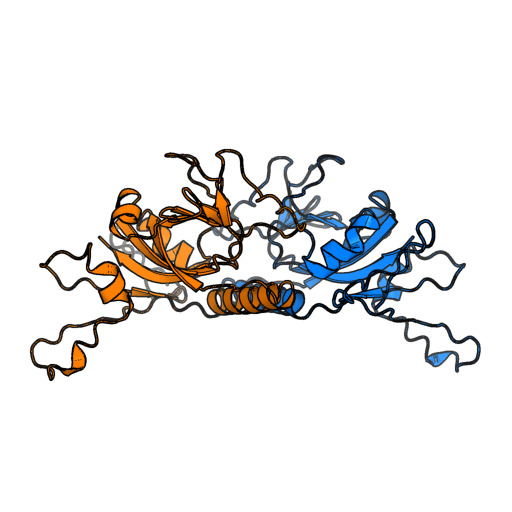9 -14.734 -11.664 1 96.5 143 ILE B C 1
ATOM 2780 O O . ILE B 1 143 ? -0.293 -13.969 -12.234 1 96.5 143 ILE B O 1
ATOM 2784 N N . CYS B 1 144 ? 1.585 -14.367 -11 1 97.88 144 CYS B N 1
ATOM 2785 C CA . CYS B 1 144 ? 1.745 -12.953 -10.672 1 97.88 144 CYS B CA 1
ATOM 2786 C C . CYS B 1 144 ? 3.066 -12.414 -11.211 1 97.88 144 CYS B C 1
ATOM 2788 O O . CYS B 1 144 ? 4.059 -13.148 -11.273 1 97.88 144 CYS B O 1
ATOM 2790 N N . HIS B 1 145 ? 2.99 -11.148 -11.648 1 97.94 145 HIS B N 1
ATOM 2791 C CA . HIS B 1 145 ? 4.219 -10.367 -11.695 1 97.94 145 HIS B CA 1
ATOM 2792 C C . HIS B 1 145 ? 4.637 -9.914 -10.297 1 97.94 145 HIS B C 1
ATOM 2794 O O . HIS B 1 145 ? 3.852 -9.289 -9.578 1 97.94 145 HIS B O 1
ATOM 2800 N N . VAL B 1 146 ? 5.816 -10.273 -9.883 1 98.56 146 VAL B N 1
ATOM 2801 C CA . VAL B 1 146 ? 6.32 -9.898 -8.562 1 98.56 146 VAL B CA 1
ATOM 2802 C C . VAL B 1 146 ? 7.613 -9.109 -8.711 1 98.56 146 VAL B C 1
ATOM 2804 O O . VAL B 1 146 ? 8.539 -9.539 -9.406 1 98.56 146 VAL B O 1
ATOM 2807 N N . LEU B 1 147 ? 7.605 -7.914 -8.172 1 98.06 147 LEU B N 1
ATOM 2808 C CA . LEU B 1 147 ? 8.812 -7.094 -8.086 1 98.06 147 LEU B CA 1
ATOM 2809 C C . LEU B 1 147 ? 9.719 -7.574 -6.961 1 98.06 147 LEU B C 1
ATOM 2811 O O . LEU B 1 147 ? 9.492 -7.238 -5.793 1 98.06 147 LEU B O 1
ATOM 2815 N N . VAL B 1 148 ? 10.719 -8.32 -7.262 1 97 148 VAL B N 1
ATOM 2816 C CA . VAL B 1 148 ? 11.5 -9 -6.23 1 97 148 VAL B CA 1
ATOM 2817 C C . VAL B 1 148 ? 12.43 -8 -5.551 1 97 148 VAL B C 1
ATOM 2819 O O . VAL B 1 148 ? 12.398 -7.844 -4.328 1 97 148 VAL B O 1
ATOM 2822 N N . GLY B 1 149 ? 13.258 -7.273 -6.293 1 94.75 149 GLY B N 1
ATOM 2823 C CA . GLY B 1 149 ? 14.18 -6.309 -5.727 1 94.75 149 GLY B CA 1
ATOM 2824 C C . GLY B 1 149 ? 15.242 -6.941 -4.844 1 94.75 149 GLY B C 1
ATOM 2825 O O . GLY B 1 149 ? 15.742 -8.031 -5.148 1 94.75 149 GLY B O 1
ATOM 2826 N N . LEU B 1 150 ? 15.648 -6.258 -3.787 1 94.88 150 LEU B N 1
ATOM 2827 C CA . LEU B 1 150 ? 16.641 -6.742 -2.836 1 94.88 150 LEU B CA 1
ATOM 2828 C C . LEU B 1 150 ? 16.047 -7.832 -1.945 1 94.88 150 LEU B C 1
ATOM 2830 O O . LEU B 1 150 ? 14.938 -7.691 -1.441 1 94.88 150 LEU B O 1
ATOM 2834 N N . THR B 1 151 ? 16.859 -8.906 -1.776 1 96 151 THR B N 1
ATOM 2835 C CA . THR B 1 151 ? 16.344 -10.047 -1.024 1 96 151 THR B CA 1
ATOM 2836 C C . THR B 1 151 ? 17.203 -10.32 0.207 1 96 151 THR B C 1
ATOM 2838 O O . THR B 1 151 ? 18.375 -9.93 0.251 1 96 151 THR B O 1
ATOM 2841 N N . ALA B 1 152 ? 16.641 -10.891 1.2 1 96.38 152 ALA B N 1
ATOM 2842 C CA . ALA B 1 152 ? 17.281 -11.469 2.379 1 96.38 152 ALA B CA 1
ATOM 2843 C C . ALA B 1 152 ? 16.531 -12.703 2.867 1 96.38 152 ALA B C 1
ATOM 2845 O O . ALA B 1 152 ? 15.352 -12.883 2.557 1 96.38 152 ALA B O 1
ATOM 2846 N N . THR B 1 153 ? 17.219 -13.508 3.574 1 96.19 153 THR B N 1
ATOM 2847 C CA . THR B 1 153 ? 16.531 -14.648 4.176 1 96.19 153 THR B CA 1
ATOM 2848 C C . THR B 1 153 ? 15.531 -14.18 5.23 1 96.19 153 THR B C 1
ATOM 2850 O O . THR B 1 153 ? 15.852 -13.336 6.066 1 96.19 153 THR B O 1
ATOM 2853 N N . GLY B 1 154 ? 14.32 -14.742 5.141 1 94.88 154 GLY B N 1
ATOM 2854 C CA . GLY B 1 154 ? 13.266 -14.312 6.047 1 94.88 154 GLY B CA 1
ATOM 2855 C C . GLY B 1 154 ? 13.305 -15.016 7.387 1 94.88 154 GLY B C 1
ATOM 2856 O O . GLY B 1 154 ? 14.086 -15.953 7.582 1 94.88 154 GLY B O 1
ATOM 2857 N N . SER B 1 155 ? 12.547 -14.445 8.242 1 92.81 155 SER B N 1
ATOM 2858 C CA . SER B 1 155 ? 12.305 -15.023 9.562 1 92.81 155 SER B CA 1
ATOM 2859 C C . SER B 1 155 ? 10.828 -14.938 9.938 1 92.81 155 SER B C 1
ATOM 2861 O O . SER B 1 155 ? 10.094 -14.094 9.414 1 92.81 155 SER B O 1
ATOM 2863 N N . PRO B 1 156 ? 10.367 -15.828 10.859 1 89.5 156 PRO B N 1
ATOM 2864 C CA . PRO B 1 156 ? 8.938 -15.922 11.172 1 89.5 156 PRO B CA 1
ATOM 2865 C C . PRO B 1 156 ? 8.375 -14.625 11.742 1 89.5 156 PRO B C 1
ATOM 2867 O O . PRO B 1 156 ? 7.172 -14.375 11.633 1 89.5 156 PRO B O 1
ATOM 2870 N N . ASP B 1 157 ? 9.227 -13.781 12.219 1 87.06 157 ASP B N 1
ATOM 2871 C CA . ASP B 1 157 ? 8.711 -12.602 12.914 1 87.06 157 ASP B CA 1
ATOM 2872 C C . ASP B 1 157 ? 8.805 -11.359 12.039 1 87.06 157 ASP B C 1
ATOM 2874 O O . ASP B 1 157 ? 8.406 -10.266 12.453 1 87.06 157 ASP B O 1
ATOM 2878 N N . THR B 1 158 ? 9.258 -11.602 10.852 1 87.25 158 THR B N 1
ATOM 2879 C CA . THR B 1 158 ? 9.469 -10.445 9.984 1 87.25 158 THR B CA 1
ATOM 2880 C C . THR B 1 158 ? 8.133 -9.875 9.508 1 87.25 158 THR B C 1
ATOM 2882 O O . THR B 1 158 ? 7.371 -10.562 8.828 1 87.25 158 THR B O 1
ATOM 2885 N N . ILE B 1 159 ? 7.848 -8.625 9.891 1 82.19 159 ILE B N 1
ATOM 2886 C CA . ILE B 1 159 ? 6.656 -7.918 9.422 1 82.19 159 ILE B CA 1
ATOM 2887 C C . ILE B 1 159 ? 7.059 -6.816 8.445 1 82.19 159 ILE B C 1
ATOM 2889 O O . ILE B 1 159 ? 6.301 -6.473 7.539 1 82.19 159 ILE B O 1
ATOM 2893 N N . LYS B 1 160 ? 8.164 -6.27 8.719 1 82.69 160 LYS B N 1
ATOM 2894 C CA . LYS B 1 160 ? 8.836 -5.301 7.855 1 82.69 160 LYS B CA 1
ATOM 2895 C C . LYS B 1 160 ? 10.297 -5.68 7.641 1 82.69 160 LYS B C 1
ATOM 2897 O O . LYS B 1 160 ? 11.07 -5.785 8.602 1 82.69 160 LYS B O 1
ATOM 2902 N N . PRO B 1 161 ? 10.602 -5.867 6.383 1 87.75 161 PRO B N 1
ATOM 2903 C CA . PRO B 1 161 ? 11.984 -6.277 6.141 1 87.75 161 PRO B CA 1
ATOM 2904 C C . PRO B 1 161 ? 13 -5.246 6.629 1 87.75 161 PRO B C 1
ATOM 2906 O O . PRO B 1 161 ? 12.734 -4.043 6.594 1 87.75 161 PRO B O 1
ATOM 2909 N N . PRO B 1 162 ? 14.094 -5.809 7.07 1 86.19 162 PRO B N 1
ATOM 2910 C CA . PRO B 1 162 ? 15.164 -4.926 7.543 1 86.19 162 PRO B CA 1
ATOM 2911 C C . PRO B 1 162 ? 15.859 -4.184 6.402 1 86.19 162 PRO B C 1
ATOM 2913 O O . PRO B 1 162 ? 15.516 -4.375 5.234 1 86.19 162 PRO B O 1
ATOM 2916 N N . LYS B 1 163 ? 16.672 -3.254 6.84 1 87.62 163 LYS B N 1
ATOM 2917 C CA 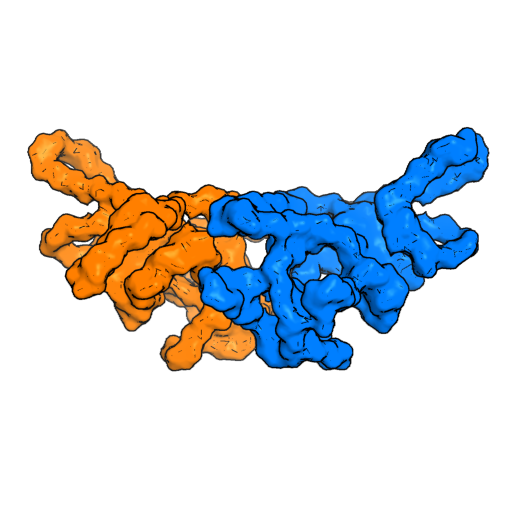. LYS B 1 163 ? 17.547 -2.605 5.871 1 87.62 163 LYS B CA 1
ATOM 2918 C C . LYS B 1 163 ? 18.844 -3.387 5.699 1 87.62 163 LYS B C 1
ATOM 2920 O O . LYS B 1 163 ? 19.266 -4.109 6.605 1 87.62 163 LYS B O 1
ATOM 2925 N N . ASP B 1 164 ? 19.391 -3.293 4.508 1 87.38 164 ASP B N 1
ATOM 2926 C CA . ASP B 1 164 ? 20.672 -3.961 4.289 1 87.38 164 ASP B CA 1
ATOM 2927 C C . ASP B 1 164 ? 21.828 -3.117 4.82 1 87.38 164 ASP B C 1
ATOM 2929 O O . ASP B 1 164 ? 21.609 -2.109 5.496 1 87.38 164 ASP B O 1
ATOM 2933 N N . ARG B 1 165 ? 23.031 -3.58 4.594 1 84.12 165 ARG B N 1
ATOM 2934 C CA . ARG B 1 165 ? 24.234 -2.961 5.141 1 84.12 165 ARG B CA 1
ATOM 2935 C C . ARG B 1 165 ? 24.438 -1.557 4.578 1 84.12 165 ARG B C 1
ATOM 2937 O O . ARG B 1 165 ? 25.172 -0.751 5.145 1 84.12 165 ARG B O 1
ATOM 2944 N N . PHE B 1 166 ? 23.797 -1.237 3.439 1 82.75 166 PHE B N 1
ATOM 2945 C CA . PHE B 1 166 ? 23.891 0.08 2.82 1 82.75 166 PHE B CA 1
ATOM 2946 C C . PHE B 1 166 ? 22.656 0.925 3.164 1 82.75 166 PHE B C 1
ATOM 2948 O O . PHE B 1 166 ? 22.391 1.934 2.51 1 82.75 166 PHE B O 1
ATOM 2955 N N . ASN B 1 167 ? 21.812 0.427 4.082 1 80.75 167 ASN B N 1
ATOM 2956 C CA . ASN B 1 167 ? 20.641 1.121 4.598 1 80.75 167 ASN B CA 1
ATOM 2957 C C . ASN B 1 167 ? 19.5 1.14 3.578 1 80.75 167 ASN B C 1
ATOM 2959 O O . ASN B 1 167 ? 18.656 2.029 3.607 1 80.75 167 ASN B O 1
ATOM 2963 N N . ARG B 1 168 ? 19.688 0.18 2.67 1 84.31 168 ARG B N 1
ATOM 2964 C CA . ARG B 1 168 ? 18.594 0.023 1.714 1 84.31 168 ARG B CA 1
ATOM 2965 C C . ARG B 1 168 ? 17.562 -0.979 2.219 1 84.31 168 ARG B C 1
ATOM 2967 O O . ARG B 1 168 ? 17.922 -2.029 2.756 1 84.31 168 ARG B O 1
ATOM 2974 N N . PRO B 1 169 ? 16.297 -0.561 2.078 1 87.5 169 PRO B N 1
ATOM 2975 C CA . PRO B 1 169 ? 15.273 -1.508 2.537 1 87.5 169 PRO B CA 1
ATOM 2976 C C . PRO B 1 169 ? 15.234 -2.783 1.698 1 87.5 169 PRO B C 1
ATOM 2978 O O . PRO B 1 169 ? 15.281 -2.721 0.467 1 87.5 169 PRO B O 1
ATOM 2981 N N . ILE B 1 170 ? 15.234 -3.922 2.389 1 93.75 170 ILE B N 1
ATOM 2982 C CA . ILE B 1 170 ? 14.977 -5.195 1.723 1 93.75 170 ILE B CA 1
ATOM 2983 C C . ILE B 1 170 ? 13.539 -5.238 1.218 1 93.75 170 ILE B C 1
ATOM 2985 O O . ILE B 1 170 ? 12.617 -4.848 1.933 1 93.75 170 ILE B O 1
ATOM 2989 N N . ASP B 1 171 ? 13.391 -5.707 0.013 1 94.44 171 ASP B N 1
ATOM 2990 C CA . ASP B 1 171 ? 12.078 -5.707 -0.617 1 94.44 171 ASP B CA 1
ATOM 2991 C C . ASP B 1 171 ? 11.359 -7.039 -0.406 1 94.44 171 ASP B C 1
ATOM 2993 O O . ASP B 1 171 ? 10.133 -7.086 -0.312 1 94.44 171 ASP B O 1
ATOM 2997 N N . THR B 1 172 ? 12.125 -8.047 -0.401 1 96.81 172 THR B N 1
ATOM 2998 C CA . THR B 1 172 ? 11.586 -9.406 -0.428 1 96.81 172 THR B CA 1
ATOM 2999 C C . THR B 1 172 ? 12.367 -10.32 0.511 1 96.81 172 THR B C 1
ATOM 3001 O O . THR B 1 172 ? 13.602 -10.328 0.49 1 96.81 172 THR B O 1
ATOM 3004 N N . THR B 1 173 ? 11.688 -11.039 1.352 1 97 173 THR B N 1
ATOM 3005 C CA . THR B 1 173 ? 12.367 -12.109 2.074 1 97 173 THR B CA 1
ATOM 3006 C C . THR B 1 173 ? 12.141 -13.453 1.387 1 97 173 THR B C 1
ATOM 3008 O O . THR B 1 173 ? 11.102 -13.68 0.773 1 97 173 THR B O 1
ATOM 3011 N N . VAL B 1 174 ? 13.18 -14.305 1.526 1 97.38 174 VAL B N 1
ATOM 3012 C CA . VAL B 1 174 ? 13.18 -15.57 0.793 1 97.38 174 VAL B CA 1
ATOM 3013 C C . VAL B 1 174 ? 13.688 -16.688 1.695 1 97.38 174 VAL B C 1
ATOM 3015 O O . VAL B 1 174 ? 14.188 -16.438 2.793 1 97.38 174 VAL B O 1
ATOM 3018 N N . ASP B 1 175 ? 13.461 -17.906 1.233 1 96.81 175 ASP B N 1
ATOM 3019 C CA . ASP B 1 175 ? 13.945 -19.094 1.952 1 96.81 175 ASP B CA 1
ATOM 3020 C C . ASP B 1 175 ? 15.445 -19.281 1.729 1 96.81 175 ASP B C 1
ATOM 3022 O O . ASP B 1 175 ? 16.141 -19.797 2.607 1 96.81 175 ASP B O 1
ATOM 3026 N N . ASN B 1 176 ? 15.875 -18.891 0.51 1 96.81 176 ASN B N 1
ATOM 3027 C CA . ASN B 1 176 ? 17.266 -19.031 0.066 1 96.81 176 ASN B CA 1
ATOM 3028 C C . ASN B 1 176 ? 17.672 -17.906 -0.871 1 96.81 176 ASN B C 1
ATOM 3030 O O . ASN B 1 176 ? 17.062 -17.719 -1.927 1 96.81 176 ASN B O 1
ATOM 3034 N N . THR B 1 177 ? 18.703 -17.125 -0.48 1 95.44 177 THR B N 1
ATOM 3035 C CA . THR B 1 177 ? 19.047 -15.938 -1.243 1 95.44 177 THR B CA 1
ATOM 3036 C C . THR B 1 177 ? 19.734 -16.312 -2.551 1 95.44 177 THR B C 1
ATOM 3038 O O . THR B 1 177 ? 19.781 -15.508 -3.486 1 95.44 177 THR B O 1
ATOM 3041 N N . VAL B 1 178 ? 20.312 -17.484 -2.646 1 95.94 178 VAL B N 1
ATOM 3042 C CA . VAL B 1 178 ? 21.016 -17.922 -3.846 1 95.94 178 VAL B CA 1
ATOM 3043 C C . VAL B 1 178 ? 20.016 -18.531 -4.832 1 95.94 178 VAL B C 1
ATOM 3045 O O . VAL B 1 178 ? 20.031 -18.203 -6.016 1 95.94 178 VAL B O 1
ATOM 3048 N N . ASN B 1 179 ? 19.219 -19.422 -4.297 1 96.94 179 ASN B N 1
ATOM 3049 C CA . ASN B 1 179 ? 18.203 -20.078 -5.102 1 96.94 179 ASN B CA 1
ATOM 3050 C C . ASN B 1 179 ? 16.844 -20.062 -4.418 1 96.94 179 ASN B C 1
ATOM 3052 O O . ASN B 1 179 ? 16.359 -21.094 -3.943 1 96.94 179 ASN B O 1
ATOM 3056 N N . PRO B 1 180 ? 16.188 -18.938 -4.504 1 97.81 180 PRO B N 1
ATOM 3057 C CA . PRO B 1 180 ? 14.922 -18.797 -3.789 1 97.81 180 PRO B CA 1
ATOM 3058 C C . PRO B 1 180 ? 13.797 -19.609 -4.43 1 97.81 180 PRO B C 1
ATOM 3060 O O . PRO B 1 180 ? 13.664 -19.625 -5.656 1 97.81 180 PRO B O 1
ATOM 3063 N N . THR B 1 181 ? 13.031 -20.312 -3.576 1 97.75 181 THR B N 1
ATOM 3064 C CA . THR B 1 181 ? 11.836 -21.016 -4.023 1 97.75 181 THR B CA 1
ATOM 3065 C C . THR B 1 181 ? 10.586 -20.391 -3.408 1 97.75 181 THR B C 1
ATOM 3067 O O . THR B 1 181 ? 9.469 -20.641 -3.881 1 97.75 181 THR B O 1
ATOM 3070 N N . ILE B 1 182 ? 10.812 -19.672 -2.348 1 96.94 182 ILE B N 1
ATOM 3071 C CA . ILE B 1 182 ? 9.742 -18.984 -1.637 1 96.94 182 ILE B CA 1
ATOM 3072 C C . ILE B 1 182 ? 10.055 -17.484 -1.55 1 96.94 182 ILE B C 1
ATOM 3074 O O . ILE B 1 182 ? 11.18 -17.109 -1.21 1 96.94 182 ILE B O 1
ATOM 3078 N N . PHE B 1 183 ? 9.172 -16.703 -1.887 1 97.06 183 PHE B N 1
ATOM 3079 C CA . PHE B 1 183 ? 9.273 -15.258 -1.839 1 97.06 183 PHE B CA 1
ATOM 3080 C C . PHE B 1 183 ? 8.164 -14.664 -0.98 1 97.06 183 PHE B C 1
ATOM 3082 O O . PHE B 1 183 ? 6.992 -15.039 -1.123 1 97.06 183 PHE B O 1
ATOM 3089 N N . VAL B 1 184 ? 8.5 -13.758 -0.099 1 96.44 184 VAL B N 1
ATOM 3090 C CA . VAL B 1 184 ? 7.512 -13.109 0.76 1 96.44 184 VAL B CA 1
ATOM 3091 C C . VAL B 1 184 ? 7.543 -11.594 0.535 1 96.44 184 VAL B C 1
ATOM 3093 O O . VAL B 1 184 ? 8.609 -10.977 0.607 1 96.44 184 VAL B O 1
ATOM 3096 N N . LYS B 1 185 ? 6.41 -11.047 0.184 1 96 185 LYS B N 1
ATOM 3097 C CA . LYS B 1 185 ? 6.289 -9.609 -0.065 1 96 185 LYS B CA 1
ATOM 3098 C C . LYS B 1 185 ? 5.473 -8.93 1.029 1 96 185 LYS B C 1
ATOM 3100 O O . LYS B 1 185 ? 4.559 -9.531 1.595 1 96 185 LYS B O 1
ATOM 3105 N N . TYR B 1 186 ? 5.695 -7.59 1.213 1 92 186 TYR B N 1
ATOM 3106 C CA . TYR B 1 186 ? 5.117 -6.859 2.336 1 92 186 TYR B CA 1
ATOM 3107 C C . TYR B 1 186 ? 4.457 -5.57 1.866 1 92 186 TYR B C 1
ATOM 3109 O O . TYR B 1 186 ? 4.195 -4.668 2.668 1 92 186 TYR B O 1
ATOM 3117 N N . ASP B 1 187 ? 4.352 -5.422 0.618 1 92.88 187 ASP B N 1
ATOM 3118 C CA . ASP B 1 187 ? 3.721 -4.281 -0.037 1 92.88 187 ASP B CA 1
ATOM 3119 C C . ASP B 1 187 ? 2.918 -4.723 -1.259 1 92.88 187 ASP B C 1
ATOM 3121 O O . ASP B 1 187 ? 3.479 -5.262 -2.215 1 92.88 187 ASP B O 1
ATOM 3125 N N . SER B 1 188 ? 1.659 -4.402 -1.229 1 94.38 188 SER B N 1
ATOM 3126 C CA . SER B 1 188 ? 0.76 -4.887 -2.27 1 94.38 188 SER B CA 1
ATOM 3127 C C . SER B 1 188 ? 1.072 -4.242 -3.615 1 94.38 188 SER B C 1
ATOM 3129 O O . SER B 1 188 ? 0.605 -4.707 -4.656 1 94.38 188 SER B O 1
ATOM 3131 N N . GLN B 1 189 ? 1.84 -3.188 -3.6 1 96.25 189 GLN B N 1
ATOM 3132 C CA . GLN B 1 189 ? 2.17 -2.533 -4.859 1 96.25 189 GLN B CA 1
ATOM 3133 C C . GLN B 1 189 ? 3.332 -3.236 -5.559 1 96.25 189 GLN B C 1
ATOM 3135 O O . GLN B 1 189 ? 3.705 -2.873 -6.676 1 96.25 189 GLN B O 1
ATOM 3140 N N . GLU B 1 190 ? 3.854 -4.246 -4.93 1 97.5 190 GLU B N 1
ATOM 3141 C CA . GLU B 1 190 ? 5.047 -4.887 -5.469 1 97.5 190 GLU B CA 1
ATOM 3142 C C . GLU B 1 190 ? 4.707 -6.211 -6.145 1 97.5 190 GLU B C 1
ATOM 3144 O O . GLU B 1 190 ? 5.598 -6.984 -6.5 1 97.5 190 GLU B O 1
ATOM 3149 N N . TYR B 1 191 ? 3.453 -6.52 -6.301 1 98 191 TYR B N 1
ATOM 3150 C CA . TYR B 1 191 ? 3.008 -7.668 -7.078 1 98 191 TYR B CA 1
ATOM 3151 C C . TYR B 1 191 ? 1.652 -7.402 -7.719 1 98 191 TYR B C 1
ATOM 3153 O O . TYR B 1 191 ? 0.917 -6.512 -7.285 1 98 191 TYR B O 1
ATOM 3161 N N . TYR B 1 192 ? 1.397 -8.188 -8.719 1 95.8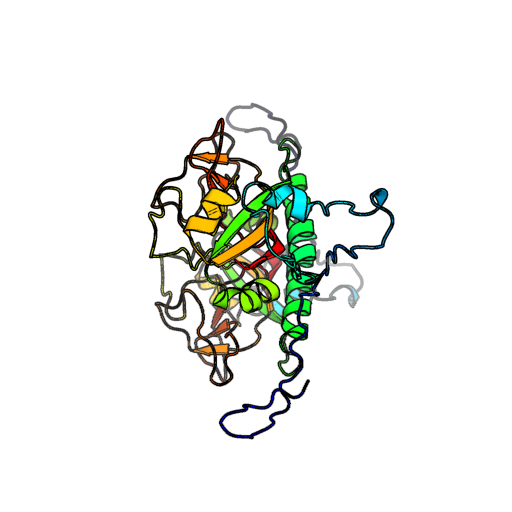8 192 TYR B N 1
ATOM 3162 C CA . TYR B 1 192 ? 0.225 -8 -9.562 1 95.88 192 TYR B CA 1
ATOM 3163 C C . TYR B 1 192 ? -0.231 -9.328 -10.156 1 95.88 192 TYR B C 1
ATOM 3165 O O . TYR B 1 192 ? 0.476 -9.93 -10.969 1 95.88 192 TYR B O 1
ATOM 3173 N N . PRO B 1 193 ? -1.461 -9.781 -9.68 1 96.69 193 PRO B N 1
ATOM 3174 C CA . PRO B 1 193 ? -1.958 -11.008 -10.312 1 96.69 193 PRO B CA 1
ATOM 3175 C C . PRO B 1 193 ? -2.359 -10.797 -11.773 1 96.69 193 PRO B C 1
ATOM 3177 O O . PRO B 1 193 ? -3.135 -9.891 -12.078 1 96.69 193 PRO B O 1
ATOM 3180 N N . VAL B 1 194 ? -1.827 -11.664 -12.648 1 95.06 194 VAL B N 1
ATOM 3181 C CA . VAL B 1 194 ? -2.059 -11.5 -14.086 1 95.06 194 VAL B CA 1
ATOM 3182 C C . VAL B 1 194 ? -3.023 -12.57 -14.578 1 95.06 194 VAL B C 1
ATOM 3184 O O . VAL B 1 194 ? -3.926 -12.281 -15.375 1 95.06 194 VAL B O 1
ATOM 3187 N N . TYR B 1 195 ? -2.799 -13.828 -14.141 1 92.62 195 TYR B N 1
ATOM 3188 C CA . TYR B 1 195 ? -3.637 -14.961 -14.516 1 92.62 195 TYR B CA 1
ATOM 3189 C C . TYR B 1 195 ? -4.031 -15.773 -13.289 1 92.62 195 TYR B C 1
ATOM 3191 O O . TYR B 1 195 ? -3.42 -15.648 -12.227 1 92.62 195 TYR B O 1
ATOM 3199 N N . TYR B 1 196 ? -5.086 -16.516 -13.422 1 92.56 196 TYR B N 1
ATOM 3200 C CA . TYR B 1 196 ? -5.336 -17.562 -12.438 1 92.56 196 TYR B CA 1
ATOM 3201 C C . TYR B 1 196 ? -5.918 -18.812 -13.102 1 92.56 196 TYR B C 1
ATOM 3203 O O . TYR B 1 196 ? -6.473 -18.734 -14.195 1 92.56 196 TYR B O 1
ATOM 3211 N N . GLU B 1 197 ? -5.648 -19.922 -12.484 1 90.75 197 GLU B N 1
ATOM 3212 C CA . GLU B 1 197 ? -6.141 -21.219 -12.93 1 90.75 197 GLU B CA 1
ATOM 3213 C C . GLU B 1 197 ? -6.754 -22.016 -11.773 1 90.75 197 GLU B C 1
ATOM 3215 O O . GLU B 1 197 ? -6.191 -22.047 -10.672 1 90.75 197 GLU B O 1
ATOM 3220 N N . LEU B 1 198 ? -7.91 -22.516 -12.078 1 89.06 198 LEU B N 1
ATOM 3221 C CA . LEU B 1 198 ? -8.609 -23.344 -11.102 1 89.06 198 LEU B CA 1
ATOM 3222 C C . LEU B 1 198 ? -8.227 -24.812 -11.258 1 89.06 198 LEU B C 1
ATOM 3224 O O . LEU B 1 198 ? -8.086 -25.312 -12.375 1 89.06 198 LEU B O 1
ATOM 3228 N N . PHE B 1 199 ? -8.07 -25.469 -10.172 1 86.38 199 PHE B N 1
ATOM 3229 C CA . PHE B 1 199 ? -7.715 -26.891 -10.195 1 86.38 199 PHE B CA 1
ATOM 3230 C C . PHE B 1 199 ? -8.742 -27.719 -9.43 1 86.38 199 PHE B C 1
ATOM 3232 O O . PHE B 1 199 ? -9.406 -27.203 -8.523 1 86.38 199 PHE B O 1
#

Solvent-accessible surface area (backbone atoms only — not comparable to full-atom values): 21902 Å² total; per-residue (Å²): 81,72,51,57,44,79,87,74,68,49,67,42,76,38,71,63,62,82,65,31,52,48,77,42,68,68,65,75,57,84,85,51,72,85,78,67,69,64,68,47,75,64,50,64,66,38,47,90,65,55,67,91,73,73,91,69,57,47,29,35,43,59,42,69,53,54,49,50,38,25,54,45,42,52,52,44,51,38,66,77,34,71,90,51,75,71,48,72,40,79,32,18,34,33,29,54,63,88,43,50,66,55,32,54,73,69,44,70,62,27,84,64,34,64,82,77,73,79,40,53,35,23,48,23,35,64,30,17,65,41,51,66,65,15,43,76,56,32,39,20,38,31,39,19,46,32,52,42,50,45,69,39,66,34,36,55,81,35,66,64,67,56,58,46,98,84,69,43,69,37,50,20,24,16,76,30,78,89,69,54,51,38,39,26,36,72,51,66,43,40,37,36,70,40,32,37,36,75,104,78,69,49,56,44,80,88,74,68,49,64,42,76,39,71,62,62,82,65,31,54,48,77,41,69,70,66,76,59,84,82,53,70,79,75,68,66,63,65,48,76,62,51,65,64,38,46,89,63,55,67,90,73,73,91,69,57,48,29,35,42,59,42,71,54,54,48,49,38,24,54,45,41,52,52,44,52,39,66,77,34,72,90,49,74,69,49,73,39,79,33,16,33,34,30,54,62,86,42,49,65,54,33,53,73,68,43,69,62,27,84,64,34,72,80,75,88,74,48,53,33,23,49,22,35,65,31,18,64,41,52,65,65,14,44,76,56,32,40,20,38,32,39,21,46,31,52,42,50,46,69,40,66,35,37,56,79,34,65,65,66,57,59,47,98,85,69,43,68,36,50,21,24,18,77,30,79,87,70,57,51,39,40,27,36,72,52,64,42,40,37,36,71,41,32,38,34,76,103

Radius of gyration: 24.4 Å; Cα contacts (8 Å, |Δi|>4): 768; chains: 2; bounding box: 73×80×61 Å

Nearest PDB structures (foldseek):
  2pqf-assembly8_B  TM=8.659E-01  e=4.172E-15  Homo sapiens
  2pqf-assembly9_A  TM=8.763E-01  e=3.209E-14  Homo sapiens
  2pqf-assembly8_D-3  TM=8.684E-01  e=3.209E-14  Homo sapiens
  8xpx-assembly2_B  TM=8.134E-01  e=3.863E-14  Homo sapiens
  3se2-assembly5_A  TM=8.524E-01  e=5.778E-12  Homo sapiens